Protein 1A05 (pdb70)

Organism: Acidithiobacillus ferrooxidans (NCBI:txid920)

InterPro domains:
  IPR004429 Isopropylmalate dehydrogenase [MF_01033] (2-354)
  IPR004429 Isopropylmalate dehydrogenase [PTHR42979] (2-355)
  IPR004429 Isopropylmalate dehydrogenase [TIGR00169] (3-348)
  IPR019818 Isocitrate/isopropylmalate dehydrogenase, conserved site [PS00470] (242-261)
  IPR024084 Isopropylmalate dehydrogenase-like domain [PF00180] (3-350)
  IPR024084 Isopropylmalate dehydrogenase-like domain [SM01329] (3-350)

Structure (mmCIF, N/CA/C/O backbone):
data_1A05
#
_entry.id   1A05
#
_cell.length_a   56.540
_cell.length_b   114.240
_cell.length_c   130.890
_cell.angle_alpha   90.00
_cell.angle_beta   90.00
_cell.angle_gamma   90.00
#
_symmetry.space_group_name_H-M   'P 21 21 2'
#
loop_
_entity.id
_entity.type
_entity.pdbx_description
1 polymer '3-ISOPROPYLMALATE DEHYDROGENASE'
2 non-polymer 'MAGNESIUM ION'
3 non-polymer '3-ISOPROPYLMALIC ACID'
4 water water
#
loop_
_atom_site.group_PDB
_atom_site.id
_atom_site.type_symbol
_atom_site.label_atom_id
_atom_site.label_alt_id
_atom_site.label_comp_id
_atom_site.label_asym_id
_atom_site.label_entity_id
_atom_site.label_seq_id
_atom_site.pdbx_PDB_ins_code
_atom_site.Cartn_x
_atom_site.Cartn_y
_atom_site.Cartn_z
_atom_site.occupancy
_atom_site.B_iso_or_equiv
_atom_site.auth_seq_id
_atom_site.auth_comp_id
_atom_site.auth_asym_id
_atom_site.auth_atom_id
_atom_site.pdbx_PDB_model_num
ATOM 1 N N . MET A 1 1 ? 3.006 21.670 74.626 1.00 49.86 1 MET A N 1
ATOM 2 C CA . MET A 1 1 ? 4.352 21.981 74.058 1.00 47.87 1 MET A CA 1
ATOM 3 C C . MET A 1 1 ? 4.471 21.533 72.597 1.00 44.90 1 MET A C 1
ATOM 4 O O . MET A 1 1 ? 4.165 20.385 72.251 1.00 43.96 1 MET A O 1
ATOM 9 N N . LYS A 1 2 ? 4.897 22.463 71.746 1.00 40.20 2 LYS A N 1
ATOM 10 C CA . LYS A 1 2 ? 5.067 22.200 70.321 1.00 34.07 2 LYS A CA 1
ATOM 11 C C . LYS A 1 2 ? 6.543 22.057 69.942 1.00 28.89 2 LYS A C 1
ATOM 12 O O . LYS A 1 2 ? 7.386 22.838 70.383 1.00 27.36 2 LYS A O 1
ATOM 18 N N . LYS A 1 3 ? 6.847 21.035 69.147 1.00 26.11 3 LYS A N 1
ATOM 19 C CA . LYS A 1 3 ? 8.210 20.777 68.687 1.00 23.95 3 LYS A CA 1
ATOM 20 C C . LYS A 1 3 ? 8.373 21.331 67.279 1.00 20.17 3 LYS A C 1
ATOM 21 O O . LYS A 1 3 ? 7.565 21.052 66.399 1.00 17.36 3 LYS A O 1
ATOM 27 N N . ILE A 1 4 ? 9.424 22.110 67.076 1.00 20.34 4 ILE A N 1
ATOM 28 C CA . ILE A 1 4 ? 9.718 22.695 65.773 1.00 19.89 4 ILE A CA 1
ATOM 29 C C . ILE A 1 4 ? 11.086 22.181 65.332 1.00 19.54 4 ILE A C 1
ATOM 30 O O . ILE A 1 4 ? 12.073 22.313 66.062 1.00 18.48 4 ILE A O 1
ATOM 35 N N . ALA A 1 5 ? 11.119 21.509 64.183 1.00 16.76 5 ALA A N 1
ATOM 36 C CA . ALA A 1 5 ? 12.365 20.988 63.635 1.00 17.20 5 ALA A CA 1
ATOM 37 C C . ALA A 1 5 ? 12.864 22.040 62.658 1.00 18.41 5 ALA A C 1
ATOM 38 O O . ALA A 1 5 ? 12.090 22.552 61.849 1.00 17.21 5 ALA A O 1
ATOM 40 N N . ILE A 1 6 ? 14.141 22.388 62.769 1.00 18.14 6 ILE A N 1
ATOM 41 C CA . ILE A 1 6 ? 14.742 23.399 61.908 1.00 18.70 6 ILE A CA 1
ATOM 42 C C . ILE A 1 6 ? 15.833 22.839 60.990 1.00 20.71 6 ILE A C 1
ATOM 43 O O . ILE A 1 6 ? 16.751 22.147 61.436 1.00 18.91 6 ILE A O 1
ATOM 48 N N . PHE A 1 7 ? 15.705 23.140 59.698 1.00 20.29 7 PHE A N 1
ATOM 49 C CA . PHE A 1 7 ? 16.657 22.688 58.685 1.00 17.99 7 PHE A CA 1
ATOM 50 C C . PHE A 1 7 ? 17.053 23.895 57.830 1.00 19.46 7 PHE A C 1
ATOM 51 O O . PHE A 1 7 ? 16.520 24.105 56.735 1.00 18.03 7 PHE A O 1
ATOM 59 N N . ALA A 1 8 ? 17.978 24.696 58.349 1.00 20.64 8 ALA A N 1
ATOM 60 C CA . ALA A 1 8 ? 18.441 25.905 57.666 1.00 24.36 8 ALA A CA 1
ATOM 61 C C . ALA A 1 8 ? 18.862 25.643 56.217 1.00 25.11 8 ALA A C 1
ATOM 62 O O . ALA A 1 8 ? 18.454 26.362 55.302 1.00 26.41 8 ALA A O 1
ATOM 64 N N . GLY A 1 9 ? 19.684 24.618 56.020 1.00 22.91 9 GLY A N 1
ATOM 65 C CA . GLY A 1 9 ? 20.114 24.266 54.683 1.00 18.31 9 GLY A CA 1
ATOM 66 C C . GLY A 1 9 ? 21.383 24.890 54.140 1.00 20.12 9 GLY A C 1
ATOM 67 O O . GLY A 1 9 ? 22.357 25.113 54.862 1.00 17.59 9 GLY A O 1
ATOM 68 N N . ASP A 1 10 ? 21.333 25.200 52.845 1.00 19.26 10 ASP A N 1
ATOM 69 C CA . ASP A 1 10 ? 22.456 25.749 52.097 1.00 17.98 10 ASP A CA 1
ATOM 70 C C . ASP A 1 10 ? 22.360 27.225 51.747 1.00 13.02 10 ASP A C 1
ATOM 71 O O . ASP A 1 10 ? 21.288 27.824 51.797 1.00 10.36 10 ASP A O 1
ATOM 76 N N . GLY A 1 11 ? 23.506 27.785 51.368 1.00 13.30 11 GLY A N 1
ATOM 77 C CA . GLY A 1 11 ? 23.593 29.177 50.962 1.00 17.56 11 GLY A CA 1
ATOM 78 C C . GLY A 1 11 ? 23.158 30.200 51.990 1.00 21.44 11 GLY A C 1
ATOM 79 O O . GLY A 1 11 ? 23.751 30.317 53.063 1.00 22.93 11 GLY A O 1
ATOM 80 N N . ILE A 1 12 ? 22.159 30.991 51.613 1.00 21.42 12 ILE A N 1
ATOM 81 C CA . ILE A 1 12 ? 21.601 32.020 52.476 1.00 21.35 12 ILE A CA 1
ATOM 82 C C . ILE A 1 12 ? 20.593 31.411 53.461 1.00 23.60 12 ILE A C 1
ATOM 83 O O . ILE A 1 12 ? 19.998 32.126 54.274 1.00 21.49 12 ILE A O 1
ATOM 88 N N . GLY A 1 13 ? 20.409 30.093 53.371 1.00 22.25 13 GLY A N 1
ATOM 89 C CA . GLY A 1 13 ? 19.489 29.388 54.247 1.00 18.75 13 GLY A CA 1
ATOM 90 C C . GLY A 1 13 ? 19.766 29.636 55.715 1.00 20.21 13 GLY A C 1
ATOM 91 O O . GLY A 1 13 ? 18.862 30.039 56.440 1.00 19.60 13 GLY A O 1
ATOM 92 N N . PRO A 1 14 ? 20.996 29.376 56.189 1.00 18.38 14 PRO A N 1
ATOM 93 C CA . PRO A 1 14 ? 21.388 29.579 57.585 1.00 21.02 14 PRO A CA 1
ATOM 94 C C . PRO A 1 14 ? 21.142 30.989 58.133 1.00 23.29 14 PRO A C 1
ATOM 95 O O . PRO A 1 14 ? 20.573 31.140 59.221 1.00 24.50 14 PRO A O 1
ATOM 99 N N . GLU A 1 15 ? 21.533 32.015 57.376 1.00 19.98 15 GLU A N 1
ATOM 100 C CA . GLU A 1 15 ? 21.364 33.399 57.826 1.00 21.15 15 GLU A CA 1
ATOM 101 C C . GLU A 1 15 ? 19.940 33.937 57.823 1.00 18.23 15 GLU A C 1
ATOM 102 O O . GLU A 1 15 ? 19.578 34.707 58.707 1.00 17.03 15 GLU A O 1
ATOM 108 N N . ILE A 1 16 ? 19.134 33.545 56.836 1.00 18.17 16 ILE A N 1
ATOM 109 C CA . ILE A 1 16 ? 17.746 34.000 56.780 1.00 16.95 16 ILE A CA 1
ATOM 110 C C . ILE A 1 16 ? 16.915 33.310 57.874 1.00 16.20 16 ILE A C 1
ATOM 111 O O . ILE A 1 16 ? 15.911 33.853 58.341 1.00 18.64 16 ILE A O 1
ATOM 116 N N . VAL A 1 17 ? 17.343 32.113 58.276 1.00 17.85 17 VAL A N 1
ATOM 117 C CA . VAL A 1 17 ? 16.660 31.359 59.331 1.00 18.31 17 VAL A CA 1
ATOM 118 C C . VAL A 1 17 ? 17.009 31.970 60.697 1.00 14.97 17 VAL A C 1
ATOM 119 O O . VAL A 1 17 ? 16.146 32.104 61.567 1.00 13.20 17 VAL A O 1
ATOM 123 N N . ALA A 1 18 ? 18.268 32.369 60.861 1.00 15.78 18 ALA A N 1
ATOM 124 C CA . ALA A 1 18 ? 18.720 32.996 62.096 1.00 15.41 18 ALA A CA 1
ATOM 125 C C . ALA A 1 18 ? 17.904 34.268 62.307 1.00 19.37 18 ALA A C 1
ATOM 126 O O . ALA A 1 18 ? 17.360 34.494 63.389 1.00 23.30 18 ALA A O 1
ATOM 128 N N . ALA A 1 19 ? 17.791 35.080 61.258 1.00 17.12 19 ALA A N 1
ATOM 129 C CA . ALA A 1 19 ? 17.028 36.323 61.324 1.00 18.28 19 ALA A CA 1
ATOM 130 C C . ALA A 1 19 ? 15.571 36.064 61.686 1.00 19.38 19 ALA A C 1
ATOM 131 O O . ALA A 1 19 ? 15.001 36.761 62.524 1.00 21.26 19 ALA A O 1
ATOM 133 N N . ALA A 1 20 ? 14.972 35.058 61.055 1.00 20.79 20 ALA A N 1
ATOM 134 C CA . ALA A 1 20 ? 13.580 34.711 61.316 1.00 20.25 20 ALA A CA 1
ATOM 135 C C . ALA A 1 20 ? 13.415 34.081 62.695 1.00 21.43 20 ALA A C 1
ATOM 136 O O . ALA A 1 20 ? 12.346 34.162 63.296 1.00 20.82 20 ALA A O 1
ATOM 138 N N . ARG A 1 21 ? 14.468 33.427 63.179 1.00 23.28 21 ARG A N 1
ATOM 139 C CA . ARG A 1 21 ? 14.433 32.796 64.492 1.00 25.65 21 ARG A CA 1
ATOM 140 C C . ARG A 1 21 ? 14.393 33.883 65.574 1.00 24.64 21 ARG A C 1
ATOM 141 O O . ARG A 1 21 ? 13.800 33.677 66.631 1.00 27.03 21 ARG A O 1
ATOM 149 N N . GLN A 1 22 ? 15.009 35.037 65.305 1.00 23.30 22 GLN A N 1
ATOM 150 C CA . GLN A 1 22 ? 14.988 36.156 66.250 1.00 22.22 22 GLN A CA 1
ATOM 151 C C . GLN A 1 22 ? 13.528 36.490 66.500 1.00 21.23 22 GLN A C 1
ATOM 152 O O . GLN A 1 22 ? 13.070 36.521 67.638 1.00 18.63 22 GLN A O 1
ATOM 158 N N . VAL A 1 23 ? 12.803 36.714 65.405 1.00 22.57 23 VAL A N 1
ATOM 159 C CA . VAL A 1 23 ? 11.381 37.043 65.441 1.00 19.79 23 VAL A CA 1
ATOM 160 C C . VAL A 1 23 ? 10.555 35.947 66.113 1.00 17.28 23 VAL A C 1
ATOM 161 O O . VAL A 1 23 ? 9.664 36.241 66.914 1.00 19.41 23 VAL A O 1
ATOM 165 N N . LEU A 1 24 ? 10.852 34.692 65.776 1.00 17.61 24 LEU A N 1
ATOM 166 C CA . LEU A 1 24 ? 10.147 33.532 66.327 1.00 19.67 24 LEU A CA 1
ATOM 167 C C . LEU A 1 24 ? 10.346 33.472 67.850 1.00 23.33 24 LEU A C 1
ATOM 168 O O . LEU A 1 24 ? 9.381 33.334 68.606 1.00 22.59 24 LEU A O 1
ATOM 173 N N . ASP A 1 25 ? 11.604 33.569 68.281 1.00 21.62 25 ASP A N 1
ATOM 174 C CA . ASP A 1 25 ? 11.942 33.532 69.697 1.00 21.73 25 ASP A CA 1
ATOM 175 C C . ASP A 1 25 ? 11.254 34.662 70.452 1.00 21.32 25 ASP A C 1
ATOM 176 O O . ASP A 1 25 ? 10.861 34.489 71.604 1.00 22.94 25 ASP A O 1
ATOM 181 N N . ALA A 1 26 ? 11.092 35.802 69.779 1.00 18.60 26 ALA A N 1
ATOM 182 C CA . ALA A 1 26 ? 10.441 36.981 70.341 1.00 16.96 26 ALA A CA 1
ATOM 183 C C . ALA A 1 26 ? 8.951 36.736 70.572 1.00 19.04 26 ALA A C 1
ATOM 184 O O . ALA A 1 26 ? 8.426 37.043 71.644 1.00 16.76 26 ALA A O 1
ATOM 186 N N . VAL A 1 27 ? 8.273 36.176 69.571 1.00 16.07 27 VAL A N 1
ATOM 187 C CA . VAL A 1 27 ? 6.844 35.885 69.681 1.00 14.43 27 VAL A CA 1
ATOM 188 C C . VAL A 1 27 ? 6.614 34.810 70.743 1.00 14.32 27 VAL A C 1
ATOM 189 O O . VAL A 1 27 ? 5.641 34.865 71.495 1.00 16.34 27 VAL A O 1
ATOM 193 N N . ASP A 1 28 ? 7.531 33.848 70.802 1.00 15.27 28 ASP A N 1
ATOM 194 C CA . ASP A 1 28 ? 7.470 32.751 71.761 1.00 16.07 28 ASP A CA 1
ATOM 195 C C . ASP A 1 28 ? 7.501 33.270 73.199 1.00 17.25 28 ASP A C 1
ATOM 196 O O . ASP A 1 28 ? 6.708 32.838 74.036 1.00 16.54 28 ASP A O 1
ATOM 201 N N . GLN A 1 29 ? 8.431 34.182 73.471 1.00 14.19 29 GLN A N 1
ATOM 202 C CA . GLN A 1 29 ? 8.578 34.780 74.791 1.00 14.46 29 GLN A CA 1
ATOM 203 C C . GLN A 1 29 ? 7.361 35.606 75.179 1.00 16.34 29 GLN A C 1
ATOM 204 O O . GLN A 1 29 ? 6.834 35.458 76.284 1.00 19.60 29 GLN A O 1
ATOM 210 N N . ALA A 1 30 ? 6.931 36.481 74.270 1.00 17.56 30 ALA A N 1
ATOM 211 C CA . ALA A 1 30 ? 5.772 37.347 74.494 1.00 18.16 30 ALA A CA 1
ATOM 212 C C . ALA A 1 30 ? 4.474 36.564 74.704 1.00 18.00 30 ALA A C 1
ATOM 213 O O . ALA A 1 30 ? 3.761 36.781 75.686 1.00 18.15 30 ALA A O 1
ATOM 215 N N . ALA A 1 31 ? 4.196 35.634 73.790 1.00 19.95 31 ALA A N 1
ATOM 216 C CA . ALA A 1 31 ? 2.992 34.803 73.829 1.00 16.60 31 ALA A CA 1
ATOM 217 C C . ALA A 1 31 ? 3.078 33.602 74.770 1.00 14.01 31 ALA A C 1
ATOM 218 O O . ALA A 1 31 ? 2.055 33.041 75.148 1.00 13.83 31 ALA A O 1
ATOM 220 N N . HIS A 1 32 ? 4.292 33.197 75.130 1.00 13.18 32 HIS A N 1
ATOM 221 C CA . HIS A 1 32 ? 4.492 32.047 76.014 1.00 17.09 32 HIS A CA 1
ATOM 222 C C . HIS A 1 32 ? 3.958 30.767 75.375 1.00 18.58 32 HIS A C 1
ATOM 223 O O . HIS A 1 32 ? 3.097 30.076 75.939 1.00 14.91 32 HIS A O 1
ATOM 230 N N . LEU A 1 33 ? 4.474 30.467 74.184 1.00 19.83 33 LEU A N 1
ATOM 231 C CA . LEU A 1 33 ? 4.074 29.281 73.435 1.00 21.94 33 LEU A CA 1
ATOM 232 C C . LEU A 1 33 ? 4.734 28.010 73.964 1.00 21.66 33 LEU A C 1
ATOM 233 O O . LEU A 1 33 ? 4.198 26.913 73.805 1.00 21.23 33 LEU A O 1
ATOM 238 N N . GLY A 1 34 ? 5.898 28.165 74.592 1.00 24.95 34 GLY A N 1
ATOM 239 C CA . GLY A 1 34 ? 6.604 27.019 75.143 1.00 27.50 34 GLY A CA 1
ATOM 240 C C . GLY A 1 34 ? 7.109 26.063 74.081 1.00 28.30 34 GLY A C 1
ATOM 241 O O . GLY A 1 34 ? 7.188 24.852 74.303 1.00 31.02 34 GLY A O 1
ATOM 242 N N . LEU A 1 35 ? 7.450 26.623 72.925 1.00 25.79 35 LEU A N 1
ATOM 243 C CA . LEU A 1 35 ? 7.953 25.866 71.790 1.00 21.62 35 LEU A CA 1
ATOM 244 C C . LEU A 1 35 ? 9.323 25.306 72.091 1.00 19.98 35 LEU A C 1
ATOM 245 O O . LEU A 1 35 ? 10.099 25.922 72.818 1.00 22.18 35 LEU A O 1
ATOM 250 N N . ARG A 1 36 ? 9.597 24.123 71.553 1.00 18.51 36 ARG A N 1
ATOM 251 C CA . ARG A 1 36 ? 10.900 23.490 71.693 1.00 19.20 36 ARG A CA 1
ATOM 252 C C . ARG A 1 36 ? 11.398 23.345 70.259 1.00 15.81 36 ARG A C 1
ATOM 253 O O . ARG A 1 36 ? 10.722 22.747 69.431 1.00 12.39 36 ARG A O 1
ATOM 261 N N . CYS A 1 37 ? 12.537 23.957 69.951 1.00 21.01 37 CYS A N 1
ATOM 262 C CA . CYS A 1 37 ? 13.099 23.890 68.603 1.00 26.78 37 CYS A CA 1
ATOM 263 C C . CYS A 1 37 ? 14.360 23.038 68.571 1.00 27.88 37 CYS A C 1
ATOM 264 O O . CYS A 1 37 ? 15.207 23.116 69.466 1.00 29.01 37 CYS A O 1
ATOM 267 N N . THR A 1 38 ? 14.476 22.236 67.520 1.00 28.04 38 THR A N 1
ATOM 268 C CA . THR A 1 38 ? 15.623 21.362 67.318 1.00 25.29 38 THR A CA 1
ATOM 269 C C . THR A 1 38 ? 16.133 21.577 65.902 1.00 21.92 38 THR A C 1
ATOM 270 O O . THR A 1 38 ? 15.345 21.794 64.985 1.00 20.85 38 THR A O 1
ATOM 274 N N . GLU A 1 39 ? 17.448 21.529 65.734 1.00 21.24 39 GLU A N 1
ATOM 275 C CA . GLU A 1 39 ? 18.058 21.717 64.428 1.00 23.46 39 GLU A CA 1
ATOM 276 C C . GLU A 1 39 ? 18.586 20.440 63.800 1.00 25.51 39 GLU A C 1
ATOM 277 O O . GLU A 1 39 ? 19.257 19.650 64.459 1.00 26.79 39 GLU A O 1
ATOM 283 N N . GLY A 1 40 ? 18.301 20.268 62.511 1.00 26.50 40 GLY A N 1
ATOM 284 C CA . GLY A 1 40 ? 18.771 19.108 61.777 1.00 22.83 40 GLY A CA 1
ATOM 285 C C . GLY A 1 40 ? 19.364 19.535 60.445 1.00 24.73 40 GLY A C 1
ATOM 286 O O . GLY A 1 40 ? 19.058 20.620 59.950 1.00 21.92 40 GLY A O 1
ATOM 287 N N . LEU A 1 41 ? 20.217 18.693 59.867 1.00 23.47 41 LEU A N 1
ATOM 288 C CA . LEU A 1 41 ? 20.847 18.995 58.580 1.00 22.36 41 LEU A CA 1
ATOM 289 C C . LEU A 1 41 ? 20.037 18.474 57.389 1.00 18.03 41 LEU A C 1
ATOM 290 O O . LEU A 1 41 ? 19.426 17.398 57.445 1.00 16.97 41 LEU A O 1
ATOM 295 N N . VAL A 1 42 ? 20.021 19.266 56.320 1.00 21.28 42 VAL A N 1
ATOM 296 C CA . VAL A 1 42 ? 19.296 18.926 55.096 1.00 17.32 42 VAL A CA 1
ATOM 297 C C . VAL A 1 42 ? 20.051 19.484 53.897 1.00 16.12 42 VAL A C 1
ATOM 298 O O . VAL A 1 42 ? 20.847 20.409 54.046 1.00 16.23 42 VAL A O 1
ATOM 302 N N . GLY A 1 43 ? 19.798 18.911 52.721 1.00 19.82 43 GLY A N 1
ATOM 303 C CA . GLY A 1 43 ? 20.429 19.368 51.491 1.00 15.54 43 GLY A CA 1
ATOM 304 C C . GLY A 1 43 ? 21.927 19.178 51.420 1.00 15.91 43 GLY A C 1
ATOM 305 O O . GLY A 1 43 ? 22.445 18.104 51.731 1.00 20.82 43 GLY A O 1
ATOM 306 N N . GLY A 1 44 ? 22.622 20.230 50.998 1.00 18.77 44 GLY A N 1
ATOM 307 C CA . GLY A 1 44 ? 24.069 20.183 50.883 1.00 16.54 44 GLY A CA 1
ATOM 308 C C . GLY A 1 44 ? 24.814 20.169 52.205 1.00 17.99 44 GLY A C 1
ATOM 309 O O . GLY A 1 44 ? 25.938 19.676 52.272 1.00 23.25 44 GLY A O 1
ATOM 310 N N . ALA A 1 45 ? 24.218 20.753 53.241 1.00 15.54 45 ALA A N 1
ATOM 311 C CA . ALA A 1 45 ? 24.823 20.766 54.567 1.00 13.79 45 ALA A CA 1
ATOM 312 C C . ALA A 1 45 ? 24.836 19.326 55.083 1.00 14.19 45 ALA A C 1
ATOM 313 O O . ALA A 1 45 ? 25.773 18.900 55.758 1.00 15.49 45 ALA A O 1
ATOM 315 N N . ALA A 1 46 ? 23.798 18.574 54.725 1.00 15.15 46 ALA A N 1
ATOM 316 C CA . ALA A 1 46 ? 23.674 17.171 55.107 1.00 15.05 46 ALA A CA 1
ATOM 317 C C . ALA A 1 46 ? 24.649 16.299 54.319 1.00 15.69 46 ALA A C 1
ATOM 318 O O . ALA A 1 46 ? 25.148 15.305 54.841 1.00 15.63 46 ALA A O 1
ATOM 320 N N . LEU A 1 47 ? 24.864 16.633 53.046 1.00 18.25 47 LEU A N 1
ATOM 321 C CA . LEU A 1 47 ? 25.805 15.890 52.203 1.00 18.43 47 LEU A CA 1
ATOM 322 C C . LEU A 1 47 ? 27.219 16.090 52.747 1.00 20.12 47 LEU A C 1
ATOM 323 O O . LEU A 1 47 ? 28.017 15.148 52.795 1.00 18.65 47 LEU A O 1
ATOM 328 N N . ASP A 1 48 ? 27.514 17.324 53.154 1.00 18.42 48 ASP A N 1
ATOM 329 C CA . ASP A 1 48 ? 28.822 17.688 53.699 1.00 21.39 48 ASP A CA 1
ATOM 330 C C . ASP A 1 48 ? 29.170 16.922 54.975 1.00 23.36 48 ASP A C 1
ATOM 331 O O . ASP A 1 48 ? 30.336 16.603 55.225 1.00 25.73 48 ASP A O 1
ATOM 336 N N . ALA A 1 49 ? 28.152 16.621 55.771 1.00 21.98 49 ALA A N 1
ATOM 337 C CA . ALA A 1 49 ? 28.357 15.922 57.025 1.00 25.46 49 ALA A CA 1
ATOM 338 C C . ALA A 1 49 ? 28.026 14.435 56.994 1.00 28.36 49 ALA A C 1
ATOM 339 O O . ALA A 1 49 ? 28.666 13.645 57.697 1.00 26.13 49 ALA A O 1
ATOM 341 N N . SER A 1 50 ? 27.051 14.050 56.170 1.00 29.84 50 SER A N 1
ATOM 342 C CA . SER A 1 50 ? 26.614 12.655 56.110 1.00 32.43 50 SER A CA 1
ATOM 343 C C . SER A 1 50 ? 26.553 12.007 54.734 1.00 32.43 50 SER A C 1
ATOM 344 O O . SER A 1 50 ? 26.116 10.860 54.615 1.00 32.92 50 SER A O 1
ATOM 347 N N . ASP A 1 51 ? 26.993 12.722 53.704 1.00 32.32 51 ASP A N 1
ATOM 348 C CA . ASP A 1 51 ? 26.963 12.203 52.337 1.00 31.27 51 ASP A CA 1
ATOM 349 C C . ASP A 1 51 ? 25.557 11.716 51.967 1.00 27.81 51 ASP A C 1
ATOM 350 O O . ASP A 1 51 ? 25.394 10.705 51.288 1.00 26.20 51 ASP A O 1
ATOM 355 N N . ASP A 1 52 ? 24.547 12.430 52.459 1.00 21.75 52 ASP A N 1
ATOM 356 C CA . ASP A 1 52 ? 23.152 12.113 52.187 1.00 22.20 52 ASP A CA 1
ATOM 357 C C . ASP A 1 52 ? 22.362 13.405 52.385 1.00 21.67 52 ASP A C 1
ATOM 358 O O . ASP A 1 52 ? 22.531 14.084 53.397 1.00 24.71 52 ASP A O 1
ATOM 363 N N . PRO A 1 53 ? 21.509 13.775 51.408 1.00 20.11 53 PRO A N 1
ATOM 364 C CA . PRO A 1 53 ? 20.695 14.996 51.466 1.00 18.87 53 PRO A CA 1
ATOM 365 C C . PRO A 1 53 ? 19.573 15.037 52.514 1.00 19.56 53 PRO A C 1
ATOM 366 O O . PRO A 1 53 ? 18.992 16.090 52.756 1.00 18.84 53 PRO A O 1
ATOM 370 N N . LEU A 1 54 ? 19.267 13.901 53.134 1.00 19.11 54 LEU A N 1
ATOM 371 C CA . LEU A 1 54 ? 18.234 13.846 54.171 1.00 18.78 54 LEU A CA 1
ATOM 372 C C . LEU A 1 54 ? 18.480 12.588 54.994 1.00 18.31 54 LEU A C 1
ATOM 373 O O . LEU A 1 54 ? 17.831 11.563 54.799 1.00 16.05 54 LEU A O 1
ATOM 378 N N . PRO A 1 55 ? 19.474 12.639 55.898 1.00 17.18 55 PRO A N 1
ATOM 379 C CA . PRO A 1 55 ? 19.798 11.487 56.741 1.00 18.02 55 PRO A CA 1
ATOM 380 C C . PRO A 1 55 ? 18.585 10.995 57.530 1.00 17.52 55 PRO A C 1
ATOM 381 O O . PRO A 1 55 ? 17.623 11.740 57.743 1.00 18.26 55 PRO A O 1
ATOM 385 N N . ALA A 1 56 ? 18.617 9.722 57.907 1.00 14.90 56 ALA A N 1
ATOM 386 C CA . ALA A 1 56 ? 17.532 9.104 58.659 1.00 17.19 56 ALA A CA 1
ATOM 387 C C . ALA A 1 56 ? 17.220 9.869 59.939 1.00 15.69 56 ALA A C 1
ATOM 388 O O . ALA A 1 56 ? 16.058 9.989 60.325 1.00 16.86 56 ALA A O 1
ATOM 390 N N . ALA A 1 57 ? 18.263 10.380 60.589 1.00 15.69 57 ALA A N 1
ATOM 391 C CA . ALA A 1 57 ? 18.116 11.142 61.828 1.00 16.88 57 ALA A CA 1
ATOM 392 C C . ALA A 1 57 ? 17.381 12.449 61.571 1.00 18.44 57 ALA A C 1
ATOM 393 O O . ALA A 1 57 ? 16.548 12.872 62.377 1.00 22.81 57 ALA A O 1
ATOM 395 N N . SER A 1 58 ? 17.701 13.088 60.447 1.00 20.17 58 SER A N 1
ATOM 396 C CA . SER A 1 58 ? 17.057 14.339 60.068 1.00 20.05 58 SER A CA 1
ATOM 397 C C . SER A 1 58 ? 15.589 14.071 59.779 1.00 19.61 58 SER A C 1
ATOM 398 O O . SER A 1 58 ? 14.727 14.845 60.175 1.00 23.58 58 SER A O 1
ATOM 401 N N . LEU A 1 59 ? 15.310 12.947 59.122 1.00 20.70 59 LEU A N 1
ATOM 402 C CA . LEU A 1 59 ? 13.942 12.576 58.786 1.00 21.49 59 LEU A CA 1
ATOM 403 C C . LEU A 1 59 ? 13.091 12.271 60.024 1.00 23.70 59 LEU A C 1
ATOM 404 O O . LEU A 1 59 ? 11.936 12.690 60.101 1.00 20.94 59 LEU A O 1
ATOM 409 N N . GLN A 1 60 ? 13.644 11.534 60.984 1.00 23.71 60 GLN A N 1
ATOM 410 C CA . GLN A 1 60 ? 12.888 11.208 62.187 1.00 24.40 60 GLN A CA 1
ATOM 411 C C . GLN A 1 60 ? 12.641 12.455 63.030 1.00 22.35 60 GLN A C 1
ATOM 412 O O . GLN A 1 60 ? 11.600 12.583 63.675 1.00 22.22 60 GLN A O 1
ATOM 418 N N . LEU A 1 61 ? 13.586 13.389 62.986 1.00 20.28 61 LEU A N 1
ATOM 419 C CA . LEU A 1 61 ? 13.454 14.645 63.711 1.00 18.90 61 LEU A CA 1
ATOM 420 C C . LEU A 1 61 ? 12.218 15.372 63.177 1.00 20.37 61 LEU A C 1
ATOM 421 O O . LEU A 1 61 ? 11.352 15.781 63.946 1.00 20.70 61 LEU A O 1
ATOM 426 N N . ALA A 1 62 ? 12.123 15.468 61.850 1.00 18.77 62 ALA A N 1
ATOM 427 C CA . ALA A 1 62 ? 11.004 16.119 61.176 1.00 18.51 62 ALA A CA 1
ATOM 428 C C . ALA A 1 62 ? 9.680 15.395 61.440 1.00 20.24 62 ALA A C 1
ATOM 429 O O . ALA A 1 62 ? 8.630 16.030 61.613 1.00 18.25 62 ALA A O 1
ATOM 431 N N . MET A 1 63 ? 9.731 14.066 61.442 1.00 21.76 63 MET A N 1
ATOM 432 C CA . MET A 1 63 ? 8.551 13.245 61.699 1.00 24.96 63 MET A CA 1
ATOM 433 C C . MET A 1 63 ? 8.043 13.467 63.127 1.00 24.61 63 MET A C 1
ATOM 434 O O . MET A 1 63 ? 6.840 13.504 63.367 1.00 23.31 63 MET A O 1
ATOM 439 N N . ALA A 1 64 ? 8.975 13.629 64.065 1.00 24.59 64 ALA A N 1
ATOM 440 C CA . ALA A 1 64 ? 8.648 13.829 65.474 1.00 21.75 64 ALA A CA 1
ATOM 441 C C . ALA A 1 64 ? 8.163 15.232 65.822 1.00 22.74 64 ALA A C 1
ATOM 442 O O . ALA A 1 64 ? 7.633 15.454 66.914 1.00 22.44 64 ALA A O 1
ATOM 444 N N . ALA A 1 65 ? 8.316 16.165 64.884 1.00 22.16 65 ALA A N 1
ATOM 445 C CA . ALA A 1 65 ? 7.926 17.553 65.095 1.00 18.57 65 ALA A CA 1
ATOM 446 C C . ALA A 1 65 ? 6.501 17.914 64.692 1.00 18.05 65 ALA A C 1
ATOM 447 O O . ALA A 1 65 ? 5.822 17.167 63.988 1.00 18.34 65 ALA A O 1
ATOM 449 N N . ASP A 1 66 ? 6.040 19.058 65.186 1.00 20.84 66 ASP A N 1
ATOM 450 C CA . ASP A 1 66 ? 4.705 19.551 64.862 1.00 23.36 66 ASP A CA 1
ATOM 451 C C . ASP A 1 66 ? 4.794 20.455 63.634 1.00 25.28 66 ASP A C 1
ATOM 452 O O . ASP A 1 66 ? 3.939 20.396 62.743 1.00 28.34 66 ASP A O 1
ATOM 457 N N . ALA A 1 67 ? 5.852 21.266 63.586 1.00 24.54 67 ALA A N 1
ATOM 458 C CA . ALA A 1 67 ? 6.088 22.187 62.474 1.00 23.10 67 ALA A CA 1
ATOM 459 C C . ALA A 1 67 ? 7.549 22.117 62.046 1.00 23.00 67 ALA A C 1
ATOM 460 O O . ALA A 1 67 ? 8.439 21.939 62.882 1.00 24.34 67 ALA A O 1
ATOM 462 N N . VAL A 1 68 ? 7.786 22.228 60.741 1.00 21.81 68 VAL A N 1
ATOM 463 C CA . VAL A 1 68 ? 9.140 22.190 60.194 1.00 19.60 68 VAL A CA 1
ATOM 464 C C . VAL A 1 68 ? 9.469 23.497 59.482 1.00 18.65 68 VAL A C 1
ATOM 465 O O . VAL A 1 68 ? 8.653 24.045 58.747 1.00 21.23 68 VAL A O 1
ATOM 469 N N . ILE A 1 69 ? 10.651 24.024 59.756 1.00 17.35 69 ILE A N 1
ATOM 470 C CA . ILE A 1 69 ? 11.099 25.253 59.124 1.00 16.69 69 ILE A CA 1
ATOM 471 C C . ILE A 1 69 ? 12.332 24.913 58.307 1.00 15.30 69 ILE A C 1
ATOM 472 O O . ILE A 1 69 ? 13.263 24.278 58.804 1.00 10.80 69 ILE A O 1
ATOM 477 N N . LEU A 1 70 ? 12.318 25.311 57.042 1.00 11.73 70 LEU A N 1
ATOM 478 C CA . LEU A 1 70 ? 13.444 25.053 56.170 1.00 12.08 70 LEU A CA 1
ATOM 479 C C . LEU A 1 70 ? 13.873 26.354 55.523 1.00 12.63 70 LEU A C 1
ATOM 480 O O . LEU A 1 70 ? 13.035 27.146 55.106 1.00 16.03 70 LEU A O 1
ATOM 485 N N . GLY A 1 71 ? 15.182 26.598 55.508 1.00 13.48 71 GLY A N 1
ATOM 486 C CA . GLY A 1 71 ? 15.703 27.808 54.902 1.00 15.40 71 GLY A CA 1
ATOM 487 C C . GLY A 1 71 ? 15.792 27.641 53.400 1.00 16.53 71 GLY A C 1
ATOM 488 O O . GLY A 1 71 ? 14.943 28.134 52.662 1.00 20.37 71 GLY A O 1
ATOM 489 N N . ALA A 1 72 ? 16.800 26.904 52.949 1.00 18.90 72 ALA A N 1
ATOM 490 C CA . ALA A 1 72 ? 16.989 26.670 51.521 1.00 18.17 72 ALA A CA 1
ATOM 491 C C . ALA A 1 72 ? 17.910 25.489 51.256 1.00 15.46 72 ALA A C 1
ATOM 492 O O . ALA A 1 72 ? 18.708 25.108 52.110 1.00 13.79 72 ALA A O 1
ATOM 494 N N . VAL A 1 73 ? 17.769 24.889 50.076 1.00 16.53 73 VAL A N 1
ATOM 495 C CA . VAL A 1 73 ? 18.603 23.764 49.668 1.00 14.93 73 VAL A CA 1
ATOM 496 C C . VAL A 1 73 ? 19.063 23.986 48.222 1.00 19.73 73 VAL A C 1
ATOM 497 O O . VAL A 1 73 ? 18.326 24.556 47.409 1.00 18.75 73 VAL A O 1
ATOM 501 N N . GLY A 1 74 ? 20.293 23.583 47.917 1.00 19.44 74 GLY A N 1
ATOM 502 C CA . GLY A 1 74 ? 20.806 23.750 46.569 1.00 23.71 74 GLY A CA 1
ATOM 503 C C . GLY A 1 74 ? 22.114 24.515 46.479 1.00 26.75 74 GLY A C 1
ATOM 504 O O . GLY A 1 74 ? 22.451 25.303 47.369 1.00 26.41 74 GLY A O 1
ATOM 505 N N . GLY A 1 75 ? 22.841 24.282 45.388 1.00 25.92 75 GLY A N 1
ATOM 506 C CA . GLY A 1 75 ? 24.118 24.934 45.167 1.00 27.51 75 GLY A CA 1
ATOM 507 C C . GLY A 1 75 ? 25.003 24.083 44.275 1.00 28.41 75 GLY A C 1
ATOM 508 O O . GLY A 1 75 ? 24.983 22.858 44.383 1.00 30.53 75 GLY A O 1
ATOM 509 N N . PRO A 1 76 ? 25.802 24.700 43.389 1.00 29.50 76 PRO A N 1
ATOM 510 C CA . PRO A 1 76 ? 26.698 23.979 42.476 1.00 30.87 76 PRO A CA 1
ATOM 511 C C . PRO A 1 76 ? 27.813 23.181 43.153 1.00 30.65 76 PRO A C 1
ATOM 512 O O . PRO A 1 76 ? 28.497 22.394 42.500 1.00 33.13 76 PRO A O 1
ATOM 516 N N . ARG A 1 77 ? 28.001 23.390 44.453 1.00 29.04 77 ARG A N 1
ATOM 517 C CA . ARG A 1 77 ? 29.027 22.672 45.210 1.00 29.65 77 ARG A CA 1
ATOM 518 C C . ARG A 1 77 ? 28.730 21.171 45.221 1.00 29.11 77 ARG A C 1
ATOM 519 O O . ARG A 1 77 ? 29.630 20.350 45.430 1.00 29.27 77 ARG A O 1
ATOM 527 N N . TRP A 1 78 ? 27.468 20.816 44.987 1.00 27.56 78 TRP A N 1
ATOM 528 C CA . TRP A 1 78 ? 27.055 19.416 45.022 1.00 28.94 78 TRP A CA 1
ATOM 529 C C . TRP A 1 78 ? 26.676 18.782 43.689 1.00 28.93 78 TRP A C 1
ATOM 530 O O . TRP A 1 78 ? 26.041 17.725 43.656 1.00 30.10 78 TRP A O 1
ATOM 541 N N . ASP A 1 79 ? 27.103 19.408 42.595 1.00 32.83 79 ASP A N 1
ATOM 542 C CA . ASP A 1 79 ? 26.830 18.889 41.253 1.00 35.63 79 ASP A CA 1
ATOM 543 C C . ASP A 1 79 ? 27.611 17.604 40.985 1.00 33.54 79 ASP A C 1
ATOM 544 O O . ASP A 1 79 ? 27.164 16.739 40.229 1.00 31.75 79 ASP A O 1
ATOM 549 N N . ALA A 1 80 ? 28.761 17.474 41.644 1.00 33.89 80 ALA A N 1
ATOM 550 C CA . ALA A 1 80 ? 29.622 16.300 41.512 1.00 35.51 80 ALA A CA 1
ATOM 551 C C . ALA A 1 80 ? 28.970 15.047 42.106 1.00 36.44 80 ALA A C 1
ATOM 552 O O . ALA A 1 80 ? 29.481 13.931 41.952 1.00 35.77 80 ALA A O 1
ATOM 554 N N . TYR A 1 81 ? 27.841 15.248 42.782 1.00 34.87 81 TYR A N 1
ATOM 555 C CA . TYR A 1 81 ? 27.083 14.173 43.407 1.00 29.51 81 TYR A CA 1
ATOM 556 C C . TYR A 1 81 ? 26.082 13.522 42.460 1.00 27.30 81 TYR A C 1
ATOM 557 O O . TYR A 1 81 ? 25.583 14.159 41.532 1.00 27.87 81 TYR A O 1
ATOM 566 N N . PRO A 1 82 ? 25.787 12.231 42.678 1.00 26.55 82 PRO A N 1
ATOM 567 C CA . PRO A 1 82 ? 24.832 11.483 41.854 1.00 25.32 82 PRO A CA 1
ATOM 568 C C . PRO A 1 82 ? 23.462 12.146 41.996 1.00 26.79 82 PRO A C 1
ATOM 569 O O . PRO A 1 82 ? 23.164 12.735 43.036 1.00 27.12 82 PRO A O 1
ATOM 573 N N . PRO A 1 83 ? 22.612 12.057 40.959 1.00 24.32 83 PRO A N 1
ATOM 574 C CA . PRO A 1 83 ? 21.270 12.655 40.964 1.00 23.10 83 PRO A CA 1
ATOM 575 C C . PRO A 1 83 ? 20.407 12.312 42.179 1.00 21.96 83 PRO A C 1
ATOM 576 O O . PRO A 1 83 ? 19.685 13.165 42.701 1.00 21.03 83 PRO A O 1
ATOM 580 N N . ALA A 1 84 ? 20.499 11.073 42.644 1.00 19.67 84 ALA A N 1
ATOM 581 C CA . ALA A 1 84 ? 19.707 10.638 43.792 1.00 22.30 84 ALA A CA 1
ATOM 582 C C . ALA A 1 84 ? 20.177 11.261 45.104 1.00 20.34 84 ALA A C 1
ATOM 583 O O . ALA A 1 84 ? 19.464 11.232 46.105 1.00 24.79 84 ALA A O 1
ATOM 585 N N . LYS A 1 85 ? 21.378 11.829 45.087 1.00 21.67 85 LYS A N 1
ATOM 586 C CA . LYS A 1 85 ? 21.956 12.447 46.270 1.00 24.12 85 LYS A CA 1
ATOM 587 C C . LYS A 1 85 ? 22.012 13.972 46.230 1.00 25.89 85 LYS A C 1
ATOM 588 O O . LYS A 1 85 ? 22.604 14.594 47.112 1.00 28.87 85 LYS A O 1
ATOM 594 N N . ARG A 1 86 ? 21.377 14.577 45.227 1.00 24.14 86 ARG A N 1
ATOM 595 C CA . ARG A 1 86 ? 21.375 16.032 45.093 1.00 21.49 86 ARG A CA 1
ATOM 596 C C . ARG A 1 86 ? 20.579 16.684 46.221 1.00 20.05 86 ARG A C 1
ATOM 597 O O . ARG A 1 86 ? 19.614 16.104 46.714 1.00 20.73 86 ARG A O 1
ATOM 605 N N . PRO A 1 87 ? 20.990 17.892 46.657 1.00 20.52 87 PRO A N 1
ATOM 606 C CA . PRO A 1 87 ? 20.338 18.649 47.734 1.00 20.26 87 PRO A CA 1
ATOM 607 C C . PRO A 1 87 ? 18.807 18.706 47.733 1.00 21.36 87 PRO A C 1
ATOM 608 O O . PRO A 1 87 ? 18.190 18.501 48.781 1.00 24.77 87 PRO A O 1
ATOM 612 N N . GLU A 1 88 ? 18.191 18.965 46.579 1.00 21.37 88 GLU A N 1
ATOM 613 C CA . GLU A 1 88 ? 16.730 19.039 46.514 1.00 20.86 88 GLU A CA 1
ATOM 614 C C . GLU A 1 88 ? 16.012 17.708 46.716 1.00 18.23 88 GLU A C 1
ATOM 615 O O . GLU A 1 88 ? 14.803 17.688 46.932 1.00 21.92 88 GLU A O 1
ATOM 621 N N . GLN A 1 89 ? 16.750 16.601 46.670 1.00 15.28 89 GLN A N 1
ATOM 622 C CA . GLN A 1 89 ? 16.156 15.288 46.904 1.00 16.95 89 GLN A CA 1
ATOM 623 C C . GLN A 1 89 ? 15.717 15.209 48.371 1.00 16.24 89 GLN A C 1
ATOM 624 O O . GLN A 1 89 ? 14.704 14.585 48.695 1.00 14.30 89 GLN A O 1
ATOM 630 N N . GLY A 1 90 ? 16.492 15.853 49.245 1.00 15.27 90 GLY A N 1
ATOM 631 C CA . GLY A 1 90 ? 16.173 15.888 50.662 1.00 15.48 90 GLY A CA 1
ATOM 632 C C . GLY A 1 90 ? 14.874 16.637 50.896 1.00 15.37 90 GLY A C 1
ATOM 633 O O . GLY A 1 90 ? 14.059 16.231 51.718 1.00 18.63 90 GLY A O 1
ATOM 634 N N . LEU A 1 91 ? 14.681 17.731 50.161 1.00 15.06 91 LEU A N 1
ATOM 635 C CA . LEU A 1 91 ? 13.469 18.538 50.248 1.00 15.13 91 LEU A CA 1
ATOM 636 C C . LEU A 1 91 ? 12.270 17.717 49.789 1.00 15.83 91 LEU A C 1
ATOM 637 O O . LEU A 1 91 ? 11.203 17.752 50.408 1.00 15.61 91 LEU A O 1
ATOM 642 N N . LEU A 1 92 ? 12.458 16.973 48.698 1.00 16.88 92 LEU A N 1
ATOM 643 C CA . LEU A 1 92 ? 11.402 16.131 48.136 1.00 15.38 92 LEU A CA 1
ATOM 644 C C . LEU A 1 92 ? 11.054 14.976 49.074 1.00 12.05 92 LEU A C 1
ATOM 645 O O . LEU A 1 92 ? 9.892 14.578 49.173 1.00 9.16 92 LEU A O 1
ATOM 650 N N . ARG A 1 93 ? 12.062 14.453 49.770 1.00 13.68 93 ARG A N 1
ATOM 651 C CA . ARG A 1 93 ? 11.854 13.362 50.714 1.00 13.88 93 ARG A CA 1
ATOM 652 C C . ARG A 1 93 ? 11.157 13.828 51.994 1.00 15.31 93 ARG A C 1
ATOM 653 O O . ARG A 1 93 ? 10.424 13.059 52.629 1.00 18.82 93 ARG A O 1
ATOM 661 N N . LEU A 1 94 ? 11.379 15.085 52.370 1.00 13.62 94 LEU A N 1
ATOM 662 C CA . LEU A 1 94 ? 10.726 15.648 53.551 1.00 15.07 94 LEU A CA 1
ATOM 663 C C . LEU A 1 94 ? 9.238 15.776 53.231 1.00 13.92 94 LEU A C 1
ATOM 664 O O . LEU A 1 94 ? 8.386 15.280 53.966 1.00 11.47 94 LEU A O 1
ATOM 669 N N . ARG A 1 95 ? 8.945 16.430 52.107 1.00 12.24 95 ARG A N 1
ATOM 670 C CA . ARG A 1 95 ? 7.578 16.623 51.641 1.00 12.19 95 ARG A CA 1
ATOM 671 C C . ARG A 1 95 ? 6.859 15.283 51.557 1.00 14.32 95 ARG A C 1
ATOM 672 O O . ARG A 1 95 ? 5.791 15.104 52.137 1.00 16.32 95 ARG A O 1
ATOM 680 N N . LYS A 1 96 ? 7.46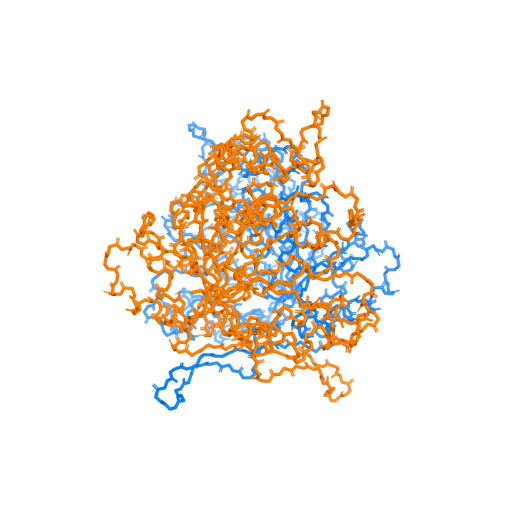5 14.339 50.842 1.00 15.41 96 LYS A N 1
ATOM 681 C CA . LYS A 1 96 ? 6.879 13.015 50.652 1.00 12.80 96 LYS A CA 1
ATOM 682 C C . LYS A 1 96 ? 6.785 12.215 51.946 1.00 12.17 96 LYS A C 1
ATOM 683 O O . LYS A 1 96 ? 5.759 11.594 52.205 1.00 10.10 96 LYS A O 1
ATOM 689 N N . GLY A 1 97 ? 7.854 12.233 52.742 1.00 10.72 97 GLY A N 1
ATOM 690 C CA . GLY A 1 97 ? 7.878 11.508 54.005 1.00 14.49 97 GLY A CA 1
ATOM 691 C C . GLY A 1 97 ? 6.861 11.994 55.029 1.00 17.69 97 GLY A C 1
ATOM 692 O O . GLY A 1 97 ? 6.256 11.193 55.754 1.00 15.80 97 GLY A O 1
ATOM 693 N N . LEU A 1 98 ? 6.672 13.309 55.090 1.00 14.48 98 LEU A N 1
ATOM 694 C CA . LEU A 1 98 ? 5.716 13.898 56.016 1.00 16.95 98 LEU A CA 1
ATOM 695 C C . LEU A 1 98 ? 4.333 14.011 55.382 1.00 15.70 98 LEU A C 1
ATOM 696 O O . LEU A 1 98 ? 3.372 14.423 56.039 1.00 14.07 98 LEU A O 1
ATOM 701 N N . ASP A 1 99 ? 4.248 13.626 54.105 1.00 16.91 99 ASP A N 1
ATOM 702 C CA . ASP A 1 99 ? 3.017 13.675 53.305 1.00 13.89 99 ASP A CA 1
ATOM 703 C C . ASP A 1 99 ? 2.354 15.055 53.318 1.00 13.40 99 ASP A C 1
ATOM 704 O O . ASP A 1 99 ? 1.139 15.202 53.499 1.00 10.12 99 ASP A O 1
ATOM 709 N N . LEU A 1 100 ? 3.189 16.061 53.095 1.00 13.88 100 LEU A N 1
ATOM 710 C CA . LEU A 1 100 ? 2.774 17.452 53.068 1.00 12.67 100 LEU A CA 1
ATOM 711 C C . LEU A 1 100 ? 2.283 17.753 51.652 1.00 15.02 100 LEU A C 1
ATOM 712 O O . LEU A 1 100 ? 2.985 18.351 50.836 1.00 14.50 100 LEU A O 1
ATOM 717 N N . TYR A 1 101 ? 1.054 17.323 51.388 1.00 13.07 101 TYR A N 1
ATOM 718 C CA . TYR A 1 101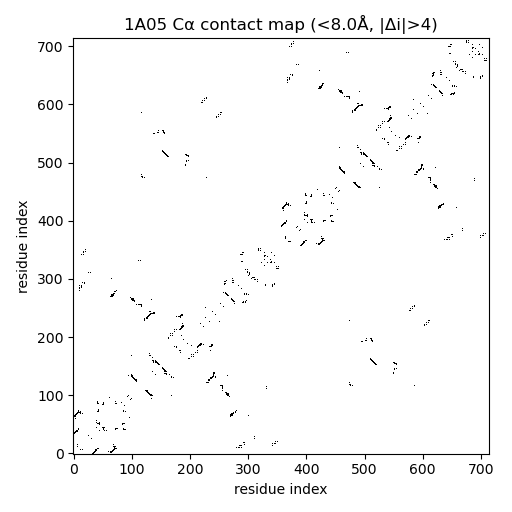 ? 0.413 17.456 50.086 1.00 14.26 101 TYR A CA 1
ATOM 719 C C . TYR A 1 101 ? -0.180 18.805 49.696 1.00 18.01 101 TYR A C 1
ATOM 720 O O . TYR A 1 101 ? -0.498 19.016 48.524 1.00 20.05 101 TYR A O 1
ATOM 729 N N . ALA A 1 102 ? -0.391 19.689 50.668 1.00 15.97 102 ALA A N 1
ATOM 730 C CA . ALA A 1 102 ? -0.982 20.993 50.380 1.00 14.48 102 ALA A CA 1
ATOM 731 C C . ALA A 1 102 ? 0.012 22.146 50.450 1.00 14.91 102 ALA A C 1
ATOM 732 O O . ALA A 1 102 ? 0.269 22.695 51.518 1.00 12.77 102 ALA A O 1
ATOM 734 N N . ASN A 1 103 ? 0.563 22.516 49.301 1.00 10.16 103 ASN A N 1
ATOM 735 C CA . ASN A 1 103 ? 1.521 23.607 49.241 1.00 12.66 103 ASN A CA 1
ATOM 736 C C . ASN A 1 103 ? 0.762 24.913 48.992 1.00 17.38 103 ASN A C 1
ATOM 737 O O . ASN A 1 103 ? 0.031 25.031 48.007 1.00 22.13 103 ASN A O 1
ATOM 742 N N . LEU A 1 104 ? 0.906 25.869 49.911 1.00 16.93 104 LEU A N 1
ATOM 743 C CA . LEU A 1 104 ? 0.231 27.157 49.808 1.00 14.28 104 LEU A CA 1
ATOM 744 C C . LEU A 1 104 ? 1.223 28.268 49.516 1.00 15.30 104 LEU A C 1
ATOM 745 O O . LEU A 1 104 ? 2.095 28.561 50.332 1.00 12.57 104 LEU A O 1
ATOM 750 N N . ARG A 1 105 ? 1.095 28.884 48.346 1.00 13.27 105 ARG A N 1
ATOM 751 C CA . ARG A 1 105 ? 1.986 29.969 47.983 1.00 11.57 105 ARG A CA 1
ATOM 752 C C . ARG A 1 105 ? 1.191 31.220 47.619 1.00 19.04 105 ARG A C 1
ATOM 753 O O . ARG A 1 105 ? 0.714 31.360 46.487 1.00 15.40 105 ARG A O 1
ATOM 761 N N . PRO A 1 106 ? 0.986 32.122 48.604 1.00 21.77 106 PRO A N 1
ATOM 762 C CA . PRO A 1 106 ? 0.249 33.377 48.422 1.00 19.63 106 PRO A CA 1
ATOM 763 C C . PRO A 1 106 ? 1.087 34.398 47.655 1.00 20.85 106 PRO A C 1
ATOM 764 O O . PRO A 1 106 ? 2.272 34.592 47.939 1.00 17.33 106 PRO A O 1
ATOM 768 N N . ALA A 1 107 ? 0.466 35.026 46.662 1.00 19.50 107 ALA A N 1
ATOM 769 C CA . ALA A 1 107 ? 1.140 36.021 45.839 1.00 19.57 107 ALA A CA 1
ATOM 770 C C . ALA A 1 107 ? 0.408 37.358 45.851 1.00 17.60 107 ALA A C 1
ATOM 771 O O . ALA A 1 107 ? -0.694 37.490 45.319 1.00 15.12 107 ALA A O 1
ATOM 773 N N . GLN A 1 108 ? 1.010 38.324 46.533 1.00 22.01 108 GLN A N 1
ATOM 774 C CA . GLN A 1 108 ? 0.483 39.681 46.626 1.00 24.40 108 GLN A CA 1
ATOM 775 C C . GLN A 1 108 ? 1.687 40.621 46.675 1.00 22.36 108 GLN A C 1
ATOM 776 O O . GLN A 1 108 ? 2.804 40.191 46.967 1.00 22.18 108 GLN A O 1
ATOM 782 N N . ILE A 1 109 ? 1.473 41.880 46.312 1.00 21.93 109 ILE A N 1
ATOM 783 C CA . ILE A 1 109 ? 2.540 42.873 46.314 1.00 27.53 109 ILE A CA 1
ATOM 784 C C . ILE A 1 109 ? 2.399 43.858 47.471 1.00 28.84 109 ILE A C 1
ATOM 785 O O . ILE A 1 109 ? 1.292 44.308 47.786 1.00 28.21 109 ILE A O 1
ATOM 790 N N . PHE A 1 110 ? 3.518 44.169 48.118 1.00 29.61 110 PHE A N 1
ATOM 791 C CA . PHE A 1 110 ? 3.509 45.144 49.197 1.00 32.74 110 PHE A CA 1
ATOM 792 C C . PHE A 1 110 ? 3.456 46.482 48.482 1.00 34.07 110 PHE A C 1
ATOM 793 O O . PHE A 1 110 ? 4.234 46.727 47.556 1.00 33.14 110 PHE A O 1
ATOM 801 N N . PRO A 1 111 ? 2.505 47.348 48.875 1.00 36.82 111 PRO A N 1
ATOM 802 C CA . PRO A 1 111 ? 2.278 48.686 48.308 1.00 36.29 111 PRO A CA 1
ATOM 803 C C . PRO A 1 111 ? 3.506 49.589 48.181 1.00 34.38 111 PRO A C 1
ATOM 804 O O . PRO A 1 111 ? 3.513 50.518 47.373 1.00 33.48 111 PRO A O 1
ATOM 808 N N . GLN A 1 112 ? 4.530 49.324 48.985 1.00 32.14 112 GLN A N 1
ATOM 809 C CA . GLN A 1 112 ? 5.758 50.108 48.937 1.00 32.74 112 GLN A CA 1
ATOM 810 C C . GLN A 1 112 ? 6.791 49.450 48.032 1.00 31.48 112 GLN A C 1
ATOM 811 O O . GLN A 1 112 ? 7.848 50.025 47.757 1.00 30.34 112 GLN A O 1
ATOM 817 N N . LEU A 1 113 ? 6.459 48.252 47.554 1.00 30.08 113 LEU A N 1
ATOM 818 C CA . LEU A 1 113 ? 7.333 47.476 46.681 1.00 29.37 113 LEU A CA 1
ATOM 819 C C . LEU A 1 113 ? 6.735 47.259 45.290 1.00 30.07 113 LEU A C 1
ATOM 820 O O . LEU A 1 113 ? 7.273 46.489 44.494 1.00 30.32 113 LEU A O 1
ATOM 825 N N . LEU A 1 114 ? 5.653 47.971 44.989 1.00 31.81 114 LEU A N 1
ATOM 826 C CA . LEU A 1 114 ? 4.961 47.841 43.710 1.00 33.81 114 LEU A CA 1
ATOM 827 C C . LEU A 1 114 ? 5.818 48.081 42.467 1.00 33.36 114 LEU A C 1
ATOM 828 O O . LEU A 1 114 ? 5.624 47.418 41.447 1.00 33.33 114 LEU A O 1
ATOM 833 N N . ASP A 1 115 ? 6.785 48.990 42.560 1.00 34.60 115 ASP A N 1
ATOM 834 C CA . ASP A 1 115 ? 7.650 49.309 41.421 1.00 37.50 115 ASP A CA 1
ATOM 835 C C . ASP A 1 115 ? 8.556 48.162 40.959 1.00 35.30 115 ASP A C 1
ATOM 836 O O . ASP A 1 115 ? 9.108 48.208 39.854 1.00 31.72 115 ASP A O 1
ATOM 841 N N . ALA A 1 116 ? 8.711 47.144 41.804 1.00 30.01 116 ALA A N 1
ATOM 842 C CA . ALA A 1 116 ? 9.543 45.991 41.471 1.00 28.20 116 ALA A CA 1
ATOM 843 C C . ALA A 1 116 ? 8.845 45.039 40.493 1.00 26.40 116 ALA A C 1
ATOM 844 O O . ALA A 1 116 ? 9.481 44.152 39.926 1.00 24.50 116 ALA A O 1
ATOM 846 N N . SER A 1 117 ? 7.538 45.221 40.311 1.00 23.93 117 SER A N 1
ATOM 847 C CA . SER A 1 117 ? 6.760 44.382 39.406 1.00 24.16 117 SER A CA 1
ATOM 848 C C . SER A 1 117 ? 7.074 44.648 37.931 1.00 24.95 117 SER A C 1
ATOM 849 O O . SER A 1 117 ? 7.160 45.804 37.500 1.00 26.30 117 SER A O 1
ATOM 852 N N . PRO A 1 118 ? 7.273 43.570 37.149 1.00 24.40 118 PRO A N 1
ATOM 853 C CA . PRO A 1 118 ? 7.585 43.575 35.712 1.00 21.82 118 PRO A CA 1
ATOM 854 C C . PRO A 1 118 ? 6.398 44.000 34.843 1.00 21.28 118 PRO A C 1
ATOM 855 O O . PRO A 1 118 ? 6.571 44.408 33.691 1.00 16.77 118 PRO A O 1
ATOM 859 N N . LEU A 1 119 ? 5.196 43.888 35.400 1.00 18.62 119 LEU A N 1
ATOM 860 C CA . LEU A 1 119 ? 3.987 44.251 34.685 1.00 20.71 119 LEU A CA 1
ATOM 861 C C . LEU A 1 119 ? 3.677 45.726 34.871 1.00 24.97 119 LEU A C 1
ATOM 862 O O . LEU A 1 119 ? 4.221 46.382 35.759 1.00 26.82 119 LEU A O 1
ATOM 867 N N . ARG A 1 120 ? 2.809 46.250 34.015 1.00 27.77 120 ARG A N 1
ATOM 868 C CA . ARG A 1 120 ? 2.409 47.649 34.100 1.00 28.52 120 ARG A CA 1
ATOM 869 C C . ARG A 1 120 ? 1.660 47.822 35.418 1.00 28.05 120 ARG A C 1
ATOM 870 O O . ARG A 1 120 ? 0.846 46.982 35.789 1.00 26.90 120 ARG A O 1
ATOM 878 N N . PRO A 1 121 ? 1.941 48.913 36.148 1.00 31.21 121 PRO A N 1
ATOM 879 C CA . PRO A 1 121 ? 1.332 49.242 37.442 1.00 33.41 121 PRO A CA 1
ATOM 880 C C . PRO A 1 121 ? -0.153 48.914 37.612 1.00 34.82 121 PRO A C 1
ATOM 881 O O . PRO A 1 121 ? -0.514 48.174 38.526 1.00 37.43 121 PRO A O 1
ATOM 885 N N . GLU A 1 122 ? -0.995 49.433 36.719 1.00 34.37 122 GLU A N 1
ATOM 886 C CA . GLU A 1 122 ? -2.440 49.207 36.774 1.00 34.11 122 GLU A CA 1
ATOM 887 C C . GLU A 1 122 ? -2.881 47.748 36.768 1.00 33.25 122 GLU A C 1
ATOM 888 O O . GLU A 1 122 ? -3.967 47.434 37.263 1.00 36.16 122 GLU A O 1
ATOM 894 N N . LEU A 1 123 ? -2.056 46.865 36.206 1.00 31.37 123 LEU A N 1
ATOM 895 C CA . LEU A 1 123 ? -2.375 45.433 36.155 1.00 34.64 123 LEU A CA 1
ATOM 896 C C . LEU A 1 123 ? -2.214 44.752 37.511 1.00 36.77 123 LEU A C 1
ATOM 897 O O . LEU A 1 123 ? -3.153 44.144 38.028 1.00 38.92 123 LEU A O 1
ATOM 902 N N . VAL A 1 124 ? -1.013 44.868 38.071 1.00 40.58 124 VAL A N 1
ATOM 903 C CA . VAL A 1 124 ? -0.661 44.261 39.354 1.00 46.18 124 VAL A CA 1
ATOM 904 C C . VAL A 1 124 ? -0.961 45.091 40.603 1.00 48.03 124 VAL A C 1
ATOM 905 O O . VAL A 1 124 ? -0.507 44.744 41.693 1.00 51.01 124 VAL A O 1
ATOM 909 N N . ARG A 1 125 ? -1.703 46.183 40.452 1.00 50.32 125 ARG A N 1
ATOM 910 C CA . ARG A 1 125 ? -2.042 47.031 41.592 1.00 52.13 125 ARG A CA 1
ATOM 911 C C . ARG A 1 125 ? -2.674 46.235 42.723 1.00 51.46 125 ARG A C 1
ATOM 912 O O . ARG A 1 125 ? -2.361 46.457 43.894 1.00 55.01 125 ARG A O 1
ATOM 920 N N . ASP A 1 126 ? -3.536 45.286 42.367 1.00 47.53 126 ASP A N 1
ATOM 921 C CA . ASP A 1 126 ? -4.248 44.502 43.367 1.00 45.30 126 ASP A CA 1
ATOM 922 C C . ASP A 1 126 ? -4.104 42.979 43.268 1.00 42.61 126 ASP A C 1
ATOM 923 O O . ASP A 1 126 ? -4.988 42.250 43.720 1.00 42.32 126 ASP A O 1
ATOM 928 N N . VAL A 1 127 ? -2.994 42.498 42.707 1.00 38.32 127 VAL A N 1
ATOM 929 C CA . VAL A 1 127 ? -2.774 41.057 42.575 1.00 32.35 127 VAL A CA 1
ATOM 930 C C . VAL A 1 127 ? -2.690 40.378 43.937 1.00 28.83 127 VAL A C 1
ATOM 931 O O . VAL A 1 127 ? -1.764 40.616 44.706 1.00 26.74 127 VAL A O 1
ATOM 935 N N . ASP A 1 128 ? -3.681 39.544 44.227 1.00 23.09 128 ASP A N 1
ATOM 936 C CA . ASP A 1 128 ? -3.749 38.810 45.482 1.00 21.14 128 ASP A CA 1
ATOM 937 C C . ASP A 1 128 ? -4.202 37.415 45.106 1.00 17.57 128 ASP A C 1
ATOM 938 O O . ASP A 1 128 ? -5.389 37.140 45.011 1.00 13.47 128 ASP A O 1
ATOM 943 N N . ILE A 1 129 ? -3.242 36.525 44.916 1.00 19.72 129 ILE A N 1
ATOM 944 C CA . ILE A 1 129 ? -3.545 35.163 44.504 1.00 17.20 129 ILE A CA 1
ATOM 945 C C . ILE A 1 129 ? -2.961 34.136 45.461 1.00 16.18 129 ILE A C 1
ATOM 946 O O . ILE A 1 129 ? -1.934 34.369 46.101 1.00 18.27 129 ILE A O 1
ATOM 951 N N . LEU A 1 130 ? -3.643 33.008 45.585 1.00 14.67 130 LEU A N 1
ATOM 952 C CA . LEU A 1 130 ? -3.154 31.944 46.431 1.00 13.40 130 LEU A CA 1
ATOM 953 C C . LEU A 1 130 ? -3.050 30.695 45.587 1.00 13.68 130 LEU A C 1
ATOM 954 O O . LEU A 1 130 ? -4.059 30.161 45.136 1.00 14.70 130 LEU A O 1
ATOM 959 N N . VAL A 1 131 ? -1.823 30.283 45.300 1.00 14.55 131 VAL A N 1
ATOM 960 C CA . VAL A 1 131 ? -1.619 29.074 44.527 1.00 15.43 131 VAL A CA 1
ATOM 961 C C . VAL A 1 131 ? -1.626 27.891 45.492 1.00 17.68 131 VAL A C 1
ATOM 962 O O . VAL A 1 131 ? -0.883 27.871 46.475 1.00 17.24 131 VAL A O 1
ATOM 966 N N . VAL A 1 132 ? -2.569 26.979 45.269 1.00 17.15 132 VAL A N 1
ATOM 967 C CA . VAL A 1 132 ? -2.692 25.768 46.061 1.00 12.99 132 VAL A CA 1
ATOM 968 C C . VAL A 1 132 ? -2.232 24.671 45.105 1.00 12.78 132 VAL A C 1
ATOM 969 O O . VAL A 1 132 ? -2.952 24.275 44.185 1.00 11.83 132 VAL A O 1
ATOM 973 N N . ARG A 1 133 ? -0.992 24.247 45.305 1.00 12.23 133 ARG A N 1
ATOM 974 C CA . ARG A 1 133 ? -0.335 23.239 44.491 1.00 9.54 133 ARG A CA 1
ATOM 975 C C . ARG A 1 133 ? -0.269 21.895 45.219 1.00 12.38 133 ARG A C 1
ATOM 976 O O . ARG A 1 133 ? 0.068 21.853 46.404 1.00 14.24 133 ARG A O 1
ATOM 984 N N . GLU A 1 134 ? -0.639 20.813 44.524 1.00 9.94 134 GLU A N 1
ATOM 985 C CA . GLU A 1 134 ? -0.575 19.465 45.089 1.00 9.72 134 GLU A CA 1
ATOM 986 C C . GLU A 1 134 ? 0.924 19.173 45.156 1.00 11.75 134 GLU A C 1
ATOM 987 O O . GLU A 1 134 ? 1.640 19.366 44.179 1.00 12.60 134 GLU A O 1
ATOM 993 N N . LEU A 1 135 ? 1.395 18.675 46.295 1.00 15.36 135 LEU A N 1
ATOM 994 C CA . LEU A 1 135 ? 2.834 18.478 46.493 1.00 14.51 135 LEU A CA 1
ATOM 995 C C . LEU A 1 135 ? 3.424 17.073 46.620 1.00 10.61 135 LEU A C 1
ATOM 996 O O . LEU A 1 135 ? 4.632 16.893 46.436 1.00 11.97 135 LEU A O 1
ATOM 1001 N N . THR A 1 136 ? 2.597 16.075 46.905 1.00 13.29 136 THR A N 1
ATOM 1002 C CA . THR A 1 136 ? 3.129 14.732 47.119 1.00 13.75 136 THR A CA 1
ATOM 1003 C C . THR A 1 136 ? 2.879 13.654 46.060 1.00 13.39 136 THR A C 1
ATOM 1004 O O . THR A 1 136 ? 3.392 12.538 46.179 1.00 13.04 136 THR A O 1
ATOM 1008 N N . GLY A 1 137 ? 2.122 13.991 45.021 1.00 13.69 137 GLY A N 1
ATOM 1009 C CA . GLY A 1 137 ? 1.843 13.032 43.962 1.00 8.61 137 GLY A CA 1
ATOM 1010 C C . GLY A 1 137 ? 2.337 13.537 42.617 1.00 8.84 137 GLY A C 1
ATOM 1011 O O . GLY A 1 137 ? 3.360 14.231 42.552 1.00 8.34 137 GLY A O 1
ATOM 1012 N N . ASP A 1 138 ? 1.616 13.180 41.552 1.00 8.27 138 ASP A N 1
ATOM 1013 C CA . ASP A 1 138 ? 1.926 13.594 40.177 1.00 9.77 138 ASP A CA 1
ATOM 1014 C C . ASP A 1 138 ? 3.169 12.906 39.599 1.00 10.58 138 ASP A C 1
ATOM 1015 O O . ASP A 1 138 ? 3.680 11.929 40.154 1.00 13.23 138 ASP A O 1
ATOM 1020 N N . ILE A 1 139 ? 3.630 13.430 38.468 1.00 9.51 139 ILE A N 1
ATOM 1021 C CA . ILE A 1 139 ? 4.795 12.942 37.739 1.00 8.66 139 ILE A CA 1
ATOM 1022 C C . ILE A 1 139 ? 6.086 13.033 38.584 1.00 8.18 139 ILE A C 1
ATOM 1023 O O . ILE A 1 139 ? 7.049 12.292 38.369 1.00 4.74 139 ILE A O 1
ATOM 1028 N N . TYR A 1 140 ? 6.042 13.891 39.600 1.00 10.81 140 TYR A N 1
ATOM 1029 C CA . TYR A 1 140 ? 7.137 14.117 40.544 1.00 8.15 140 TYR A CA 1
ATOM 1030 C C . TYR A 1 140 ? 7.501 12.844 41.317 1.00 10.98 140 TYR A C 1
ATOM 1031 O O . TYR A 1 140 ? 8.681 12.590 41.606 1.00 7.94 140 TYR A O 1
ATOM 1040 N N . PHE A 1 141 ? 6.474 12.070 41.679 1.00 8.57 141 PHE A N 1
ATOM 1041 C CA . PHE A 1 141 ? 6.648 10.831 42.435 1.00 10.21 141 PHE A CA 1
ATOM 1042 C C . PHE A 1 141 ? 6.091 9.589 41.730 1.00 11.74 141 PHE A C 1
ATOM 1043 O O . PHE A 1 141 ? 6.134 8.488 42.279 1.00 12.44 141 PHE A O 1
ATOM 1051 N N . GLY A 1 142 ? 5.614 9.756 40.499 1.00 10.88 142 GLY A N 1
ATOM 1052 C CA . GLY A 1 142 ? 5.060 8.636 39.754 1.00 10.84 142 GLY A CA 1
ATOM 1053 C C . GLY A 1 142 ? 6.044 7.529 39.401 1.00 10.32 142 GLY A C 1
ATOM 1054 O O . GLY A 1 142 ? 7.220 7.784 39.146 1.00 10.78 142 GLY A O 1
ATOM 1055 N N . GLN A 1 143 ? 5.544 6.292 39.396 1.00 13.99 143 GLN A N 1
ATOM 1056 C CA . GLN A 1 143 ? 6.327 5.098 39.077 1.00 10.81 143 GLN A CA 1
ATOM 1057 C C . GLN A 1 143 ? 5.588 4.337 37.978 1.00 11.56 143 GLN A C 1
ATOM 1058 O O . GLN A 1 143 ? 4.359 4.334 37.950 1.00 11.30 143 GLN A O 1
ATOM 1064 N N . PRO A 1 144 ? 6.323 3.677 37.060 1.00 11.13 144 PRO A N 1
ATOM 1065 C CA . PRO A 1 144 ? 7.786 3.612 36.998 1.00 4.19 144 PRO A CA 1
ATOM 1066 C C . PRO A 1 144 ? 8.392 4.889 36.405 1.00 6.96 144 PRO A C 1
ATOM 1067 O O . PRO A 1 144 ? 7.681 5.742 35.860 1.00 10.67 144 PRO A O 1
ATOM 1071 N N . ARG A 1 145 ? 9.710 5.004 36.496 1.00 5.79 145 ARG A N 1
ATOM 1072 C CA . ARG A 1 145 ? 10.417 6.181 36.007 1.00 8.03 145 ARG A CA 1
ATOM 1073 C C . ARG A 1 145 ? 11.880 5.797 35.832 1.00 10.18 145 ARG A C 1
ATOM 1074 O O . ARG A 1 145 ? 12.311 4.766 36.344 1.00 7.40 145 ARG A O 1
ATOM 1082 N N . GLY A 1 146 ? 12.643 6.628 35.129 1.00 8.85 146 GLY A N 1
ATOM 1083 C CA . GLY A 1 146 ? 14.053 6.341 34.970 1.00 12.70 146 GLY A CA 1
ATOM 1084 C C . GLY A 1 146 ? 14.649 6.470 33.588 1.00 15.66 146 GLY A C 1
ATOM 1085 O O . GLY A 1 146 ? 14.008 6.928 32.651 1.00 16.19 146 GLY A O 1
ATOM 1086 N N . LEU A 1 147 ? 15.917 6.096 33.487 1.00 18.21 147 LEU A N 1
ATOM 1087 C CA . LEU A 1 147 ? 16.642 6.132 32.227 1.00 23.10 147 LEU A CA 1
ATOM 1088 C C . LEU A 1 147 ? 16.977 4.699 31.837 1.00 25.44 147 LEU A C 1
ATOM 1089 O O . LEU A 1 147 ? 17.350 3.888 32.692 1.00 27.74 147 LEU A O 1
ATOM 1094 N N . GLU A 1 148 ? 16.812 4.373 30.558 1.00 23.57 148 GLU A N 1
ATOM 1095 C CA . GLU A 1 148 ? 17.121 3.026 30.089 1.00 25.80 148 GLU A CA 1
ATOM 1096 C C . GLU A 1 148 ? 17.667 3.000 28.670 1.00 26.84 148 GLU A C 1
ATOM 1097 O O . GLU A 1 148 ? 17.533 3.967 27.926 1.00 26.25 148 GLU A O 1
ATOM 1103 N N . VAL A 1 149 ? 18.307 1.893 28.313 1.00 24.97 149 VAL A N 1
ATOM 1104 C CA . VAL A 1 149 ? 18.853 1.733 26.979 1.00 25.38 149 VAL A CA 1
ATOM 1105 C C . VAL A 1 149 ? 18.112 0.628 26.245 1.00 29.11 149 VAL A C 1
ATOM 1106 O O . VAL A 1 149 ? 18.215 -0.549 26.591 1.00 27.76 149 VAL A O 1
ATOM 1110 N N . ILE A 1 150 ? 17.335 1.036 25.249 1.00 32.11 150 ILE A N 1
ATOM 1111 C CA . ILE A 1 150 ? 16.556 0.116 24.433 1.00 34.46 150 ILE A CA 1
ATOM 1112 C C . ILE A 1 150 ? 17.189 0.088 23.046 1.00 36.52 150 ILE A C 1
ATOM 1113 O O . ILE A 1 150 ? 17.244 1.116 22.367 1.00 36.19 150 ILE A O 1
ATOM 1118 N N . ASP A 1 151 ? 17.694 -1.079 22.651 1.00 39.77 151 ASP A N 1
ATOM 1119 C CA . ASP A 1 151 ? 18.336 -1.267 21.346 1.00 42.18 151 ASP A CA 1
ATOM 1120 C C . ASP A 1 151 ? 19.431 -0.241 21.065 1.00 40.31 151 ASP A C 1
ATOM 1121 O O . ASP A 1 151 ? 19.472 0.368 19.987 1.00 37.97 151 ASP A O 1
ATOM 1126 N N . GLY A 1 152 ? 20.306 -0.051 22.052 1.00 36.13 152 GLY A N 1
ATOM 1127 C CA . GLY A 1 152 ? 21.401 0.893 21.920 1.00 32.83 152 GLY A CA 1
ATOM 1128 C C . GLY A 1 152 ? 21.001 2.356 21.989 1.00 30.90 152 GLY A C 1
ATOM 1129 O O . GLY A 1 152 ? 21.833 3.233 21.757 1.00 29.90 152 GLY A O 1
ATOM 1130 N N . LYS A 1 153 ? 19.738 2.627 22.310 1.00 28.81 153 LYS A N 1
ATOM 1131 C CA . LYS A 1 153 ? 19.257 4.003 22.399 1.00 29.07 153 LYS A CA 1
ATOM 1132 C C . LYS A 1 153 ? 18.729 4.360 23.785 1.00 25.56 153 LYS A C 1
ATOM 1133 O O . LYS A 1 153 ? 17.856 3.680 24.324 1.00 25.48 153 LYS A O 1
ATOM 1139 N N . ARG A 1 154 ? 19.258 5.444 24.344 1.00 20.75 154 ARG A N 1
ATOM 1140 C CA . ARG A 1 154 ? 18.847 5.936 25.656 1.00 19.77 154 ARG A CA 1
ATOM 1141 C C . ARG A 1 154 ? 17.404 6.439 25.640 1.00 19.69 154 ARG A C 1
ATOM 1142 O O . ARG A 1 154 ? 17.024 7.229 24.775 1.00 22.36 154 ARG A O 1
ATOM 1150 N N . ARG A 1 155 ? 16.620 5.988 26.619 1.00 18.23 155 ARG A N 1
ATOM 1151 C CA . ARG A 1 155 ? 15.212 6.356 26.756 1.00 17.94 155 ARG A CA 1
ATOM 1152 C C . ARG A 1 155 ? 14.891 6.820 28.188 1.00 22.09 155 ARG A C 1
ATOM 1153 O O . ARG A 1 155 ? 15.131 6.099 29.162 1.00 25.07 155 ARG A O 1
ATOM 1161 N N . GLY A 1 156 ? 14.382 8.043 28.304 1.00 20.73 156 GLY A N 1
ATOM 1162 C CA . GLY A 1 156 ? 14.021 8.583 29.601 1.00 17.28 156 GLY A CA 1
ATOM 1163 C C . GLY A 1 156 ? 12.513 8.576 29.712 1.00 16.33 156 GLY A C 1
ATOM 1164 O O . GLY A 1 156 ? 11.817 8.842 28.732 1.00 16.18 156 GLY A O 1
ATOM 1165 N N . PHE A 1 157 ? 12.002 8.282 30.903 1.00 14.12 157 PHE A N 1
ATOM 1166 C CA . PHE A 1 157 ? 10.567 8.231 31.112 1.00 12.63 157 PHE A CA 1
ATOM 1167 C C . PHE A 1 157 ? 10.157 8.551 32.551 1.00 16.37 157 PHE A C 1
ATOM 1168 O O . PHE A 1 157 ? 10.928 8.348 33.499 1.00 16.92 157 PHE A O 1
ATOM 1176 N N . ASN A 1 158 ? 8.953 9.102 32.681 1.00 14.66 158 ASN A N 1
ATOM 1177 C CA . ASN A 1 158 ? 8.361 9.451 33.965 1.00 14.72 158 ASN A CA 1
ATOM 1178 C C . ASN A 1 158 ? 6.864 9.200 33.882 1.00 11.31 158 ASN A C 1
ATOM 1179 O O . ASN A 1 158 ? 6.251 9.371 32.822 1.00 12.58 158 ASN A O 1
ATOM 1184 N N . THR A 1 159 ? 6.277 8.800 35.003 1.00 9.77 159 THR A N 1
ATOM 1185 C CA . THR A 1 159 ? 4.851 8.519 35.052 1.00 6.65 159 THR A CA 1
ATOM 1186 C C . THR A 1 159 ? 4.043 9.565 35.801 1.00 9.21 159 THR A C 1
ATOM 1187 O O . THR A 1 159 ? 4.273 9.831 36.989 1.00 10.88 159 THR A O 1
ATOM 1191 N N . MET A 1 160 ? 3.108 10.173 35.085 1.00 7.06 160 MET A N 1
ATOM 1192 C CA . MET A 1 160 ? 2.210 11.143 35.678 1.00 5.25 160 MET A CA 1
ATOM 1193 C C . MET A 1 160 ? 1.005 10.341 36.118 1.00 10.48 160 MET A C 1
ATOM 1194 O O . MET A 1 160 ? 0.390 9.631 35.316 1.00 7.31 160 MET A O 1
ATOM 1199 N N . VAL A 1 161 ? 0.662 10.447 37.393 1.00 10.68 161 VAL A N 1
ATOM 1200 C CA . VAL A 1 161 ? -0.465 9.708 37.917 1.00 9.42 161 VAL A CA 1
ATOM 1201 C C . VAL A 1 161 ? -1.084 10.411 39.111 1.00 12.60 161 VAL A C 1
ATOM 1202 O O . VAL A 1 161 ? -0.421 11.187 39.801 1.00 11.91 161 VAL A O 1
ATOM 1206 N N . TYR A 1 162 ? -2.386 10.192 39.274 1.00 14.79 162 TYR A N 1
ATOM 1207 C CA . TYR A 1 162 ? -3.176 10.733 40.371 1.00 14.42 162 TYR A CA 1
ATOM 1208 C C . TYR A 1 162 ? -4.392 9.849 40.530 1.00 12.88 162 TYR A C 1
ATOM 1209 O O . TYR A 1 162 ? -4.962 9.406 39.539 1.00 14.31 162 TYR A O 1
ATOM 1218 N N . ASP A 1 163 ? -4.746 9.523 41.768 1.00 16.20 163 ASP A N 1
ATOM 1219 C CA . ASP A 1 163 ? -5.965 8.760 41.987 1.00 16.71 163 ASP A CA 1
ATOM 1220 C C . ASP A 1 163 ? -6.987 9.741 42.568 1.00 14.11 163 ASP A C 1
ATOM 1221 O O . ASP A 1 163 ? -6.621 10.855 42.950 1.00 13.93 163 ASP A O 1
ATOM 1226 N N . GLU A 1 164 ? -8.259 9.355 42.602 1.00 13.11 164 GLU A N 1
ATOM 1227 C CA . GLU A 1 164 ? -9.304 10.245 43.091 1.00 9.58 164 GLU A CA 1
ATOM 1228 C C . GLU A 1 164 ? -9.167 10.768 44.522 1.00 10.75 164 GLU A C 1
ATOM 1229 O O . GLU A 1 164 ? -9.690 11.840 44.836 1.00 12.20 164 GLU A O 1
ATOM 1235 N N . ASP A 1 165 ? -8.457 10.036 45.374 1.00 10.00 165 ASP A N 1
ATOM 1236 C CA . ASP A 1 165 ? -8.269 10.450 46.766 1.00 13.77 165 ASP A CA 1
ATOM 1237 C C . ASP A 1 165 ? -7.252 11.575 46.903 1.00 10.79 165 ASP A C 1
ATOM 1238 O O . ASP A 1 165 ? -7.426 12.474 47.718 1.00 16.69 165 ASP A O 1
ATOM 1243 N N . GLU A 1 166 ? -6.193 11.525 46.100 1.00 14.20 166 GLU A N 1
ATOM 1244 C CA . GLU A 1 166 ? -5.156 12.556 46.122 1.00 10.26 166 GLU A CA 1
ATOM 1245 C C . GLU A 1 166 ? -5.730 13.877 45.630 1.00 11.63 166 GLU A C 1
ATOM 1246 O O . GLU A 1 166 ? -5.418 14.944 46.170 1.00 11.76 166 GLU A O 1
ATOM 1252 N N . ILE A 1 167 ? -6.554 13.793 44.588 1.00 9.82 167 ILE A N 1
ATOM 1253 C CA . ILE A 1 167 ? -7.186 14.966 43.977 1.00 11.45 167 ILE A CA 1
ATOM 1254 C C . ILE A 1 167 ? -8.224 15.577 44.926 1.00 12.00 167 ILE A C 1
ATOM 1255 O O . ILE A 1 167 ? -8.304 16.801 45.084 1.00 9.08 167 ILE A O 1
ATOM 1260 N N . ARG A 1 168 ? -8.982 14.713 45.592 1.00 15.05 168 ARG A N 1
ATOM 1261 C CA . ARG A 1 168 ? -10.025 15.164 46.498 1.00 14.65 168 ARG A CA 1
ATOM 1262 C C . ARG A 1 168 ? -9.493 15.939 47.693 1.00 15.54 168 ARG A C 1
ATOM 1263 O O . ARG A 1 168 ? -10.027 16.995 48.026 1.00 18.80 168 ARG A O 1
ATOM 1271 N N . ARG A 1 169 ? -8.419 15.459 48.311 1.00 17.06 169 ARG A N 1
ATOM 1272 C CA . ARG A 1 169 ? -7.885 16.158 49.480 1.00 19.89 169 ARG A CA 1
ATOM 1273 C C . ARG A 1 169 ? -7.316 17.549 49.204 1.00 18.63 169 ARG A C 1
ATOM 1274 O O . ARG A 1 169 ? -7.579 18.486 49.962 1.00 20.68 169 ARG A O 1
ATOM 1282 N N . ILE A 1 170 ? -6.565 17.697 48.114 1.00 18.06 170 ILE A N 1
ATOM 1283 C CA . ILE A 1 170 ? -5.995 18.998 47.762 1.00 15.49 170 ILE A CA 1
ATOM 1284 C C . ILE A 1 170 ? -7.110 19.964 47.338 1.00 14.31 170 ILE A C 1
ATOM 1285 O O . ILE A 1 170 ? -7.030 21.169 47.577 1.00 15.93 170 ILE A O 1
ATOM 1290 N N . ALA A 1 171 ? -8.170 19.410 46.756 1.00 16.76 171 ALA A N 1
ATOM 1291 C CA . ALA A 1 171 ? -9.320 20.186 46.301 1.00 14.48 171 ALA A CA 1
ATOM 1292 C C . ALA A 1 171 ? -10.036 20.791 47.505 1.00 14.26 171 ALA A C 1
ATOM 1293 O O . ALA A 1 171 ? -10.437 21.959 47.482 1.00 12.65 171 ALA A O 1
ATOM 1295 N N . HIS A 1 172 ? -10.193 19.991 48.557 1.00 14.97 172 HIS A N 1
ATOM 1296 C CA . HIS A 1 172 ? -10.850 20.453 49.778 1.00 10.32 172 HIS A CA 1
ATOM 1297 C C . HIS A 1 172 ? -10.097 21.626 50.382 1.00 7.04 172 HIS A C 1
ATOM 1298 O O . HIS A 1 172 ? -10.699 22.607 50.806 1.00 10.30 172 HIS A O 1
ATOM 1305 N N . VAL A 1 173 ? -8.773 21.534 50.376 1.00 9.87 173 VAL A N 1
ATOM 1306 C CA . VAL A 1 173 ? -7.920 22.601 50.879 1.00 10.12 173 VAL A CA 1
ATOM 1307 C C . VAL A 1 173 ? -8.147 23.876 50.075 1.00 12.62 173 VAL A C 1
ATOM 1308 O O . VAL A 1 173 ? -8.330 24.950 50.648 1.00 15.52 173 VAL A O 1
ATOM 1312 N N . ALA A 1 174 ? -8.141 23.752 48.747 1.00 13.61 174 ALA A N 1
ATOM 1313 C CA . ALA A 1 174 ? -8.337 24.898 47.856 1.00 12.74 174 ALA A CA 1
ATOM 1314 C C . ALA A 1 174 ? -9.735 25.507 47.958 1.00 13.96 174 ALA A C 1
ATOM 1315 O O . ALA A 1 174 ? -9.889 26.725 47.848 1.00 14.61 174 ALA A O 1
ATOM 1317 N N . PHE A 1 175 ? -10.751 24.663 48.130 1.00 14.78 175 PHE A N 1
ATOM 1318 C CA . PHE A 1 175 ? -12.128 25.145 48.250 1.00 18.91 175 PHE A CA 1
ATOM 1319 C C . PHE A 1 175 ? -12.363 25.837 49.587 1.00 21.05 175 PHE A C 1
ATOM 1320 O O . PHE A 1 175 ? -13.106 26.819 49.664 1.00 24.56 175 PHE A O 1
ATOM 1328 N N . ARG A 1 176 ? -11.755 25.297 50.641 1.00 22.84 176 ARG A N 1
ATOM 1329 C CA . ARG A 1 176 ? -11.859 25.876 51.977 1.00 22.66 176 ARG A CA 1
ATOM 1330 C C . ARG A 1 176 ? -11.108 27.211 52.001 1.00 22.10 176 ARG A C 1
ATOM 1331 O O . ARG A 1 176 ? -11.528 28.161 52.664 1.00 22.51 176 ARG A O 1
ATOM 1339 N N . ALA A 1 177 ? -10.012 27.278 51.245 1.00 20.94 177 ALA A N 1
ATOM 1340 C CA . ALA A 1 177 ? -9.202 28.487 51.138 1.00 18.31 177 ALA A CA 1
ATOM 1341 C C . ALA A 1 177 ? -9.980 29.572 50.393 1.00 19.88 177 ALA A C 1
ATOM 1342 O O . ALA A 1 177 ? -9.918 30.747 50.753 1.00 20.79 177 ALA A O 1
ATOM 1344 N N . ALA A 1 178 ? -10.706 29.168 49.352 1.00 20.79 178 ALA A N 1
ATOM 1345 C CA . ALA A 1 178 ? -11.509 30.089 48.550 1.00 18.68 178 ALA A CA 1
ATOM 1346 C C . ALA A 1 178 ? -12.629 30.694 49.390 1.00 19.79 178 ALA A C 1
ATOM 1347 O O . ALA A 1 178 ? -12.907 31.887 49.293 1.00 18.64 178 ALA A O 1
ATOM 1349 N N . GLN A 1 179 ? -13.273 29.865 50.207 1.00 22.13 179 GLN A N 1
ATOM 1350 C CA . GLN A 1 179 ? -14.354 30.329 51.071 1.00 25.76 179 GLN A CA 1
ATOM 1351 C C . GLN A 1 179 ? -13.884 31.429 52.013 1.00 25.42 179 GLN A C 1
ATOM 1352 O O . GLN A 1 179 ? -14.627 32.371 52.299 1.00 28.28 179 GLN A O 1
ATOM 1358 N N . GLY A 1 180 ? -12.651 31.291 52.493 1.00 24.37 180 GLY A N 1
ATOM 1359 C CA . GLY A 1 180 ? -12.079 32.259 53.408 1.00 22.54 180 GLY A CA 1
ATOM 1360 C C . GLY A 1 180 ? -11.365 33.399 52.719 1.00 25.16 180 GLY A C 1
ATOM 1361 O O . GLY A 1 180 ? -10.612 34.133 53.360 1.00 26.63 180 GLY A O 1
ATOM 1362 N N . ARG A 1 181 ? -11.556 33.513 51.404 1.00 25.69 181 ARG A N 1
ATOM 1363 C CA . ARG A 1 181 ? -10.950 34.581 50.611 1.00 23.00 181 ARG A CA 1
ATOM 1364 C C . ARG A 1 181 ? -12.044 35.281 49.812 1.00 22.22 181 ARG A C 1
ATOM 1365 O O . ARG A 1 181 ? -12.965 35.838 50.397 1.00 25.02 181 ARG A O 1
ATOM 1373 N N . ARG A 1 182 ? -11.981 35.221 48.487 1.00 22.97 182 ARG A N 1
ATOM 1374 C CA . ARG A 1 182 ? -12.992 35.876 47.664 1.00 20.87 182 ARG A CA 1
ATOM 1375 C C . ARG A 1 182 ? -13.988 34.934 47.010 1.00 21.31 182 ARG A C 1
ATOM 1376 O O . ARG A 1 182 ? -14.763 35.350 46.146 1.00 24.93 182 ARG A O 1
ATOM 1384 N N . LYS A 1 183 ? -13.961 33.671 47.431 1.00 21.43 183 LYS A N 1
ATOM 1385 C CA . LYS A 1 183 ? -14.857 32.619 46.929 1.00 23.16 183 LYS A CA 1
ATOM 1386 C C . LYS A 1 183 ? -14.726 32.275 45.434 1.00 17.86 183 LYS A C 1
ATOM 1387 O O . LYS A 1 183 ? -15.705 31.902 44.784 1.00 18.08 183 LYS A O 1
ATOM 1393 N N . GLN A 1 184 ? -13.514 32.381 44.900 1.00 20.15 184 GLN A N 1
ATOM 1394 C CA . GLN A 1 184 ? -13.260 32.080 43.491 1.00 20.72 184 GLN A CA 1
ATOM 1395 C C . GLN A 1 184 ? -12.146 31.057 43.347 1.00 20.75 184 GLN A C 1
ATOM 1396 O O . GLN A 1 184 ? -11.033 31.275 43.818 1.00 23.76 184 GLN A O 1
ATOM 1402 N N . LEU A 1 185 ? -12.434 29.942 42.690 1.00 15.19 185 LEU A N 1
ATOM 1403 C CA . LEU A 1 185 ? -11.411 28.932 42.514 1.00 16.65 185 LEU A CA 1
ATOM 1404 C C . LEU A 1 185 ? -11.216 28.609 41.047 1.00 17.65 185 LEU A C 1
ATOM 1405 O O . LEU A 1 185 ? -12.183 28.421 40.319 1.00 19.85 185 LEU A O 1
ATOM 1410 N N . CYS A 1 186 ? -9.959 28.576 40.619 1.00 20.30 186 CYS A N 1
ATOM 1411 C CA . CYS A 1 186 ? -9.630 28.225 39.246 1.00 19.46 186 CYS A CA 1
ATOM 1412 C C . CYS A 1 186 ? -8.763 26.970 39.276 1.00 16.82 186 CYS A C 1
ATOM 1413 O O . CYS A 1 186 ? -7.646 26.988 39.790 1.00 15.39 186 CYS A O 1
ATOM 1416 N N . SER A 1 187 ? -9.325 25.862 38.806 1.00 15.33 187 SER A N 1
ATOM 1417 C CA . SER A 1 187 ? -8.599 24.602 38.748 1.00 15.00 187 SER A CA 1
ATOM 1418 C C . SER A 1 187 ? -7.915 24.564 37.389 1.00 15.02 187 SER A C 1
ATOM 1419 O O . SER A 1 187 ? -8.573 24.687 36.360 1.00 13.68 187 SER A O 1
ATOM 1422 N N . VAL A 1 188 ? -6.597 24.405 37.395 1.00 13.61 188 VAL A N 1
ATOM 1423 C CA . VAL A 1 188 ? -5.814 24.366 36.165 1.00 12.81 188 VAL A CA 1
ATOM 1424 C C . VAL A 1 188 ? -5.416 22.942 35.765 1.00 14.12 188 VAL A C 1
ATOM 1425 O O . VAL A 1 188 ? -4.953 22.163 36.602 1.00 16.89 188 VAL A O 1
ATOM 1429 N N . ASP A 1 189 ? -5.604 22.621 34.481 1.00 11.29 189 ASP A N 1
ATOM 1430 C CA . ASP A 1 189 ? -5.279 21.307 33.923 1.00 10.82 189 ASP A CA 1
ATOM 1431 C C . ASP A 1 189 ? -4.918 21.405 32.430 1.00 10.68 189 ASP A C 1
ATOM 1432 O O . ASP A 1 189 ? -4.678 22.492 31.901 1.00 10.36 189 ASP A O 1
ATOM 1437 N N . LYS A 1 190 ? -4.861 20.246 31.780 1.00 9.74 190 LYS A N 1
ATOM 1438 C CA . LYS A 1 190 ? -4.606 20.117 30.344 1.00 11.78 190 LYS A CA 1
ATOM 1439 C C . LYS A 1 190 ? -5.490 18.925 29.980 1.00 10.17 190 LYS A C 1
ATOM 1440 O O . LYS A 1 190 ? -5.074 17.990 29.288 1.00 13.05 190 LYS A O 1
ATOM 1446 N N . ALA A 1 191 ? -6.727 18.989 30.472 1.00 13.15 191 ALA A N 1
ATOM 1447 C CA . ALA A 1 191 ? -7.738 17.949 30.305 1.00 9.53 191 ALA A CA 1
ATOM 1448 C C . ALA A 1 191 ? -8.011 17.440 28.887 1.00 10.69 191 ALA A C 1
ATOM 1449 O O . ALA A 1 191 ? -8.478 16.314 28.722 1.00 6.53 191 ALA A O 1
ATOM 1451 N N . ASN A 1 192 ? -7.728 18.261 27.875 1.00 13.48 192 ASN A N 1
ATOM 1452 C CA . ASN A 1 192 ? -7.955 17.859 26.487 1.00 14.42 192 ASN A CA 1
ATOM 1453 C C . ASN A 1 192 ? -6.786 17.115 25.829 1.00 19.08 192 ASN A C 1
ATOM 1454 O O . ASN A 1 192 ? -6.837 16.808 24.630 1.00 17.54 192 ASN A O 1
ATOM 1459 N N . VAL A 1 193 ? -5.729 16.852 26.604 1.00 14.93 193 VAL A N 1
ATOM 1460 C CA . VAL A 1 193 ? -4.563 16.116 26.111 1.00 13.34 193 VAL A CA 1
ATOM 1461 C C . VAL A 1 193 ? -4.155 15.038 27.117 1.00 13.56 193 VAL A C 1
ATOM 1462 O O . VAL A 1 193 ? -4.003 13.868 26.759 1.00 13.96 193 VAL A O 1
ATOM 1466 N N . LEU A 1 194 ? -4.009 15.441 28.379 1.00 14.38 194 LEU A N 1
ATOM 1467 C CA . LEU A 1 194 ? -3.589 14.546 29.460 1.00 11.14 194 LEU A CA 1
ATOM 1468 C C . LEU A 1 194 ? -4.741 13.973 30.285 1.00 10.52 194 LEU A C 1
ATOM 1469 O O . LEU A 1 194 ? -5.330 14.674 31.105 1.00 8.69 194 LEU A O 1
ATOM 1474 N N . GLU A 1 195 ? -5.021 12.687 30.100 1.00 11.34 195 GLU A N 1
ATOM 1475 C CA . GLU A 1 195 ? -6.094 12.004 30.823 1.00 9.25 195 GLU A CA 1
ATOM 1476 C C . GLU A 1 195 ? -6.001 12.166 32.338 1.00 11.52 195 GLU A C 1
ATOM 1477 O O . GLU A 1 195 ? -7.019 12.313 33.005 1.00 12.91 195 GLU A O 1
ATOM 1483 N N . THR A 1 196 ? -4.792 12.100 32.881 1.00 11.53 196 THR A N 1
ATOM 1484 C CA . THR A 1 196 ? -4.591 12.265 34.317 1.00 13.05 196 THR A CA 1
ATOM 1485 C C . THR A 1 196 ? -5.262 13.560 34.768 1.00 14.58 196 THR A C 1
ATOM 1486 O O . THR A 1 196 ? -6.030 13.574 35.734 1.00 16.19 196 THR A O 1
ATOM 1490 N N . THR A 1 197 ? -5.011 14.632 34.021 1.00 12.65 197 THR A N 1
ATOM 1491 C CA . THR A 1 197 ? -5.562 15.940 34.344 1.00 15.15 197 THR A CA 1
ATOM 1492 C C . THR A 1 197 ? -7.043 16.102 34.015 1.00 15.49 197 THR A C 1
ATOM 1493 O O . THR A 1 197 ? -7.665 17.099 34.395 1.00 15.41 197 THR A O 1
ATOM 1497 N N . ARG A 1 198 ? -7.610 15.130 33.305 1.00 14.46 198 ARG A N 1
ATOM 1498 C CA . ARG A 1 198 ? -9.029 15.177 32.992 1.00 13.28 198 ARG A CA 1
ATOM 1499 C C . ARG A 1 198 ? -9.759 14.595 34.197 1.00 12.92 198 ARG A C 1
ATOM 1500 O O . ARG A 1 198 ? -10.873 15.013 34.514 1.00 13.47 198 ARG A O 1
ATOM 1508 N N . LEU A 1 199 ? -9.146 13.591 34.829 1.00 11.58 199 LEU A N 1
ATOM 1509 C CA . LEU A 1 199 ? -9.707 12.984 36.034 1.00 11.11 199 LEU A CA 1
ATOM 1510 C C . LEU A 1 199 ? -9.648 14.081 37.105 1.00 12.80 199 LEU A C 1
ATOM 1511 O O . LEU A 1 199 ? -10.568 14.219 37.919 1.00 11.38 199 LEU A O 1
ATOM 1516 N N . TRP A 1 200 ? -8.572 14.873 37.068 1.00 11.78 200 TRP A N 1
ATOM 1517 C CA . TRP A 1 200 ? -8.377 15.994 37.994 1.00 13.35 200 TRP A CA 1
ATOM 1518 C C . TRP A 1 200 ? -9.579 16.933 37.867 1.00 16.03 200 TRP A C 1
ATOM 1519 O O . TRP A 1 200 ? -10.204 17.295 38.865 1.00 15.98 200 TRP A O 1
ATOM 1530 N N . ARG A 1 201 ? -9.924 17.296 36.635 1.00 11.45 201 ARG A N 1
ATOM 1531 C CA . ARG A 1 201 ? -11.064 18.174 36.405 1.00 12.00 201 ARG A CA 1
ATOM 1532 C C . ARG A 1 201 ? -12.374 17.556 36.905 1.00 14.29 201 ARG A C 1
ATOM 1533 O O . ARG A 1 201 ? -13.198 18.244 37.507 1.00 11.68 201 ARG A O 1
ATOM 1541 N N . GLU A 1 202 ? -12.550 16.256 36.671 1.00 12.67 202 GLU A N 1
ATOM 1542 C CA . GLU A 1 202 ? -13.766 15.557 37.078 1.00 14.81 202 GLU A CA 1
ATOM 1543 C C . GLU A 1 202 ? -13.968 15.468 38.575 1.00 16.32 202 GLU A C 1
ATOM 1544 O O . GLU A 1 202 ? -15.076 15.682 39.060 1.00 18.44 202 GLU A O 1
ATOM 1550 N N . VAL A 1 203 ? -12.901 15.155 39.305 1.00 17.33 203 VAL A N 1
ATOM 1551 C CA . VAL A 1 203 ? -12.991 15.041 40.755 1.00 15.34 203 VAL A CA 1
ATOM 1552 C C . VAL A 1 203 ? -13.189 16.400 41.440 1.00 15.02 203 VAL A C 1
ATOM 1553 O O . VAL A 1 203 ? -13.941 16.501 42.406 1.00 18.73 203 VAL A O 1
ATOM 1557 N N . VAL A 1 204 ? -12.543 17.447 40.926 1.00 15.47 204 VAL A N 1
ATOM 1558 C CA . VAL A 1 204 ? -12.688 18.799 41.488 1.00 13.42 204 VAL A CA 1
ATOM 1559 C C . VAL A 1 204 ? -14.123 19.300 41.288 1.00 14.97 204 VAL A C 1
ATOM 1560 O O . VAL A 1 204 ? -14.670 19.996 42.140 1.00 9.65 204 VAL A O 1
ATOM 1564 N N . THR A 1 205 ? -14.724 18.920 40.160 1.00 14.56 205 THR A N 1
ATOM 1565 C CA . THR A 1 205 ? -16.099 19.285 39.827 1.00 14.53 205 THR A CA 1
ATOM 1566 C C . THR A 1 205 ? -17.070 18.584 40.781 1.00 15.67 205 THR A C 1
ATOM 1567 O O . THR A 1 205 ? -18.118 19.125 41.110 1.00 23.53 205 THR A O 1
ATOM 1571 N N . GLU A 1 206 ? -16.716 17.382 41.221 1.00 14.65 206 GLU A N 1
ATOM 1572 C CA . GLU A 1 206 ? -17.551 16.634 42.155 1.00 17.82 206 GLU A CA 1
ATOM 1573 C C . GLU A 1 206 ? -17.503 17.268 43.545 1.00 17.68 206 GLU A C 1
ATOM 1574 O O . GLU A 1 206 ? -18.527 17.421 44.208 1.00 18.81 206 GLU A O 1
ATOM 1580 N N . VAL A 1 207 ? -16.297 17.629 43.971 1.00 16.60 207 VAL A N 1
ATOM 1581 C CA . VAL A 1 207 ? -16.066 18.260 45.268 1.00 17.40 207 VAL A CA 1
ATOM 1582 C C . VAL A 1 207 ? -16.686 19.665 45.311 1.00 19.64 207 VAL A C 1
ATOM 1583 O O . VAL A 1 207 ? -17.007 20.177 46.385 1.00 21.91 207 VAL A O 1
ATOM 1587 N N . ALA A 1 208 ? -16.871 20.270 44.138 1.00 18.99 208 ALA A N 1
ATOM 1588 C CA . ALA A 1 208 ? -17.444 21.610 44.037 1.00 19.57 208 ALA A CA 1
ATOM 1589 C C . ALA A 1 208 ? -18.877 21.657 44.553 1.00 21.57 208 ALA A C 1
ATOM 1590 O O . ALA A 1 208 ? -19.391 22.723 44.897 1.00 21.39 208 ALA A O 1
ATOM 1592 N N . ARG A 1 209 ? -19.513 20.492 44.614 1.00 25.75 209 ARG A N 1
ATOM 1593 C CA . ARG A 1 209 ? -20.882 20.386 45.103 1.00 28.69 209 ARG A CA 1
ATOM 1594 C C . ARG A 1 209 ? -20.935 20.656 46.615 1.00 26.52 209 ARG A C 1
ATOM 1595 O O . ARG A 1 209 ? -21.964 21.069 47.145 1.00 30.11 209 ARG A O 1
ATOM 1603 N N . ASP A 1 210 ? -19.815 20.419 47.292 1.00 26.13 210 ASP A N 1
ATOM 1604 C CA . ASP A 1 210 ? -19.694 20.615 48.733 1.00 24.23 210 ASP A CA 1
ATOM 1605 C C . ASP A 1 210 ? -19.479 22.077 49.109 1.00 24.76 210 ASP A C 1
ATOM 1606 O O . ASP A 1 210 ? -19.539 22.435 50.289 1.00 23.89 210 ASP A O 1
ATOM 1611 N N . TYR A 1 211 ? -19.184 22.904 48.110 1.00 21.69 211 TYR A N 1
ATOM 1612 C CA . TYR A 1 211 ? -18.929 24.325 48.324 1.00 20.88 211 TYR A CA 1
ATOM 1613 C C . TYR A 1 211 ? -19.764 25.160 47.367 1.00 23.47 211 TYR A C 1
ATOM 1614 O O . TYR A 1 211 ? -19.232 25.812 46.465 1.00 25.18 211 TYR A O 1
ATOM 1623 N N . PRO A 1 212 ? -21.090 25.195 47.584 1.00 26.53 212 PRO A N 1
ATOM 1624 C CA . PRO A 1 212 ? -22.000 25.959 46.725 1.00 27.11 212 PRO A CA 1
ATOM 1625 C C . PRO A 1 212 ? -21.725 27.459 46.733 1.00 28.78 212 PRO A C 1
ATOM 1626 O O . PRO A 1 212 ? -22.138 28.179 45.824 1.00 29.82 212 PRO A O 1
ATOM 1630 N N . ASP A 1 213 ? -21.009 27.918 47.755 1.00 27.98 213 ASP A N 1
ATOM 1631 C CA . ASP A 1 213 ? -20.678 29.327 47.894 1.00 26.87 213 ASP A CA 1
ATOM 1632 C C . ASP A 1 213 ? -19.440 29.787 47.122 1.00 26.52 213 ASP A C 1
ATOM 1633 O O . ASP A 1 213 ? -19.156 30.984 47.065 1.00 24.85 213 ASP A O 1
ATOM 1638 N N . VAL A 1 214 ? -18.704 28.852 46.529 1.00 24.27 214 VAL A N 1
ATOM 1639 C CA . VAL A 1 214 ? -17.525 29.228 45.756 1.00 26.28 214 VAL A CA 1
ATOM 1640 C C . VAL A 1 214 ? -17.761 29.044 44.251 1.00 23.73 214 VAL A C 1
ATOM 1641 O O . VAL A 1 214 ? -18.429 28.104 43.817 1.00 24.61 214 VAL A O 1
ATOM 1645 N N . ARG A 1 215 ? -17.238 29.978 43.468 1.00 23.16 215 ARG A N 1
ATOM 1646 C CA . ARG A 1 215 ? -17.379 29.943 42.016 1.00 24.02 215 ARG A CA 1
ATOM 1647 C C . ARG A 1 215 ? -16.193 29.196 41.407 1.00 18.19 215 ARG A C 1
ATOM 1648 O O . ARG A 1 215 ? -15.064 29.685 41.441 1.00 17.88 215 ARG A O 1
ATOM 1656 N N . LEU A 1 216 ? -16.459 28.003 40.876 1.00 14.09 216 LEU A N 1
ATOM 1657 C CA . LEU A 1 216 ? -15.428 27.176 40.258 1.00 15.99 216 LEU A CA 1
ATOM 1658 C C . LEU A 1 216 ? -15.281 27.401 38.755 1.00 16.51 216 LEU A C 1
ATOM 1659 O O . LEU A 1 216 ? -16.272 27.499 38.024 1.00 18.36 216 LEU A O 1
ATOM 1664 N N . SER A 1 217 ? -14.031 27.437 38.305 1.00 13.80 217 SER A N 1
ATOM 1665 C CA . SER A 1 217 ? -13.696 27.617 36.902 1.00 15.03 217 SER A CA 1
ATOM 1666 C C . SER A 1 217 ? -12.533 26.703 36.590 1.00 15.31 217 SER A C 1
ATOM 1667 O O . SER A 1 217 ? -11.703 26.437 37.460 1.00 16.46 217 SER A O 1
ATOM 1670 N N . HIS A 1 218 ? -12.503 26.199 35.359 1.00 16.41 218 HIS A N 1
ATOM 1671 C CA . HIS A 1 218 ? -11.436 25.322 34.880 1.00 16.99 218 HIS A CA 1
ATOM 1672 C C . HIS A 1 218 ? -10.706 26.066 33.773 1.00 16.77 218 HIS A C 1
ATOM 1673 O O . HIS A 1 218 ? -11.318 26.793 32.999 1.00 18.04 218 HIS A O 1
ATOM 1680 N N . MET A 1 219 ? -9.391 25.897 33.718 1.00 18.57 219 MET A N 1
ATOM 1681 C CA . MET A 1 219 ? -8.576 26.573 32.724 1.00 17.56 219 MET A CA 1
ATOM 1682 C C . MET A 1 219 ? -7.409 25.676 32.344 1.00 16.13 219 MET A C 1
ATOM 1683 O O . MET A 1 219 ? -6.916 24.906 33.166 1.00 12.03 219 MET A O 1
ATOM 1688 N N . TYR A 1 220 ? -7.009 25.742 31.079 1.00 17.04 220 TYR A N 1
ATOM 1689 C CA . TYR A 1 220 ? -5.889 24.953 30.596 1.00 13.96 220 TYR A CA 1
ATOM 1690 C C . TYR A 1 220 ? -4.620 25.657 31.053 1.00 13.77 220 TYR A C 1
ATOM 1691 O O . TYR A 1 220 ? -4.576 26.890 31.092 1.00 17.19 220 TYR A O 1
ATOM 1700 N N . VAL A 1 221 ? -3.603 24.873 31.411 1.00 13.58 221 VAL A N 1
ATOM 1701 C CA . VAL A 1 221 ? -2.333 25.404 31.912 1.00 12.72 221 VAL A CA 1
ATOM 1702 C C . VAL A 1 221 ? -1.620 26.435 31.028 1.00 16.89 221 VAL A C 1
ATOM 1703 O O . VAL A 1 221 ? -0.989 27.366 31.535 1.00 18.68 221 VAL A O 1
ATOM 1707 N N . ASP A 1 222 ? -1.688 26.251 29.713 1.00 16.94 222 ASP A N 1
ATOM 1708 C CA . ASP A 1 222 ? -1.065 27.187 28.785 1.00 14.19 222 ASP A CA 1
ATOM 1709 C C . ASP A 1 222 ? -1.813 28.516 28.820 1.00 13.72 222 ASP A C 1
ATOM 1710 O O . ASP A 1 222 ? -1.193 29.581 28.912 1.00 10.71 222 ASP A O 1
ATOM 1715 N N . ASN A 1 223 ? -3.147 28.447 28.788 1.00 12.70 223 ASN A N 1
ATOM 1716 C CA . ASN A 1 223 ? -3.976 29.647 28.836 1.00 11.30 223 ASN A CA 1
ATOM 1717 C C . ASN A 1 223 ? -3.769 30.365 30.171 1.00 12.58 223 ASN A C 1
ATOM 1718 O O . ASN A 1 223 ? -3.686 31.592 30.203 1.00 12.43 223 ASN A O 1
ATOM 1723 N N . ALA A 1 224 ? -3.661 29.594 31.259 1.00 9.39 224 ALA A N 1
ATOM 1724 C CA . ALA A 1 224 ? -3.436 30.150 32.594 1.00 6.55 224 ALA A CA 1
ATOM 1725 C C . ALA A 1 224 ? -2.112 30.895 32.655 1.00 6.56 224 ALA A C 1
ATOM 1726 O O . ALA A 1 224 ? -1.960 31.838 33.424 1.00 8.43 224 ALA A O 1
ATOM 1728 N N . ALA A 1 225 ? -1.145 30.469 31.852 1.00 10.05 225 ALA A N 1
ATOM 1729 C CA . ALA A 1 225 ? 0.155 31.138 31.809 1.00 12.14 225 ALA A CA 1
ATOM 1730 C C . ALA A 1 225 ? 0.012 32.523 31.165 1.00 13.47 225 ALA A C 1
ATOM 1731 O O . ALA A 1 225 ? 0.809 33.418 31.424 1.00 16.19 225 ALA A O 1
ATOM 1733 N N . MET A 1 226 ? -1.002 32.694 30.321 1.00 16.01 226 MET A N 1
ATOM 1734 C CA . MET A 1 226 ? -1.238 33.980 29.671 1.00 18.05 226 MET A CA 1
ATOM 1735 C C . MET A 1 226 ? -2.063 34.906 30.556 1.00 18.92 226 MET A C 1
ATOM 1736 O O . MET A 1 226 ? -1.816 36.112 30.619 1.00 21.92 226 MET A O 1
ATOM 1741 N N . GLN A 1 227 ? -3.062 34.336 31.214 1.00 14.33 227 GLN A N 1
ATOM 1742 C CA . GLN A 1 227 ? -3.953 35.096 32.071 1.00 16.71 227 GLN A CA 1
ATOM 1743 C C . GLN A 1 227 ? -3.271 35.697 33.282 1.00 16.79 227 GLN A C 1
ATOM 1744 O O . GLN A 1 227 ? -3.631 36.789 33.717 1.00 17.16 227 GLN A O 1
ATOM 1750 N N . LEU A 1 228 ? -2.281 34.989 33.818 1.00 19.68 228 LEU A N 1
ATOM 1751 C CA . LEU A 1 228 ? -1.536 35.480 34.976 1.00 19.30 228 LEU A CA 1
ATOM 1752 C C . LEU A 1 228 ? -0.861 36.802 34.626 1.00 19.11 228 LEU A C 1
ATOM 1753 O O . LEU A 1 228 ? -0.748 37.681 35.474 1.00 18.20 228 LEU A O 1
ATOM 1758 N N . ILE A 1 229 ? -0.452 36.945 33.364 1.00 19.06 229 ILE A N 1
ATOM 1759 C CA . ILE A 1 229 ? 0.207 38.163 32.888 1.00 19.86 229 ILE A CA 1
ATOM 1760 C C . ILE A 1 229 ? -0.808 39.176 32.364 1.00 18.43 229 ILE A C 1
ATOM 1761 O O . ILE A 1 229 ? -0.704 40.363 32.652 1.00 16.31 229 ILE A O 1
ATOM 1766 N N . ARG A 1 230 ? -1.783 38.699 31.592 1.00 19.90 230 ARG A N 1
ATOM 1767 C CA . ARG A 1 230 ? -2.803 39.562 31.001 1.00 19.93 230 ARG A CA 1
ATOM 1768 C C . ARG A 1 230 ? -3.768 40.212 31.993 1.00 22.62 230 ARG A C 1
ATOM 1769 O O . ARG A 1 230 ? -4.135 41.382 31.838 1.00 23.38 230 ARG A O 1
ATOM 1777 N N . ALA A 1 231 ? -4.218 39.450 32.982 1.00 20.71 231 ALA A N 1
ATOM 1778 C CA . ALA A 1 231 ? -5.150 39.989 33.962 1.00 20.64 231 ALA A CA 1
ATOM 1779 C C . ALA A 1 231 ? -5.059 39.221 35.268 1.00 19.74 231 ALA A C 1
ATOM 1780 O O . ALA A 1 231 ? -5.969 38.484 35.628 1.00 17.01 231 ALA A O 1
ATOM 1782 N N . PRO A 1 232 ? -3.941 39.384 35.995 1.00 22.30 232 PRO A N 1
ATOM 1783 C CA . PRO A 1 232 ? -3.707 38.708 37.278 1.00 21.17 232 PRO A CA 1
ATOM 1784 C C . PRO A 1 232 ? -4.789 38.915 38.342 1.00 21.15 232 PRO A C 1
ATOM 1785 O O . PRO A 1 232 ? -5.055 38.018 39.146 1.00 20.33 232 PRO A O 1
ATOM 1789 N N . ALA A 1 233 ? -5.436 40.077 38.322 1.00 21.69 233 ALA A N 1
ATOM 1790 C CA . ALA A 1 233 ? -6.480 40.383 39.297 1.00 20.77 233 ALA A CA 1
ATOM 1791 C C . ALA A 1 233 ? -7.728 39.508 39.168 1.00 18.50 233 ALA A C 1
ATOM 1792 O O . ALA A 1 233 ? -8.622 39.579 40.007 1.00 21.07 233 ALA A O 1
ATOM 1794 N N . GLN A 1 234 ? -7.788 38.696 38.114 1.00 18.35 234 GLN A N 1
ATOM 1795 C CA . GLN A 1 234 ? -8.920 37.794 37.877 1.00 17.35 234 GLN A CA 1
ATOM 1796 C C . GLN A 1 234 ? -8.843 36.543 38.761 1.00 16.37 234 GLN A C 1
ATOM 1797 O O . GLN A 1 234 ? -9.825 35.812 38.902 1.00 14.30 234 GLN A O 1
ATOM 1803 N N . PHE A 1 235 ? -7.658 36.273 39.303 1.00 16.80 235 PHE A N 1
ATOM 1804 C CA . PHE A 1 235 ? -7.446 35.104 40.152 1.00 18.03 235 PHE A CA 1
ATOM 1805 C C . PHE A 1 235 ? -7.603 35.367 41.652 1.00 18.17 235 PHE A C 1
ATOM 1806 O O . PHE A 1 235 ? -7.285 36.451 42.148 1.00 19.18 235 PHE A O 1
ATOM 1814 N N . ASP A 1 236 ? -8.148 34.370 42.344 1.00 15.47 236 ASP A N 1
ATOM 1815 C CA . ASP A 1 236 ? -8.309 34.390 43.790 1.00 17.29 236 ASP A CA 1
ATOM 1816 C C . ASP A 1 236 ? -7.473 33.185 44.231 1.00 15.38 236 ASP A C 1
ATOM 1817 O O . ASP A 1 236 ? -6.296 33.324 44.565 1.00 12.94 236 ASP A O 1
ATOM 1822 N N . VAL A 1 237 ? -8.080 32.001 44.183 1.00 15.61 237 VAL A N 1
ATOM 1823 C CA . VAL A 1 237 ? -7.399 30.759 44.526 1.00 14.96 237 VAL A CA 1
ATOM 1824 C C . VAL A 1 237 ? -7.167 29.995 43.220 1.00 14.75 237 VAL A C 1
ATOM 1825 O O . VAL A 1 237 ? -8.083 29.839 42.416 1.00 16.70 237 VAL A O 1
ATOM 1829 N N . LEU A 1 238 ? -5.927 29.573 42.998 1.00 15.91 238 LEU A N 1
ATOM 1830 C CA . LEU A 1 238 ? -5.564 28.823 41.798 1.00 13.79 238 LEU A CA 1
ATOM 1831 C C . LEU A 1 238 ? -5.131 27.419 42.202 1.00 12.27 238 LEU A C 1
ATOM 1832 O O . LEU A 1 238 ? -4.072 27.243 42.801 1.00 11.81 238 LEU A O 1
ATOM 1837 N N . LEU A 1 239 ? -5.940 26.424 41.843 1.00 10.67 239 LEU A N 1
ATOM 1838 C CA . LEU A 1 239 ? -5.648 25.029 42.159 1.00 11.65 239 LEU A CA 1
ATOM 1839 C C . LEU A 1 239 ? -5.042 24.243 40.995 1.00 11.91 239 LEU A C 1
ATOM 1840 O O . LEU A 1 239 ? -5.532 24.309 39.873 1.00 14.12 239 LEU A O 1
ATOM 1845 N N . THR A 1 240 ? -3.977 23.497 41.273 1.00 11.53 240 THR A N 1
ATOM 1846 C CA . THR A 1 240 ? -3.356 22.669 40.256 1.00 11.07 240 THR A CA 1
ATOM 1847 C C . THR A 1 240 ? -2.406 21.611 40.823 1.00 12.18 240 THR A C 1
ATOM 1848 O O . THR A 1 240 ? -2.154 21.552 42.033 1.00 12.01 240 THR A O 1
ATOM 1852 N N . GLY A 1 241 ? -1.936 20.739 39.937 1.00 14.26 241 GLY A N 1
ATOM 1853 C CA . GLY A 1 241 ? -1.034 19.668 40.320 1.00 6.41 241 GLY A CA 1
ATOM 1854 C C . GLY A 1 241 ? 0.357 20.117 40.704 1.00 7.04 241 GLY A C 1
ATOM 1855 O O . GLY A 1 241 ? 0.662 21.312 40.712 1.00 8.23 241 GLY A O 1
ATOM 1856 N N . ASN A 1 242 ? 1.198 19.134 41.015 1.00 5.91 242 ASN A N 1
ATOM 1857 C CA . ASN A 1 242 ? 2.582 19.340 41.431 1.00 8.54 242 ASN A CA 1
ATOM 1858 C C . ASN A 1 242 ? 3.392 20.051 40.351 1.00 10.17 242 ASN A C 1
ATOM 1859 O O . ASN A 1 242 ? 3.979 21.107 40.585 1.00 11.25 242 ASN A O 1
ATOM 1864 N N . MET A 1 243 ? 3.402 19.457 39.165 1.00 14.89 243 MET A N 1
ATOM 1865 C CA . MET A 1 243 ? 4.115 19.986 38.005 1.00 16.74 243 MET A CA 1
ATOM 1866 C C . MET A 1 243 ? 3.667 21.387 37.552 1.00 12.36 243 MET A C 1
ATOM 1867 O O . MET A 1 243 ? 4.490 22.299 37.439 1.00 14.06 243 MET A O 1
ATOM 1872 N N . PHE A 1 244 ? 2.377 21.539 37.254 1.00 14.71 244 PHE A N 1
ATOM 1873 C CA . PHE A 1 244 ? 1.831 22.821 36.798 1.00 11.99 244 PHE A CA 1
ATOM 1874 C C . PHE A 1 244 ? 1.952 23.885 37.892 1.00 16.65 244 PHE A C 1
ATOM 1875 O O . PHE A 1 244 ? 2.175 25.069 37.606 1.00 14.77 244 PHE A O 1
ATOM 1883 N N . GLY A 1 245 ? 1.783 23.450 39.141 1.00 15.89 245 GLY A N 1
ATOM 1884 C CA . GLY A 1 245 ? 1.880 24.354 40.276 1.00 13.92 245 GLY A CA 1
ATOM 1885 C C . GLY A 1 245 ? 3.271 24.929 40.393 1.00 13.79 245 GLY A C 1
ATOM 1886 O O . GLY A 1 245 ? 3.440 26.103 40.711 1.00 12.08 245 GLY A O 1
ATOM 1887 N N . ASP A 1 246 ? 4.270 24.100 40.105 1.00 13.70 246 ASP A N 1
ATOM 1888 C CA . ASP A 1 246 ? 5.663 24.525 40.160 1.00 12.36 246 ASP A CA 1
ATOM 1889 C C . ASP A 1 246 ? 5.913 25.699 39.209 1.00 13.59 246 ASP A C 1
ATOM 1890 O O . ASP A 1 246 ? 6.495 26.716 39.585 1.00 8.36 246 ASP A O 1
ATOM 1895 N N . ILE A 1 247 ? 5.449 25.539 37.975 1.00 11.57 247 ILE A N 1
ATOM 1896 C CA . ILE A 1 247 ? 5.603 26.546 36.934 1.00 13.23 247 ILE A CA 1
ATOM 1897 C C . ILE A 1 247 ? 4.783 27.811 37.186 1.00 15.69 247 ILE A C 1
ATOM 1898 O O . ILE A 1 247 ? 5.341 28.907 37.275 1.00 16.12 247 ILE A O 1
ATOM 1903 N N . LEU A 1 248 ? 3.466 27.652 37.311 1.00 15.48 248 LEU A N 1
ATOM 1904 C CA . LEU A 1 248 ? 2.566 28.787 37.518 1.00 15.60 248 LEU A CA 1
ATOM 1905 C C . LEU A 1 248 ? 2.789 29.557 38.817 1.00 17.58 248 LEU A C 1
ATOM 1906 O O . LEU A 1 248 ? 2.404 30.724 38.919 1.00 17.05 248 LEU A O 1
ATOM 1911 N N . SER A 1 249 ? 3.386 28.900 39.810 1.00 18.88 249 SER A N 1
ATOM 1912 C CA . SER A 1 249 ? 3.655 29.545 41.096 1.00 21.14 249 SER A CA 1
ATOM 1913 C C . SER A 1 249 ? 4.828 30.495 40.943 1.00 18.96 249 SER A C 1
ATOM 1914 O O . SER A 1 249 ? 4.834 31.583 41.512 1.00 22.47 249 SER A O 1
ATOM 1917 N N . ASP A 1 250 ? 5.834 30.056 40.195 1.00 17.62 250 ASP A N 1
ATOM 1918 C CA . ASP A 1 250 ? 7.000 30.878 39.931 1.00 15.44 250 ASP A CA 1
ATOM 1919 C C . ASP A 1 250 ? 6.613 32.050 39.048 1.00 16.02 250 ASP A C 1
ATOM 1920 O O . ASP A 1 250 ? 7.191 33.130 39.155 1.00 19.97 250 ASP A O 1
ATOM 1925 N N . GLU A 1 251 ? 5.619 31.847 38.189 1.00 13.22 251 GLU A N 1
ATOM 1926 C CA . GLU A 1 251 ? 5.156 32.920 37.327 1.00 12.62 251 GLU A CA 1
ATOM 1927 C C . GLU A 1 251 ? 4.416 33.938 38.191 1.00 12.19 251 GLU A C 1
ATOM 1928 O O . GLU A 1 251 ? 4.624 35.146 38.060 1.00 10.49 251 GLU A O 1
ATOM 1934 N N . ALA A 1 252 ? 3.564 33.440 39.086 1.00 13.85 252 ALA A N 1
ATOM 1935 C CA . ALA A 1 252 ? 2.807 34.298 39.994 1.00 14.96 252 ALA A CA 1
ATOM 1936 C C . ALA A 1 252 ? 3.761 35.092 40.890 1.00 16.70 252 ALA A C 1
ATOM 1937 O O . ALA A 1 252 ? 3.539 36.276 41.137 1.00 16.65 252 ALA A O 1
ATOM 1939 N N . SER A 1 253 ? 4.835 34.438 41.337 1.00 13.17 253 SER A N 1
ATOM 1940 C CA . SER A 1 253 ? 5.841 35.058 42.200 1.00 15.14 253 SER A CA 1
ATOM 1941 C C . SER A 1 253 ? 6.596 36.192 41.529 1.00 17.13 253 SER A C 1
ATOM 1942 O O . SER A 1 253 ? 6.879 37.208 42.154 1.00 16.47 253 SER A O 1
ATOM 1945 N N . GLN A 1 254 ? 6.937 36.009 40.257 1.00 22.11 254 GLN A N 1
ATOM 1946 C CA . GLN A 1 254 ? 7.686 37.022 39.522 1.00 20.59 254 GLN A CA 1
ATOM 1947 C C . GLN A 1 254 ? 6.898 38.291 39.256 1.00 20.85 254 GLN A C 1
ATOM 1948 O O . GLN A 1 254 ? 7.452 39.388 39.313 1.00 22.27 254 GLN A O 1
ATOM 1954 N N . LEU A 1 255 ? 5.608 38.150 38.977 1.00 21.30 255 LEU A N 1
ATOM 1955 C CA . LEU A 1 255 ? 4.785 39.315 38.697 1.00 21.78 255 LEU A CA 1
ATOM 1956 C C . LEU A 1 255 ? 4.542 40.198 39.923 1.00 20.77 255 LEU A C 1
ATOM 1957 O O . LEU A 1 255 ? 4.039 41.311 39.788 1.00 20.91 255 LEU A O 1
ATOM 1962 N N . THR A 1 256 ? 4.875 39.697 41.116 1.00 22.29 256 THR A N 1
ATOM 1963 C CA . THR A 1 256 ? 4.738 40.493 42.338 1.00 17.63 256 THR A CA 1
ATOM 1964 C C . THR A 1 256 ? 5.986 41.363 42.407 1.00 16.61 256 THR A C 1
ATOM 1965 O O . THR A 1 256 ? 5.981 42.434 43.014 1.00 19.58 256 THR A O 1
ATOM 1969 N N . GLY A 1 257 ? 7.049 40.880 41.767 1.00 16.79 257 GLY A N 1
ATOM 1970 C CA . GLY A 1 257 ? 8.301 41.607 41.697 1.00 19.29 257 GLY A CA 1
ATOM 1971 C C . GLY A 1 257 ? 9.366 41.291 42.721 1.00 22.08 257 GLY A C 1
ATOM 1972 O O . GLY A 1 257 ? 10.549 41.274 42.384 1.00 19.33 257 GLY A O 1
ATOM 1973 N N . SER A 1 258 ? 8.952 41.064 43.966 1.00 25.48 258 SER A N 1
ATOM 1974 C CA . SER A 1 258 ? 9.882 40.776 45.060 1.00 26.26 258 SER A CA 1
ATOM 1975 C C . SER A 1 258 ? 9.787 39.328 45.515 1.00 25.96 258 SER A C 1
ATOM 1976 O O . SER A 1 258 ? 8.895 38.970 46.283 1.00 24.49 258 SER A O 1
ATOM 1979 N N . ILE A 1 259 ? 10.726 38.505 45.056 1.00 24.35 259 ILE A N 1
ATOM 1980 C CA . ILE A 1 259 ? 10.728 37.088 45.408 1.00 26.52 259 ILE A CA 1
ATOM 1981 C C . ILE A 1 259 ? 11.154 36.846 46.865 1.00 24.86 259 ILE A C 1
ATOM 1982 O O . ILE A 1 259 ? 10.720 35.876 47.491 1.00 21.37 259 ILE A O 1
ATOM 1987 N N . GLY A 1 260 ? 11.978 37.755 47.393 1.00 23.38 260 GLY A N 1
ATOM 1988 C CA . GLY A 1 260 ? 12.462 37.661 48.763 1.00 22.10 260 GLY A CA 1
ATOM 1989 C C . GLY A 1 260 ? 11.433 38.004 49.829 1.00 17.16 260 GLY A C 1
ATOM 1990 O O . GLY A 1 260 ? 11.725 37.930 51.018 1.00 16.86 260 GLY A O 1
ATOM 1991 N N . MET A 1 261 ? 10.225 38.358 49.402 1.00 16.79 261 MET A N 1
ATOM 1992 C CA . MET A 1 261 ? 9.137 38.707 50.309 1.00 17.73 261 MET A CA 1
ATOM 1993 C C . MET A 1 261 ? 8.059 37.629 50.365 1.00 19.22 261 MET A C 1
ATOM 1994 O O . MET A 1 261 ? 7.166 37.691 51.209 1.00 22.56 261 MET A O 1
ATOM 1999 N N . LEU A 1 262 ? 8.160 36.635 49.481 1.00 22.07 262 LEU A N 1
ATOM 2000 C CA . LEU A 1 262 ? 7.167 35.559 49.363 1.00 21.18 262 LEU A CA 1
ATOM 2001 C C . LEU A 1 262 ? 7.352 34.290 50.218 1.00 18.12 262 LEU A C 1
ATOM 2002 O O . LEU A 1 262 ? 8.317 33.543 50.055 1.00 17.62 262 LEU A O 1
ATOM 2007 N N . PRO A 1 263 ? 6.388 34.017 51.114 1.00 16.02 263 PRO A N 1
ATOM 2008 C CA . PRO A 1 263 ? 6.393 32.857 52.013 1.00 19.10 263 PRO A CA 1
ATOM 2009 C C . PRO A 1 263 ? 5.608 31.671 51.443 1.00 18.72 263 PRO A C 1
ATOM 2010 O O . PRO A 1 263 ? 4.918 31.809 50.429 1.00 18.14 263 PRO A O 1
ATOM 2014 N N . SER A 1 264 ? 5.690 30.519 52.113 1.00 18.67 264 SER A N 1
ATOM 2015 C CA . SER A 1 264 ? 4.946 29.325 51.686 1.00 14.70 264 SER A CA 1
ATOM 2016 C C . SER A 1 264 ? 4.726 28.334 52.821 1.00 13.83 264 SER A C 1
ATOM 2017 O O . SER A 1 264 ? 5.538 28.251 53.740 1.00 15.65 264 SER A O 1
ATOM 2020 N N . ALA A 1 265 ? 3.631 27.579 52.730 1.00 11.46 265 ALA A N 1
ATOM 2021 C CA . ALA A 1 265 ? 3.287 26.550 53.709 1.00 11.49 265 ALA A CA 1
ATOM 2022 C C . ALA A 1 265 ? 3.008 25.247 52.966 1.00 9.74 265 ALA A C 1
ATOM 2023 O O . ALA A 1 265 ? 2.425 25.267 51.891 1.00 14.47 265 ALA A O 1
ATOM 2025 N N . SER A 1 266 ? 3.472 24.132 53.522 1.00 8.68 266 SER A N 1
ATOM 2026 C CA . SER A 1 266 ? 3.265 22.803 52.951 1.00 9.50 266 SER A CA 1
ATOM 2027 C C . SER A 1 266 ? 2.558 22.022 54.043 1.00 11.50 266 SER A C 1
ATOM 2028 O O . SER A 1 266 ? 3.180 21.580 55.006 1.00 14.20 266 SER A O 1
ATOM 2031 N N . LEU A 1 267 ? 1.249 21.865 53.891 1.00 13.46 267 LEU A N 1
ATOM 2032 C CA . LEU A 1 267 ? 0.441 21.208 54.903 1.00 14.54 267 LEU A CA 1
ATOM 2033 C C . LEU A 1 267 ? 0.020 19.775 54.638 1.00 15.67 267 LEU A C 1
ATOM 2034 O O . LEU A 1 267 ? -0.314 19.404 53.515 1.00 13.93 267 LEU A O 1
ATOM 2039 N N . GLY A 1 268 ? -0.007 18.996 55.718 1.00 17.30 268 GLY A N 1
ATOM 2040 C CA . GLY A 1 268 ? -0.423 17.603 55.680 1.00 17.88 268 GLY A CA 1
ATOM 2041 C C . GLY A 1 268 ? -1.262 17.309 56.919 1.00 20.32 268 GLY A C 1
ATOM 2042 O O . GLY A 1 268 ? -1.711 18.230 57.603 1.00 15.17 268 GLY A O 1
ATOM 2043 N N . GLU A 1 269 ? -1.509 16.035 57.201 1.00 26.34 269 GLU A N 1
ATOM 2044 C CA . GLU A 1 269 ? -2.287 15.659 58.379 1.00 27.06 269 GLU A CA 1
ATOM 2045 C C . GLU A 1 269 ? -1.449 15.733 59.644 1.00 25.75 269 GLU A C 1
ATOM 2046 O O . GLU A 1 269 ? -0.598 14.877 59.882 1.00 29.33 269 GLU A O 1
ATOM 2052 N N . GLY A 1 270 ? -1.682 16.775 60.437 1.00 24.91 270 GLY A N 1
ATOM 2053 C CA . GLY A 1 270 ? -0.957 16.952 61.684 1.00 21.42 270 GLY A CA 1
ATOM 2054 C C . GLY A 1 270 ? 0.500 17.356 61.573 1.00 21.21 270 GLY A C 1
ATOM 2055 O O . GLY A 1 270 ? 1.241 17.259 62.546 1.00 21.56 270 GLY A O 1
ATOM 2056 N N . ARG A 1 271 ? 0.916 17.803 60.393 1.00 21.66 271 ARG A N 1
ATOM 2057 C CA . ARG A 1 271 ? 2.295 18.231 60.163 1.00 19.00 271 ARG A CA 1
ATOM 2058 C C . ARG A 1 271 ? 2.283 19.398 59.198 1.00 19.34 271 ARG A C 1
ATOM 2059 O O . ARG A 1 271 ? 1.265 19.673 58.550 1.00 19.30 271 ARG A O 1
ATOM 2067 N N . ALA A 1 272 ? 3.438 20.038 59.057 1.00 16.04 272 ALA A N 1
ATOM 2068 C CA . ALA A 1 272 ? 3.576 21.182 58.168 1.00 16.11 272 ALA A CA 1
ATOM 2069 C C . ALA A 1 272 ? 5.021 21.644 58.064 1.00 16.31 272 ALA A C 1
ATOM 2070 O O . ALA A 1 272 ? 5.788 21.525 59.015 1.00 16.48 272 ALA A O 1
ATOM 2072 N N . MET A 1 273 ? 5.402 22.120 56.883 1.00 17.17 273 MET A N 1
ATOM 2073 C CA . MET A 1 273 ? 6.749 22.634 56.670 1.00 13.58 273 MET A CA 1
ATOM 2074 C C . MET A 1 273 ? 6.635 24.010 56.060 1.00 13.41 273 MET A C 1
ATOM 2075 O O . MET A 1 273 ? 5.823 24.245 55.172 1.00 15.01 273 MET A O 1
ATOM 2080 N N . TYR A 1 274 ? 7.449 24.925 56.555 1.00 16.12 274 TYR A N 1
ATOM 2081 C CA . TYR A 1 274 ? 7.411 26.292 56.085 1.00 16.35 274 TYR A CA 1
ATOM 2082 C C . TYR A 1 274 ? 8.762 26.673 55.540 1.00 13.99 274 TYR A C 1
ATOM 2083 O O . TYR A 1 274 ? 9.785 26.443 56.181 1.00 18.44 274 TYR A O 1
ATOM 2092 N N . GLU A 1 275 ? 8.757 27.233 54.335 1.00 13.37 275 GLU A N 1
ATOM 2093 C CA . GLU A 1 275 ? 9.988 27.624 53.669 1.00 11.28 275 GLU A CA 1
ATOM 2094 C C . GLU A 1 275 ? 9.740 28.791 52.742 1.00 10.40 275 GLU A C 1
ATOM 2095 O O . GLU A 1 275 ? 8.602 29.066 52.363 1.00 12.70 275 GLU A O 1
ATOM 2101 N N . PRO A 1 276 ? 10.794 29.564 52.450 1.00 15.53 276 PRO A N 1
ATOM 2102 C CA . PRO A 1 276 ? 10.633 30.696 51.536 1.00 18.38 276 PRO A CA 1
ATOM 2103 C C . PRO A 1 276 ? 10.672 30.050 50.136 1.00 20.02 276 PRO A C 1
ATOM 2104 O O . PRO A 1 276 ? 11.164 28.927 49.985 1.00 20.09 276 PRO A O 1
ATOM 2108 N N . ILE A 1 277 ? 10.140 30.720 49.122 1.00 23.96 277 ILE A N 1
ATOM 2109 C CA . ILE A 1 277 ? 10.141 30.139 47.778 1.00 21.54 277 ILE A CA 1
ATOM 2110 C C . ILE A 1 277 ? 11.243 30.691 46.852 1.00 24.53 277 ILE A C 1
ATOM 2111 O O . ILE A 1 277 ? 11.299 30.348 45.669 1.00 27.08 277 ILE A O 1
ATOM 2116 N N . HIS A 1 278 ? 12.153 31.483 47.416 1.00 22.03 278 HIS A N 1
ATOM 2117 C CA . HIS A 1 278 ? 13.227 32.129 46.665 1.00 16.22 278 HIS A CA 1
ATOM 2118 C C . HIS A 1 278 ? 14.544 31.396 46.397 1.00 17.80 278 HIS A C 1
ATOM 2119 O O . HIS A 1 278 ? 15.406 31.939 45.714 1.00 22.82 278 HIS A O 1
ATOM 2126 N N . GLY A 1 279 ? 14.740 30.208 46.956 1.00 17.79 279 GLY A N 1
ATOM 2127 C CA . GLY A 1 279 ? 15.983 29.496 46.701 1.00 17.33 279 GLY A CA 1
ATOM 2128 C C . GLY A 1 279 ? 17.150 29.881 47.592 1.00 19.63 279 GLY A C 1
ATOM 2129 O O . GLY A 1 279 ? 17.067 30.856 48.335 1.00 22.02 279 GLY A O 1
ATOM 2130 N N . SER A 1 280 ? 18.264 29.164 47.456 1.00 19.92 280 SER A N 1
ATOM 2131 C CA . SER A 1 280 ? 19.447 29.391 48.289 1.00 23.76 280 SER A CA 1
ATOM 2132 C C . SER A 1 280 ? 20.439 30.483 47.913 1.00 22.56 280 SER A C 1
ATOM 2133 O O . SER A 1 280 ? 21.410 30.682 48.646 1.00 23.29 280 SER A O 1
ATOM 2136 N N . ALA A 1 281 ? 20.221 31.154 46.778 1.00 24.27 281 ALA A N 1
ATOM 2137 C CA . ALA A 1 281 ? 21.090 32.241 46.293 1.00 22.81 281 ALA A CA 1
ATOM 2138 C C . ALA A 1 281 ? 22.529 32.160 46.821 1.00 24.47 281 ALA A C 1
ATOM 2139 O O . ALA A 1 281 ? 22.962 32.992 47.621 1.00 26.05 281 ALA A O 1
ATOM 2141 N N . PRO A 1 282 ? 23.291 31.155 46.367 1.00 26.55 282 PRO A N 1
ATOM 2142 C CA . PRO A 1 282 ? 24.678 30.933 46.784 1.00 29.07 282 PRO A CA 1
ATOM 2143 C C . PRO A 1 282 ? 25.657 32.099 46.652 1.00 30.66 282 PRO A C 1
ATOM 2144 O O . PRO A 1 282 ? 26.505 32.290 47.526 1.00 31.48 282 PRO A O 1
ATOM 2148 N N . ASP A 1 283 ? 25.529 32.883 45.585 1.00 30.66 283 ASP A N 1
ATOM 2149 C CA . ASP A 1 283 ? 26.435 34.005 45.344 1.00 32.12 283 ASP A CA 1
ATOM 2150 C C . ASP A 1 283 ? 26.480 35.109 46.406 1.00 30.28 283 ASP A C 1
ATOM 2151 O O . ASP A 1 283 ? 27.381 35.947 46.382 1.00 33.54 283 ASP A O 1
ATOM 2156 N N . ILE A 1 284 ? 25.533 35.098 47.343 1.00 28.43 284 ILE A N 1
ATOM 2157 C CA . ILE A 1 284 ? 25.492 36.102 48.412 1.00 24.71 284 ILE A CA 1
ATOM 2158 C C . ILE A 1 284 ? 25.470 35.455 49.799 1.00 25.04 284 ILE A C 1
ATOM 2159 O O . ILE A 1 284 ? 25.256 36.129 50.814 1.00 26.28 284 ILE A O 1
ATOM 2164 N N . ALA A 1 285 ? 25.722 34.150 49.827 1.00 24.93 285 ALA A N 1
ATOM 2165 C CA . ALA A 1 285 ? 25.733 33.367 51.052 1.00 25.87 285 ALA A CA 1
ATOM 2166 C C . ALA A 1 285 ? 26.795 33.839 52.047 1.00 28.84 285 ALA A C 1
ATOM 2167 O O . ALA A 1 285 ? 27.974 33.977 51.697 1.00 27.82 285 ALA A O 1
ATOM 2169 N N . GLY A 1 286 ? 26.357 34.107 53.278 1.00 27.45 286 GLY A N 1
ATOM 2170 C CA . GLY A 1 286 ? 27.263 34.554 54.328 1.00 28.24 286 GLY A CA 1
ATOM 2171 C C . GLY A 1 286 ? 27.651 36.021 54.285 1.00 26.59 286 GLY A C 1
ATOM 2172 O O . GLY A 1 286 ? 28.468 36.475 55.089 1.00 29.80 286 GLY A O 1
ATOM 2173 N N . GLN A 1 287 ? 27.069 36.762 53.348 1.00 23.91 287 GLN A N 1
ATOM 2174 C CA . GLN A 1 287 ? 27.356 38.184 53.202 1.00 24.46 287 GLN A CA 1
ATOM 2175 C C . GLN A 1 287 ? 26.349 39.069 53.950 1.00 22.72 287 GLN A C 1
ATOM 2176 O O . GLN A 1 287 ? 26.386 40.293 53.837 1.00 25.87 287 GLN A O 1
ATOM 2182 N N . ASP A 1 288 ? 25.453 38.443 54.711 1.00 22.45 288 ASP A N 1
ATOM 2183 C CA . ASP A 1 288 ? 24.437 39.157 55.483 1.00 21.75 288 ASP A CA 1
ATOM 2184 C C . ASP A 1 288 ? 23.613 40.084 54.575 1.00 24.02 288 ASP A C 1
ATOM 2185 O O . ASP A 1 288 ? 23.145 41.134 55.011 1.00 26.47 288 ASP A O 1
ATOM 2190 N N . LYS A 1 289 ? 23.430 39.680 53.315 1.00 23.71 289 LYS A N 1
ATOM 2191 C CA . LYS A 1 289 ? 22.670 40.478 52.342 1.00 21.64 289 LYS A CA 1
ATOM 2192 C C . LYS A 1 289 ? 21.245 40.000 52.095 1.00 23.18 289 LYS A C 1
ATOM 2193 O O . LYS A 1 289 ? 20.351 40.799 51.794 1.00 24.14 289 LYS A O 1
ATOM 2199 N N . ALA A 1 290 ? 21.047 38.692 52.202 1.00 22.82 290 ALA A N 1
ATOM 2200 C CA . ALA A 1 290 ? 19.752 38.064 51.969 1.00 19.92 290 ALA A CA 1
ATOM 2201 C C . ALA A 1 290 ? 18.537 38.640 52.711 1.00 24.29 290 ALA A C 1
ATOM 2202 O O . ALA A 1 290 ? 18.621 39.006 53.890 1.00 21.91 290 ALA A O 1
ATOM 2204 N N . ASN A 1 291 ? 17.407 38.706 52.003 1.00 20.41 291 ASN A N 1
ATOM 2205 C CA . ASN A 1 291 ? 16.148 39.189 52.565 1.00 21.69 291 ASN A CA 1
ATOM 2206 C C . ASN A 1 291 ? 15.505 38.041 53.371 1.00 23.96 291 ASN A C 1
ATOM 2207 O O . ASN A 1 291 ? 15.110 37.016 52.802 1.00 23.94 291 ASN A O 1
ATOM 2212 N N . PRO A 1 292 ? 15.400 38.195 54.705 1.00 20.97 292 PRO A N 1
ATOM 2213 C CA . PRO A 1 292 ? 14.802 37.143 55.536 1.00 19.76 292 PRO A CA 1
ATOM 2214 C C . PRO A 1 292 ? 13.293 37.290 55.682 1.00 17.34 292 PRO A C 1
ATOM 2215 O O . PRO A 1 292 ? 12.640 36.432 56.274 1.00 17.22 292 PRO A O 1
ATOM 2219 N N . LEU A 1 293 ? 12.749 38.384 55.148 1.00 17.63 293 LEU A N 1
ATOM 2220 C CA . LEU A 1 293 ? 11.320 38.667 55.241 1.00 13.84 293 LEU A CA 1
ATOM 2221 C C . LEU A 1 293 ? 10.395 37.581 54.716 1.00 13.42 293 LEU A C 1
ATOM 2222 O O . LEU A 1 293 ? 9.272 37.461 55.197 1.00 18.56 293 LEU A O 1
ATOM 2227 N N . ALA A 1 294 ? 10.848 36.805 53.730 1.00 15.72 294 ALA A N 1
ATOM 2228 C CA . ALA A 1 294 ? 10.047 35.704 53.186 1.00 13.09 294 ALA A CA 1
ATOM 2229 C C . ALA A 1 294 ? 10.022 34.564 54.205 1.00 13.36 294 ALA A C 1
ATOM 2230 O O . ALA A 1 294 ? 8.995 33.929 54.415 1.00 13.01 294 ALA A O 1
ATOM 2232 N N . THR A 1 295 ? 11.166 34.306 54.835 1.00 17.73 295 THR A N 1
ATOM 2233 C CA . THR A 1 295 ? 11.263 33.260 55.856 1.00 19.77 295 THR A CA 1
ATOM 2234 C C . THR A 1 295 ? 10.460 33.706 57.093 1.00 20.40 295 THR A C 1
ATOM 2235 O O . THR A 1 295 ? 9.743 32.909 57.701 1.00 20.74 295 THR A O 1
ATOM 2239 N N . ILE A 1 296 ? 10.570 34.991 57.436 1.00 19.34 296 ILE A N 1
ATOM 2240 C CA . ILE A 1 296 ? 9.848 35.563 58.575 1.00 18.65 296 ILE A CA 1
ATOM 2241 C C . ILE A 1 296 ? 8.336 35.448 58.327 1.00 18.27 296 ILE A C 1
ATOM 2242 O O . ILE A 1 296 ? 7.582 35.051 59.218 1.00 15.48 296 ILE A O 1
ATOM 2247 N N . LEU A 1 297 ? 7.901 35.764 57.107 1.00 14.45 297 LEU A N 1
ATOM 2248 C CA . LEU A 1 297 ? 6.480 35.665 56.776 1.00 14.62 297 LEU A CA 1
ATOM 2249 C C . LEU A 1 297 ? 6.014 34.209 56.744 1.00 11.11 297 LEU A C 1
ATOM 2250 O O . LEU A 1 297 ? 4.821 33.936 56.875 1.00 13.38 297 LEU A O 1
ATOM 2255 N N . SER A 1 298 ? 6.954 33.276 56.587 1.00 11.91 298 SER A N 1
ATOM 2256 C CA . SER A 1 298 ? 6.623 31.849 56.589 1.00 11.23 298 SER A CA 1
ATOM 2257 C C . SER A 1 298 ? 6.388 31.428 58.041 1.00 11.46 298 SER A C 1
ATOM 2258 O O . SER A 1 298 ? 5.572 30.550 58.316 1.00 10.23 298 SER A O 1
ATOM 2261 N N . VAL A 1 299 ? 7.107 32.065 58.966 1.00 12.36 299 VAL A N 1
ATOM 2262 C CA . VAL A 1 299 ? 6.932 31.798 60.396 1.00 14.61 299 VAL A CA 1
ATOM 2263 C C . VAL A 1 299 ? 5.529 32.293 60.784 1.00 13.47 299 VAL A C 1
ATOM 2264 O O . VAL A 1 299 ? 4.838 31.647 61.568 1.00 17.35 299 VAL A O 1
ATOM 2268 N N . ALA A 1 300 ? 5.091 33.407 60.187 1.00 14.71 300 ALA A N 1
ATOM 2269 C CA . ALA A 1 300 ? 3.756 33.946 60.451 1.00 11.69 300 ALA A CA 1
ATOM 2270 C C . ALA A 1 300 ? 2.709 32.935 59.981 1.00 17.31 300 ALA A C 1
ATOM 2271 O O . ALA A 1 300 ? 1.645 32.811 60.587 1.00 20.50 300 ALA A O 1
ATOM 2273 N N . MET A 1 301 ? 3.011 32.220 58.893 1.00 18.22 301 MET A N 1
ATOM 2274 C CA . MET A 1 301 ? 2.109 31.190 58.369 1.00 16.96 301 MET A CA 1
ATOM 2275 C C . MET A 1 301 ? 2.077 30.004 59.344 1.00 14.83 301 MET A C 1
ATOM 2276 O O . MET A 1 301 ? 1.038 29.375 59.532 1.00 14.05 301 MET A O 1
ATOM 2281 N N . MET A 1 302 ? 3.222 29.705 59.956 1.00 14.21 302 MET A N 1
ATOM 2282 C CA . MET A 1 302 ? 3.323 28.611 60.924 1.00 14.07 302 MET A CA 1
ATOM 2283 C C . MET A 1 302 ? 2.512 28.937 62.171 1.00 14.23 302 MET A C 1
ATOM 2284 O O . MET A 1 302 ? 1.793 28.088 62.693 1.00 16.60 302 MET A O 1
ATOM 2289 N N . LEU A 1 303 ? 2.614 30.180 62.629 1.00 16.75 303 LEU A N 1
ATOM 2290 C CA . LEU A 1 303 ? 1.867 30.621 63.799 1.00 15.51 303 LEU A CA 1
ATOM 2291 C C . LEU A 1 303 ? 0.375 30.462 63.535 1.00 17.03 303 LEU A C 1
ATOM 2292 O O . LEU A 1 303 ? -0.389 30.128 64.438 1.00 16.58 303 LEU A O 1
ATOM 2297 N N . ARG A 1 304 ? -0.017 30.639 62.274 1.00 17.51 304 ARG A N 1
ATOM 2298 C CA . ARG A 1 304 ? -1.414 30.533 61.855 1.00 18.10 304 ARG A CA 1
ATOM 2299 C C . ARG A 1 304 ? -1.915 29.119 61.590 1.00 19.18 304 ARG A C 1
ATOM 2300 O O . ARG A 1 304 ? -2.957 28.719 62.110 1.00 20.92 304 ARG A O 1
ATOM 2308 N N . HIS A 1 305 ? -1.180 28.373 60.771 1.00 20.66 305 HIS A N 1
ATOM 2309 C CA . HIS A 1 305 ? -1.586 27.023 60.389 1.00 17.90 305 HIS A CA 1
ATOM 2310 C C . HIS A 1 305 ? -1.158 25.894 61.296 1.00 17.47 305 HIS A C 1
ATOM 2311 O O . HIS A 1 305 ? -1.747 24.818 61.236 1.00 19.59 305 HIS A O 1
ATOM 2318 N N . SER A 1 306 ? -0.151 26.124 62.134 1.00 19.21 306 SER A N 1
ATOM 2319 C CA . SER A 1 306 ? 0.351 25.067 63.008 1.00 19.15 306 SER A CA 1
ATOM 2320 C C . SER A 1 306 ? 0.321 25.302 64.508 1.00 18.79 306 SER A C 1
ATOM 2321 O O . SER A 1 306 ? 0.125 24.358 65.271 1.00 17.25 306 SER A O 1
ATOM 2324 N N . LEU A 1 307 ? 0.514 26.544 64.936 1.00 19.27 307 LEU A N 1
ATOM 2325 C CA . LEU A 1 307 ? 0.576 26.831 66.369 1.00 20.28 307 LEU A CA 1
ATOM 2326 C C . LEU A 1 307 ? -0.650 27.446 67.010 1.00 19.83 307 LEU A C 1
ATOM 2327 O O . LEU A 1 307 ? -0.603 27.855 68.170 1.00 20.24 307 LEU A O 1
ATOM 2332 N N . ASN A 1 308 ? -1.747 27.485 66.262 1.00 23.67 308 ASN A N 1
ATOM 2333 C CA . ASN A 1 308 ? -3.011 28.041 66.735 1.00 28.78 308 ASN A CA 1
ATOM 2334 C C . ASN A 1 308 ? -2.790 29.420 67.366 1.00 30.11 308 ASN A C 1
ATOM 2335 O O . ASN A 1 308 ? -3.265 29.701 68.469 1.00 30.42 308 ASN A O 1
ATOM 2340 N N . ALA A 1 309 ? -2.058 30.272 66.653 1.00 25.40 309 ALA A N 1
ATOM 2341 C CA . ALA A 1 309 ? -1.751 31.605 67.139 1.00 22.69 309 ALA A CA 1
ATOM 2342 C C . ALA A 1 309 ? -2.002 32.677 66.091 1.00 22.23 309 ALA A C 1
ATOM 2343 O O . ALA A 1 309 ? -1.117 33.481 65.791 1.00 23.12 309 ALA A O 1
ATOM 2345 N N . GLU A 1 310 ? -3.223 32.700 65.561 1.00 24.51 310 GLU A N 1
ATOM 2346 C CA . GLU A 1 310 ? -3.636 33.686 64.554 1.00 26.60 310 GLU A CA 1
ATOM 2347 C C . GLU A 1 310 ? -3.318 35.137 64.953 1.00 23.98 310 GLU A C 1
ATOM 2348 O O . GLU A 1 310 ? -2.777 35.901 64.141 1.00 21.42 310 GLU A O 1
ATOM 2354 N N . PRO A 1 311 ? -3.698 35.553 66.184 1.00 22.08 311 PRO A N 1
ATOM 2355 C CA . PRO A 1 311 ? -3.413 36.924 66.615 1.00 19.30 311 PRO A CA 1
ATOM 2356 C C . PRO A 1 311 ? -1.934 37.251 66.511 1.00 15.05 311 PRO A C 1
ATOM 2357 O O . PRO A 1 311 ? -1.563 38.382 66.195 1.00 19.56 311 PRO A O 1
ATOM 2361 N N . TRP A 1 312 ? -1.090 36.251 66.743 1.00 13.06 312 TRP A N 1
ATOM 2362 C CA . TRP A 1 312 ? 0.350 36.457 66.646 1.00 14.31 312 TRP A CA 1
ATOM 2363 C C . TRP A 1 312 ? 0.885 36.362 65.207 1.00 17.23 312 TRP A C 1
ATOM 2364 O O . TRP A 1 312 ? 1.887 37.000 64.862 1.00 11.83 312 TRP A O 1
ATOM 2375 N N . ALA A 1 313 ? 0.194 35.594 64.369 1.00 15.83 313 ALA A N 1
ATOM 2376 C CA . ALA A 1 313 ? 0.561 35.471 62.962 1.00 19.56 313 ALA A CA 1
ATOM 2377 C C . ALA A 1 313 ? 0.335 36.850 62.334 1.00 20.40 313 ALA A C 1
ATOM 2378 O O . ALA A 1 313 ? 1.137 37.314 61.523 1.00 23.81 313 ALA A O 1
ATOM 2380 N N . GLN A 1 314 ? -0.737 37.519 62.757 1.00 20.58 314 GLN A N 1
ATOM 2381 C CA . GLN A 1 314 ? -1.057 38.857 62.271 1.00 21.28 314 GLN A CA 1
ATOM 2382 C C . GLN A 1 314 ? -0.046 39.902 62.753 1.00 21.96 314 GLN A C 1
ATOM 2383 O O . GLN A 1 314 ? 0.323 40.809 62.003 1.00 19.16 314 GLN A O 1
ATOM 2389 N N . ARG A 1 315 ? 0.393 39.782 64.007 1.00 23.04 315 ARG A N 1
ATOM 2390 C CA . ARG A 1 315 ? 1.356 40.727 64.574 1.00 25.04 315 ARG A CA 1
ATOM 2391 C C . ARG A 1 315 ? 2.714 40.654 63.881 1.00 22.84 315 ARG A C 1
ATOM 2392 O O . ARG A 1 315 ? 3.424 41.658 63.788 1.00 22.73 315 ARG A O 1
ATOM 2400 N N . VAL A 1 316 ? 3.079 39.459 63.416 1.00 23.73 316 VAL A N 1
ATOM 2401 C CA . VAL A 1 316 ? 4.337 39.260 62.694 1.00 21.35 316 VAL A CA 1
ATOM 2402 C C . VAL A 1 316 ? 4.189 39.902 61.311 1.00 20.26 316 VAL A C 1
ATOM 2403 O O . VAL A 1 316 ? 5.069 40.631 60.860 1.00 20.65 316 VAL A O 1
ATOM 2407 N N . GLU A 1 317 ? 3.041 39.674 60.676 1.00 21.21 317 GLU A N 1
ATOM 2408 C CA . GLU A 1 317 ? 2.753 40.237 59.361 1.00 21.71 317 GLU A CA 1
ATOM 2409 C C . GLU A 1 317 ? 2.652 41.763 59.423 1.00 23.53 317 GLU A C 1
ATOM 2410 O O . GLU A 1 317 ? 2.987 42.457 58.460 1.00 27.97 317 GLU A O 1
ATOM 2416 N N . ALA A 1 318 ? 2.213 42.277 60.569 1.00 25.12 318 ALA A N 1
ATOM 2417 C CA . ALA A 1 318 ? 2.082 43.714 60.790 1.00 20.84 318 ALA A CA 1
ATOM 2418 C C . ALA A 1 318 ? 3.457 44.360 60.980 1.00 20.70 318 ALA A C 1
ATOM 2419 O O . ALA A 1 318 ? 3.699 45.480 60.519 1.00 19.62 318 ALA A O 1
ATOM 2421 N N . ALA A 1 319 ? 4.357 43.645 61.655 1.00 19.50 319 ALA A N 1
ATOM 2422 C CA . ALA A 1 319 ? 5.711 44.138 61.899 1.00 20.96 319 ALA A CA 1
ATOM 2423 C C . ALA A 1 319 ? 6.500 44.275 60.601 1.00 22.75 319 ALA A C 1
ATOM 2424 O O . ALA A 1 319 ? 7.332 45.179 60.467 1.00 20.89 319 ALA A O 1
ATOM 2426 N N . VAL A 1 320 ? 6.247 43.357 59.665 1.00 23.40 320 VAL A N 1
ATOM 2427 C CA . VAL A 1 320 ? 6.904 43.348 58.355 1.00 17.89 320 VAL A CA 1
ATOM 2428 C C . VAL A 1 320 ? 6.421 44.567 57.561 1.00 17.61 320 VAL A C 1
ATOM 2429 O O . VAL A 1 320 ? 7.209 45.254 56.906 1.00 18.23 320 VAL A O 1
ATOM 2433 N N . GLN A 1 321 ? 5.126 44.850 57.654 1.00 17.73 321 GLN A N 1
ATOM 2434 C CA . GLN A 1 321 ? 4.548 45.996 56.976 1.00 19.96 321 GLN A CA 1
ATOM 2435 C C . GLN A 1 321 ? 5.175 47.252 57.586 1.00 22.42 321 GLN A C 1
ATOM 2436 O O . GLN A 1 321 ? 5.625 48.151 56.869 1.00 23.36 321 GLN A O 1
ATOM 2442 N N . ARG A 1 322 ? 5.266 47.263 58.915 1.00 23.18 322 ARG A N 1
ATOM 2443 C CA . ARG A 1 322 ? 5.833 48.381 59.660 1.00 23.70 322 ARG A CA 1
ATOM 2444 C C . ARG A 1 322 ? 7.282 48.676 59.269 1.00 21.16 322 ARG A C 1
ATOM 2445 O O . ARG A 1 322 ? 7.654 49.829 59.078 1.00 22.63 322 ARG A O 1
ATOM 2453 N N . VAL A 1 323 ? 8.095 47.633 59.145 1.00 22.41 323 VAL A N 1
ATOM 2454 C CA . VAL A 1 323 ? 9.498 47.793 58.761 1.00 25.12 323 VAL A CA 1
ATOM 2455 C C . VAL A 1 323 ? 9.603 48.443 57.372 1.00 27.72 323 VAL A C 1
ATOM 2456 O O . VAL A 1 323 ? 10.471 49.289 57.124 1.00 25.47 323 VAL A O 1
ATOM 2460 N N . LEU A 1 324 ? 8.686 48.072 56.483 1.00 29.80 324 LEU A N 1
ATOM 2461 C CA . LEU A 1 324 ? 8.667 48.628 55.138 1.00 31.60 324 LEU A CA 1
ATOM 2462 C C . LEU A 1 324 ? 8.207 50.085 55.175 1.00 32.78 324 LEU A C 1
ATOM 2463 O O . LEU A 1 324 ? 8.811 50.941 54.526 1.00 35.89 324 LEU A O 1
ATOM 2468 N N . ASP A 1 325 ? 7.153 50.362 55.946 1.00 30.83 325 ASP A N 1
ATOM 2469 C CA . ASP A 1 325 ? 6.624 51.721 56.081 1.00 30.44 325 ASP A CA 1
ATOM 2470 C C . ASP A 1 325 ? 7.707 52.682 56.542 1.00 30.45 325 ASP A C 1
ATOM 2471 O O . ASP A 1 325 ? 7.769 53.825 56.080 1.00 29.65 325 ASP A O 1
ATOM 2476 N N . GLN A 1 326 ? 8.551 52.212 57.458 1.00 28.14 326 GLN A N 1
ATOM 2477 C CA . GLN A 1 326 ? 9.626 53.032 57.992 1.00 30.59 326 GLN A CA 1
ATOM 2478 C C . GLN A 1 326 ? 10.863 53.070 57.103 1.00 31.44 326 GLN A C 1
ATOM 2479 O O . GLN A 1 326 ? 11.949 53.457 57.547 1.00 34.72 326 GLN A O 1
ATOM 2485 N N . GLY A 1 327 ? 10.684 52.672 55.843 1.00 28.99 327 GLY A N 1
ATOM 2486 C CA . GLY A 1 327 ? 11.765 52.699 54.873 1.00 24.65 327 GLY A CA 1
ATOM 2487 C C . GLY A 1 327 ? 12.906 51.702 54.960 1.00 24.28 327 GLY A C 1
ATOM 2488 O O . GLY A 1 327 ? 13.940 51.916 54.330 1.00 24.09 327 GLY A O 1
ATOM 2489 N N . LEU A 1 328 ? 12.744 50.617 55.711 1.00 24.57 328 LEU A N 1
ATOM 2490 C CA . LEU A 1 328 ? 13.814 49.622 55.813 1.00 26.17 328 LEU A CA 1
ATOM 2491 C C . LEU A 1 328 ? 13.811 48.650 54.631 1.00 27.10 328 LEU A C 1
ATOM 2492 O O . LEU A 1 328 ? 12.802 48.005 54.343 1.00 27.89 328 LEU A O 1
ATOM 2497 N N . ARG A 1 329 ? 14.953 48.547 53.957 1.00 26.20 329 ARG A N 1
ATOM 2498 C CA . ARG A 1 329 ? 15.078 47.688 52.785 1.00 22.82 329 ARG A CA 1
ATOM 2499 C C . ARG A 1 329 ? 16.370 46.875 52.748 1.00 22.92 329 ARG A C 1
ATOM 2500 O O . ARG A 1 329 ? 17.418 47.336 53.190 1.00 18.36 329 ARG A O 1
ATOM 2508 N N . THR A 1 330 ? 16.274 45.648 52.243 1.00 22.44 330 THR A N 1
ATOM 2509 C CA . THR A 1 330 ? 17.447 44.804 52.062 1.00 23.54 330 THR A CA 1
ATOM 2510 C C . THR A 1 330 ? 17.815 45.060 50.603 1.00 23.65 330 THR A C 1
ATOM 2511 O O . THR A 1 330 ? 17.000 45.604 49.854 1.00 22.64 330 THR A O 1
ATOM 2515 N N . ALA A 1 331 ? 19.022 44.665 50.207 1.00 22.84 331 ALA A N 1
ATOM 2516 C CA . ALA A 1 331 ? 19.529 44.884 48.852 1.00 22.81 331 ALA A CA 1
ATOM 2517 C C . ALA A 1 331 ? 18.589 44.572 47.690 1.00 26.76 331 ALA A C 1
ATOM 2518 O O . ALA A 1 331 ? 18.506 45.341 46.729 1.00 30.63 331 ALA A O 1
ATOM 2520 N N . ASP A 1 332 ? 17.869 43.462 47.788 1.00 26.23 332 ASP A N 1
ATOM 2521 C CA . ASP A 1 332 ? 16.947 43.043 46.738 1.00 24.52 332 ASP A CA 1
ATOM 2522 C C . ASP A 1 332 ? 15.731 43.942 46.561 1.00 26.16 332 ASP A C 1
ATOM 2523 O O . ASP A 1 332 ? 15.175 44.025 45.470 1.00 29.03 332 ASP A O 1
ATOM 2528 N N . ILE A 1 333 ? 15.313 44.615 47.625 1.00 26.41 333 ILE A N 1
ATOM 2529 C CA . ILE A 1 333 ? 14.140 45.479 47.538 1.00 28.07 333 ILE A CA 1
ATOM 2530 C C . ILE A 1 333 ? 14.421 46.985 47.651 1.00 31.39 333 ILE A C 1
ATOM 2531 O O . ILE A 1 333 ? 13.495 47.784 47.811 1.00 31.21 333 ILE A O 1
ATOM 2536 N N . ALA A 1 334 ? 15.691 47.370 47.536 1.00 34.69 334 ALA A N 1
ATOM 2537 C CA . ALA A 1 334 ? 16.084 48.775 47.631 1.00 39.12 334 ALA A CA 1
ATOM 2538 C C . ALA A 1 334 ? 16.496 49.369 46.290 1.00 43.58 334 ALA A C 1
ATOM 2539 O O . ALA A 1 334 ? 17.196 48.723 45.504 1.00 46.27 334 ALA A O 1
ATOM 2541 N N . ALA A 1 335 ? 16.067 50.607 46.044 1.00 47.17 335 ALA A N 1
ATOM 2542 C CA . ALA A 1 335 ? 16.396 51.322 44.810 1.00 46.13 335 ALA A CA 1
ATOM 2543 C C . ALA A 1 335 ? 17.877 51.709 44.827 1.00 47.20 335 ALA A C 1
ATOM 2544 O O . ALA A 1 335 ? 18.495 51.758 45.891 1.00 48.76 335 ALA A O 1
ATOM 2546 N N . PRO A 1 336 ? 18.478 51.943 43.646 1.00 48.41 336 PRO A N 1
ATOM 2547 C CA . PRO A 1 336 ? 19.895 52.321 43.569 1.00 48.93 336 PRO A CA 1
ATOM 2548 C C . PRO A 1 336 ? 20.170 53.635 44.293 1.00 47.82 336 PRO A C 1
ATOM 2549 O O . PRO A 1 336 ? 19.497 54.641 44.051 1.00 48.21 336 PRO A O 1
ATOM 2553 N N . GLY A 1 337 ? 21.152 53.609 45.191 1.00 47.85 337 GLY A N 1
ATOM 2554 C CA . GLY A 1 337 ? 21.500 54.797 45.952 1.00 47.06 337 GLY A CA 1
ATOM 2555 C C . GLY A 1 337 ? 20.764 54.894 47.276 1.00 44.14 337 GLY A C 1
ATOM 2556 O O . GLY A 1 337 ? 21.192 55.615 48.177 1.00 47.71 337 GLY A O 1
ATOM 2557 N N . THR A 1 338 ? 19.651 54.172 47.384 1.00 42.04 338 THR A N 1
ATOM 2558 C CA . THR A 1 338 ? 18.826 54.144 48.590 1.00 42.30 338 THR A CA 1
ATOM 2559 C C . THR A 1 338 ? 19.476 53.289 49.688 1.00 41.76 338 THR A C 1
ATOM 2560 O O . THR A 1 338 ? 20.185 52.320 49.394 1.00 41.67 338 THR A O 1
ATOM 2564 N N . PRO A 1 339 ? 19.292 53.682 50.965 1.00 41.78 339 PRO A N 1
ATOM 2565 C CA . PRO A 1 339 ? 19.839 52.980 52.135 1.00 41.01 339 PRO A CA 1
ATOM 2566 C C . PRO A 1 339 ? 19.405 51.510 52.225 1.00 39.04 339 PRO A C 1
ATOM 2567 O O . PRO A 1 339 ? 18.227 51.179 52.048 1.00 37.99 339 PRO A O 1
ATOM 2571 N N . VAL A 1 340 ? 20.363 50.643 52.534 1.00 35.96 340 VAL A N 1
ATOM 2572 C CA . VAL A 1 340 ? 20.112 49.209 52.636 1.00 34.66 340 VAL A CA 1
ATOM 2573 C C . VAL A 1 340 ? 20.623 48.619 53.958 1.00 33.80 340 VAL A C 1
ATOM 2574 O O . VAL A 1 340 ? 21.663 49.041 54.471 1.00 35.13 340 VAL A O 1
ATOM 2578 N N . ILE A 1 341 ? 19.869 47.672 54.517 1.00 30.46 341 ILE A N 1
ATOM 2579 C CA . ILE A 1 341 ? 20.273 46.996 55.750 1.00 28.79 341 ILE A CA 1
ATOM 2580 C C . ILE A 1 341 ? 20.420 45.493 55.502 1.00 28.92 341 ILE A C 1
ATOM 2581 O O . ILE A 1 341 ? 19.780 44.939 54.609 1.00 28.17 341 ILE A O 1
ATOM 2586 N N . GLY A 1 342 ? 21.256 44.845 56.311 1.00 28.85 342 GLY A N 1
ATOM 2587 C CA . GLY A 1 342 ? 21.500 43.420 56.168 1.00 26.56 342 GLY A CA 1
ATOM 2588 C C . GLY A 1 342 ? 20.443 42.480 56.714 1.00 24.10 342 GLY A C 1
ATOM 2589 O O . GLY A 1 342 ? 19.402 42.913 57.210 1.00 27.57 342 GLY A O 1
ATOM 2590 N N . THR A 1 343 ? 20.729 41.183 56.618 1.00 22.38 343 THR A N 1
ATOM 2591 C CA . THR A 1 343 ? 19.838 40.122 57.086 1.00 23.97 343 THR A CA 1
ATOM 2592 C C . THR A 1 343 ? 19.612 40.214 58.593 1.00 24.50 343 THR A C 1
ATOM 2593 O O . THR A 1 343 ? 18.477 40.129 59.067 1.00 28.14 343 THR A O 1
ATOM 2597 N N . LYS A 1 344 ? 20.709 40.363 59.333 1.00 24.98 344 LYS A N 1
ATOM 2598 C CA . LYS A 1 344 ? 20.683 40.453 60.788 1.00 24.37 344 LYS A CA 1
ATOM 2599 C C . LYS A 1 344 ? 19.875 41.657 61.248 1.00 22.21 344 LYS A C 1
ATOM 2600 O O . LYS A 1 344 ? 18.921 41.508 62.003 1.00 25.68 344 LYS A O 1
ATOM 2606 N N . ALA A 1 345 ? 20.226 42.841 60.757 1.00 20.78 345 ALA A N 1
ATOM 2607 C CA . ALA A 1 345 ? 19.522 44.069 61.129 1.00 22.27 345 ALA A CA 1
ATOM 2608 C C . ALA A 1 345 ? 18.040 44.038 60.758 1.00 21.40 345 ALA A C 1
ATOM 2609 O O . ALA A 1 345 ? 17.203 44.593 61.474 1.00 19.30 345 ALA A O 1
ATOM 2611 N N . MET A 1 346 ? 17.712 43.405 59.634 1.00 20.55 346 MET A N 1
ATOM 2612 C CA . MET A 1 346 ? 16.318 43.325 59.204 1.00 15.44 346 MET A CA 1
ATOM 2613 C C . MET A 1 346 ? 15.524 42.433 60.161 1.00 18.61 346 MET A C 1
ATOM 2614 O O . MET A 1 346 ? 14.334 42.664 60.409 1.00 16.90 346 MET A O 1
ATOM 2619 N N . GLY A 1 347 ? 16.191 41.426 60.716 1.00 15.04 347 GLY A N 1
ATOM 2620 C CA . GLY A 1 347 ? 15.523 40.546 61.652 1.00 18.63 347 GLY A CA 1
ATOM 2621 C C . GLY A 1 347 ? 15.233 41.290 62.941 1.00 18.17 347 GLY A C 1
ATOM 2622 O O . GLY A 1 347 ? 14.105 41.299 63.436 1.00 17.62 347 GLY A O 1
ATOM 2623 N N . ALA A 1 348 ? 16.262 41.951 63.456 1.00 19.10 348 ALA A N 1
ATOM 2624 C CA . ALA A 1 348 ? 16.158 42.717 64.690 1.00 22.35 348 ALA A CA 1
ATOM 2625 C C . ALA A 1 348 ? 15.180 43.872 64.508 1.00 22.86 348 ALA A C 1
ATOM 2626 O O . ALA A 1 348 ? 14.544 44.310 65.463 1.00 24.74 348 ALA A O 1
ATOM 2628 N N . ALA A 1 349 ? 15.042 44.336 63.269 1.00 26.80 349 ALA A N 1
ATOM 2629 C CA . ALA A 1 349 ? 14.130 45.428 62.948 1.00 26.33 349 ALA A CA 1
ATOM 2630 C C . ALA A 1 349 ? 12.677 44.981 63.072 1.00 26.94 349 ALA A C 1
ATOM 2631 O O . ALA A 1 349 ? 11.839 45.726 63.585 1.00 27.08 349 ALA A O 1
ATOM 2633 N N . VAL A 1 350 ? 12.374 43.772 62.595 1.00 26.32 350 VAL A N 1
ATOM 2634 C CA . VAL A 1 350 ? 11.007 43.253 62.684 1.00 25.95 350 VAL A CA 1
ATOM 2635 C C . VAL A 1 350 ? 10.673 42.963 64.148 1.00 24.61 350 VAL A C 1
ATOM 2636 O O . VAL A 1 350 ? 9.531 43.148 64.577 1.00 23.94 350 VAL A O 1
ATOM 2640 N N . VAL A 1 351 ? 11.673 42.525 64.914 1.00 23.83 351 VAL A N 1
ATOM 2641 C CA . VAL A 1 351 ? 11.470 42.242 66.333 1.00 26.78 351 VAL A CA 1
ATOM 2642 C C . VAL A 1 351 ? 11.063 43.543 67.031 1.00 27.49 351 VAL A C 1
ATOM 2643 O O . VAL A 1 351 ? 10.145 43.564 67.849 1.00 23.94 351 VAL A O 1
ATOM 2647 N N . ASN A 1 352 ? 11.746 44.629 66.687 1.00 31.69 352 ASN A N 1
ATOM 2648 C CA . ASN A 1 352 ? 11.440 45.931 67.264 1.00 35.49 352 ASN A CA 1
ATOM 2649 C C . ASN A 1 352 ? 10.071 46.392 66.766 1.00 36.31 352 ASN A C 1
ATOM 2650 O O . ASN A 1 352 ? 9.224 46.796 67.562 1.00 33.94 352 ASN A O 1
ATOM 2655 N N . ALA A 1 353 ? 9.845 46.282 65.455 1.00 35.42 353 ALA A N 1
ATOM 2656 C CA . ALA A 1 353 ? 8.578 46.692 64.849 1.00 34.05 353 ALA A CA 1
ATOM 2657 C C . ALA A 1 353 ? 7.401 45.902 65.397 1.00 32.84 353 ALA A C 1
ATOM 2658 O O . ALA A 1 353 ? 6.251 46.169 65.047 1.00 32.30 353 ALA A O 1
ATOM 2660 N N . LEU A 1 354 ? 7.710 44.913 66.237 1.00 34.13 354 LEU A N 1
ATOM 2661 C CA . LEU A 1 354 ? 6.716 44.062 66.889 1.00 33.28 354 LEU A CA 1
ATOM 2662 C C . LEU A 1 354 ? 6.101 44.860 68.040 1.00 36.81 354 LEU A C 1
ATOM 2663 O O . LEU A 1 354 ? 5.035 44.510 68.550 1.00 37.74 354 LEU A O 1
ATOM 2668 N N . ASN A 1 355 ? 6.797 45.931 68.434 1.00 39.92 355 ASN A N 1
ATOM 2669 C CA . ASN A 1 355 ? 6.391 46.846 69.508 1.00 41.78 355 ASN A CA 1
ATOM 2670 C C . ASN A 1 355 ? 6.042 46.118 70.795 1.00 41.44 355 ASN A C 1
ATOM 2671 O O . ASN A 1 355 ? 5.061 46.448 71.469 1.00 39.59 355 ASN A O 1
ATOM 2676 N N . LEU A 1 356 ? 6.858 45.118 71.116 1.00 42.93 356 LEU A N 1
ATOM 2677 C CA . LEU A 1 356 ? 6.681 44.306 72.311 1.00 46.60 356 LEU A CA 1
ATOM 2678 C C . LEU A 1 356 ? 6.818 45.173 73.559 1.00 52.97 356 LEU A C 1
ATOM 2679 O O . LEU A 1 356 ? 7.753 45.972 73.674 1.00 54.55 356 LEU A O 1
ATOM 2684 N N . LYS A 1 357 ? 5.860 45.023 74.472 1.00 59.90 357 LYS A N 1
ATOM 2685 C CA . LYS A 1 357 ? 5.822 45.780 75.724 1.00 64.76 357 LYS A CA 1
ATOM 2686 C C . LYS A 1 357 ? 7.083 45.523 76.561 1.00 66.97 357 LYS A C 1
ATOM 2687 O O . LYS A 1 357 ? 7.399 44.338 76.821 1.00 67.93 357 LYS A O 1
ATOM 2693 N N . MET B 1 1 ? 6.071 21.709 -9.126 1.00 47.46 1 MET B N 1
ATOM 2694 C CA . MET B 1 1 ? 4.687 22.044 -8.684 1.00 48.63 1 MET B CA 1
ATOM 2695 C C . MET B 1 1 ? 4.486 21.595 -7.234 1.00 45.21 1 MET B C 1
ATOM 2696 O O . MET B 1 1 ? 4.792 20.452 -6.883 1.00 47.57 1 MET B O 1
ATOM 2701 N N . LYS B 1 2 ? 3.984 22.498 -6.394 1.00 39.54 2 LYS B N 1
ATOM 2702 C CA . LYS B 1 2 ? 3.759 22.182 -4.986 1.00 32.60 2 LYS B CA 1
ATOM 2703 C C . LYS B 1 2 ? 2.298 22.125 -4.546 1.00 27.07 2 LYS B C 1
ATOM 2704 O O . LYS B 1 2 ? 1.481 22.970 -4.912 1.00 24.08 2 LYS B O 1
ATOM 2710 N N . LYS B 1 3 ? 1.998 21.114 -3.737 1.00 23.50 3 LYS B N 1
ATOM 2711 C CA . LYS B 1 3 ? 0.655 20.859 -3.220 1.00 25.48 3 LYS B CA 1
ATOM 2712 C C . LYS B 1 3 ? 0.474 21.405 -1.807 1.00 22.02 3 LYS B C 1
ATOM 2713 O O . LYS B 1 3 ? 1.317 21.198 -0.938 1.00 21.70 3 LYS B O 1
ATOM 2719 N N . ILE B 1 4 ? -0.630 22.107 -1.585 1.00 19.29 4 ILE B N 1
ATOM 2720 C CA . ILE B 1 4 ? -0.929 22.676 -0.275 1.00 20.88 4 ILE B CA 1
ATOM 2721 C C . ILE B 1 4 ? -2.284 22.155 0.172 1.00 19.89 4 ILE B C 1
ATOM 2722 O O . ILE B 1 4 ? -3.268 22.282 -0.555 1.00 22.11 4 ILE B O 1
ATOM 2727 N N . ALA B 1 5 ? -2.314 21.493 1.326 1.00 15.73 5 ALA B N 1
ATOM 2728 C CA . ALA B 1 5 ? -3.562 20.968 1.868 1.00 15.03 5 ALA B CA 1
ATOM 2729 C C . ALA B 1 5 ? -4.094 22.017 2.836 1.00 17.19 5 ALA B C 1
ATOM 2730 O O . ALA B 1 5 ? -3.400 22.411 3.775 1.00 16.31 5 ALA B O 1
ATOM 2732 N N . ILE B 1 6 ? -5.312 22.486 2.587 1.00 12.79 6 ILE B N 1
ATOM 2733 C CA . ILE B 1 6 ? -5.914 23.507 3.425 1.00 15.67 6 ILE B CA 1
ATOM 2734 C C . ILE B 1 6 ? -7.025 22.978 4.336 1.00 16.59 6 ILE B C 1
ATOM 2735 O O . ILE B 1 6 ? -7.966 22.342 3.876 1.00 16.82 6 ILE B O 1
ATOM 2740 N N . PHE B 1 7 ? -6.884 23.232 5.637 1.00 18.40 7 PHE B N 1
ATOM 2741 C CA . PHE B 1 7 ? -7.862 22.816 6.643 1.00 17.38 7 PHE B CA 1
ATOM 2742 C C . PHE B 1 7 ? -8.293 24.042 7.455 1.00 17.97 7 PHE B C 1
ATOM 2743 O O . PHE B 1 7 ? -7.688 24.364 8.481 1.00 18.61 7 PHE B O 1
ATOM 2751 N N . ALA B 1 8 ? -9.349 24.713 7.000 1.00 15.80 8 ALA B N 1
ATOM 2752 C CA . ALA B 1 8 ? -9.849 25.924 7.653 1.00 15.30 8 ALA B CA 1
ATOM 2753 C C . ALA B 1 8 ? -10.279 25.716 9.110 1.00 19.19 8 ALA B C 1
ATOM 2754 O O . ALA B 1 8 ? -10.082 26.595 9.958 1.00 17.09 8 ALA B O 1
ATOM 2756 N N . GLY B 1 9 ? -10.900 24.572 9.382 1.00 16.55 9 GLY B N 1
ATOM 2757 C CA . GLY B 1 9 ? -11.322 24.263 10.734 1.00 15.27 9 GLY B CA 1
ATOM 2758 C C . GLY B 1 9 ? -12.593 24.912 11.249 1.00 14.82 9 GLY B C 1
ATOM 2759 O O . GLY B 1 9 ? -13.523 25.198 10.490 1.00 12.44 9 GLY B O 1
ATOM 2760 N N . ASP B 1 10 ? -12.588 25.196 12.550 1.00 16.80 10 ASP B N 1
ATOM 2761 C CA . ASP B 1 10 ? -13.732 25.767 13.256 1.00 15.72 10 ASP B CA 1
ATOM 2762 C C . ASP B 1 10 ? -13.633 27.247 13.598 1.00 14.33 10 ASP B C 1
ATOM 2763 O O . ASP B 1 10 ? -12.570 27.854 13.499 1.00 17.17 10 ASP B O 1
ATOM 2768 N N . GLY B 1 11 ? -14.765 27.809 14.012 1.00 13.82 11 GLY B N 1
ATOM 2769 C CA . GLY B 1 11 ? -14.834 29.200 14.420 1.00 15.97 11 GLY B CA 1
ATOM 2770 C C . GLY B 1 11 ? -14.412 30.241 13.408 1.00 18.69 11 GLY B C 1
ATOM 2771 O O . GLY B 1 11 ? -15.063 30.424 12.384 1.00 19.38 11 GLY B O 1
ATOM 2772 N N . ILE B 1 12 ? -13.363 30.982 13.751 1.00 14.87 12 ILE B N 1
ATOM 2773 C CA . ILE B 1 12 ? -12.820 32.021 12.886 1.00 18.62 12 ILE B CA 1
ATOM 2774 C C . ILE B 1 12 ? -11.878 31.442 11.821 1.00 19.20 12 ILE B C 1
ATOM 2775 O O . ILE B 1 12 ? -11.427 32.158 10.923 1.00 22.90 12 ILE B O 1
ATOM 2780 N N . GLY B 1 13 ? -11.596 30.146 11.918 1.00 16.95 13 GLY B N 1
ATOM 2781 C CA . GLY B 1 13 ? -10.716 29.493 10.964 1.00 18.49 13 GLY B CA 1
ATOM 2782 C C . GLY B 1 13 ? -11.077 29.695 9.499 1.00 21.74 13 GLY B C 1
ATOM 2783 O O . GLY B 1 13 ? -10.202 30.043 8.709 1.00 23.92 13 GLY B O 1
ATOM 2784 N N . PRO B 1 14 ? -12.341 29.451 9.094 1.00 22.54 14 PRO B N 1
ATOM 2785 C CA . PRO B 1 14 ? -12.752 29.628 7.697 1.00 22.75 14 PRO B CA 1
ATOM 2786 C C . PRO B 1 14 ? -12.520 31.044 7.171 1.00 23.85 14 PRO B C 1
ATOM 2787 O O . PRO B 1 14 ? -12.096 31.214 6.023 1.00 26.59 14 PRO B O 1
ATOM 2791 N N . GLU B 1 15 ? -12.767 32.054 8.008 1.00 23.76 15 GLU B N 1
ATOM 2792 C CA . GLU B 1 15 ? -12.572 33.441 7.589 1.00 23.60 15 GLU B CA 1
ATOM 2793 C C . GLU B 1 15 ? -11.129 33.939 7.618 1.00 24.10 15 GLU B C 1
ATOM 2794 O O . GLU B 1 15 ? -10.749 34.760 6.781 1.00 25.28 15 GLU B O 1
ATOM 2800 N N . ILE B 1 16 ? -10.312 33.423 8.535 1.00 22.17 16 ILE B N 1
ATOM 2801 C CA . ILE B 1 16 ? -8.913 33.850 8.597 1.00 21.09 16 ILE B CA 1
ATOM 2802 C C . ILE B 1 16 ? -8.057 33.186 7.512 1.00 16.91 16 ILE B C 1
ATOM 2803 O O . ILE B 1 16 ? -7.039 33.734 7.081 1.00 15.73 16 ILE B O 1
ATOM 2808 N N . VAL B 1 17 ? -8.481 32.008 7.068 1.00 18.08 17 VAL B N 1
ATOM 2809 C CA . VAL B 1 17 ? -7.768 31.290 6.014 1.00 17.29 17 VAL B CA 1
ATOM 2810 C C . VAL B 1 17 ? -8.159 31.877 4.649 1.00 17.74 17 VAL B C 1
ATOM 2811 O O . VAL B 1 17 ? -7.369 31.848 3.705 1.00 17.99 17 VAL B O 1
ATOM 2815 N N . ALA B 1 18 ? -9.374 32.420 4.555 1.00 17.57 18 ALA B N 1
ATOM 2816 C CA . ALA B 1 18 ? -9.846 33.037 3.317 1.00 15.29 18 ALA B CA 1
ATOM 2817 C C . ALA B 1 18 ? -9.053 34.320 3.089 1.00 19.97 18 ALA B C 1
ATOM 2818 O O . ALA B 1 18 ? -8.596 34.590 1.973 1.00 20.73 18 ALA B O 1
ATOM 2820 N N . ALA B 1 19 ? -8.869 35.095 4.160 1.00 17.14 19 ALA B N 1
ATOM 2821 C CA . ALA B 1 19 ? -8.102 36.335 4.102 1.00 15.77 19 ALA B CA 1
ATOM 2822 C C . ALA B 1 19 ? -6.680 35.973 3.710 1.00 19.42 19 ALA B C 1
ATOM 2823 O O . ALA B 1 19 ? -6.122 36.538 2.768 1.00 22.22 19 ALA B O 1
ATOM 2825 N N . ALA B 1 20 ? -6.107 35.005 4.426 1.00 18.36 20 ALA B N 1
ATOM 2826 C CA . ALA B 1 20 ? -4.759 34.528 4.142 1.00 19.99 20 ALA B CA 1
ATOM 2827 C C . ALA B 1 20 ? -4.664 33.992 2.700 1.00 20.33 20 ALA B C 1
ATOM 2828 O O . ALA B 1 20 ? -3.624 34.119 2.053 1.00 15.93 20 ALA B O 1
ATOM 2830 N N . ARG B 1 21 ? -5.745 33.381 2.211 1.00 19.78 21 ARG B N 1
ATOM 2831 C CA . ARG B 1 21 ? -5.779 32.858 0.846 1.00 23.57 21 ARG B CA 1
ATOM 2832 C C . ARG B 1 21 ? -5.690 34.002 -0.175 1.00 22.72 21 ARG B C 1
ATOM 2833 O O . ARG B 1 21 ? -5.098 33.835 -1.237 1.00 26.23 21 ARG B O 1
ATOM 2841 N N . GLN B 1 22 ? -6.284 35.154 0.142 1.00 24.91 22 GLN B N 1
ATOM 2842 C CA . GLN B 1 22 ? -6.224 36.322 -0.744 1.00 23.54 22 GLN B CA 1
ATOM 2843 C C . GLN B 1 22 ? -4.752 36.631 -0.986 1.00 23.07 22 GLN B C 1
ATOM 2844 O O . GLN B 1 22 ? -4.332 36.885 -2.111 1.00 20.81 22 GLN B O 1
ATOM 2850 N N . VAL B 1 23 ? -3.984 36.621 0.101 1.00 20.68 23 VAL B N 1
ATOM 2851 C CA . VAL B 1 23 ? -2.557 36.912 0.060 1.00 18.81 23 VAL B CA 1
ATOM 2852 C C . VAL B 1 23 ? -1.717 35.844 -0.641 1.00 18.25 23 VAL B C 1
ATOM 2853 O O . VAL B 1 23 ? -0.784 36.179 -1.376 1.00 17.91 23 VAL B O 1
ATOM 2857 N N . LEU B 1 24 ? -2.029 34.570 -0.393 1.00 17.86 24 LEU B N 1
ATOM 2858 C CA . LEU B 1 24 ? -1.301 33.453 -1.002 1.00 18.32 24 LEU B CA 1
ATOM 2859 C C . LEU B 1 24 ? -1.504 33.470 -2.524 1.00 21.40 24 LEU B C 1
ATOM 2860 O O . LEU B 1 24 ? -0.557 33.283 -3.287 1.00 23.08 24 LEU B O 1
ATOM 2865 N N . ASP B 1 25 ? -2.751 33.677 -2.942 1.00 20.41 25 ASP B N 1
ATOM 2866 C CA . ASP B 1 25 ? -3.123 33.730 -4.353 1.00 25.97 25 ASP B CA 1
ATOM 2867 C C . ASP B 1 25 ? -2.442 34.890 -5.071 1.00 24.72 25 ASP B C 1
ATOM 2868 O O . ASP B 1 25 ? -1.980 34.741 -6.200 1.00 25.72 25 ASP B O 1
ATOM 2873 N N . ALA B 1 26 ? -2.379 36.038 -4.401 1.00 23.49 26 ALA B N 1
ATOM 2874 C CA . ALA B 1 26 ? -1.748 37.237 -4.945 1.00 23.57 26 ALA B CA 1
ATOM 2875 C C . ALA B 1 26 ? -0.260 37.014 -5.164 1.00 23.66 26 ALA B C 1
ATOM 2876 O O . ALA B 1 26 ? 0.318 37.535 -6.115 1.00 27.47 26 ALA B O 1
ATOM 2878 N N . VAL B 1 27 ? 0.351 36.247 -4.262 1.00 23.37 27 VAL B N 1
ATOM 2879 C CA . VAL B 1 27 ? 1.775 35.926 -4.321 1.00 20.64 27 VAL B CA 1
ATOM 2880 C C . VAL B 1 27 ? 2.039 34.826 -5.344 1.00 19.84 27 VAL B C 1
ATOM 2881 O O . VAL B 1 27 ? 3.003 34.895 -6.102 1.00 19.70 27 VAL B O 1
ATOM 2885 N N . ASP B 1 28 ? 1.179 33.812 -5.355 1.00 21.02 28 ASP B N 1
ATOM 2886 C CA . ASP B 1 28 ? 1.302 32.698 -6.288 1.00 22.36 28 ASP B CA 1
ATOM 2887 C C . ASP B 1 28 ? 1.249 33.190 -7.735 1.00 23.29 28 ASP B C 1
ATOM 2888 O O . ASP B 1 28 ? 2.069 32.794 -8.563 1.00 23.26 28 ASP B O 1
ATOM 2893 N N . GLN B 1 29 ? 0.284 34.059 -8.028 1.00 21.36 29 GLN B N 1
ATOM 2894 C CA . GLN B 1 29 ? 0.131 34.613 -9.368 1.00 24.13 29 GLN B CA 1
ATOM 2895 C C . GLN B 1 29 ? 1.321 35.481 -9.777 1.00 26.14 29 GLN B C 1
ATOM 2896 O O . GLN B 1 29 ? 1.873 35.310 -10.870 1.00 28.07 29 GLN B O 1
ATOM 2902 N N . ALA B 1 30 ? 1.708 36.405 -8.896 1.00 26.96 30 ALA B N 1
ATOM 2903 C CA . ALA B 1 30 ? 2.832 37.316 -9.136 1.00 25.93 30 ALA B CA 1
ATOM 2904 C C . ALA B 1 30 ? 4.163 36.581 -9.275 1.00 25.66 30 ALA B C 1
ATOM 2905 O O . ALA B 1 30 ? 4.929 36.843 -10.196 1.00 27.64 30 ALA B O 1
ATOM 2907 N N . ALA B 1 31 ? 4.416 35.648 -8.361 1.00 24.88 31 ALA B N 1
ATOM 2908 C CA . ALA B 1 31 ? 5.647 34.867 -8.347 1.00 22.30 31 ALA B CA 1
ATOM 2909 C C . ALA B 1 31 ? 5.630 33.673 -9.299 1.00 20.72 31 ALA B C 1
ATOM 2910 O O . ALA B 1 31 ? 6.684 33.126 -9.629 1.00 22.90 31 ALA B O 1
ATOM 2912 N N . HIS B 1 32 ? 4.438 33.268 -9.732 1.00 19.08 32 HIS B N 1
ATOM 2913 C CA . HIS B 1 32 ? 4.276 32.119 -10.623 1.00 23.34 32 HIS B CA 1
ATOM 2914 C C . HIS B 1 32 ? 4.793 30.854 -9.939 1.00 25.23 32 HIS B C 1
ATOM 2915 O O . HIS B 1 32 ? 5.632 30.125 -10.482 1.00 26.76 32 HIS B O 1
ATOM 2922 N N . LEU B 1 33 ? 4.279 30.609 -8.732 1.00 26.81 33 LEU B N 1
ATOM 2923 C CA . LEU B 1 33 ? 4.667 29.456 -7.925 1.00 25.08 33 LEU B CA 1
ATOM 2924 C C . LEU B 1 33 ? 4.035 28.137 -8.359 1.00 22.94 33 LEU B C 1
ATOM 2925 O O . LEU B 1 33 ? 4.547 27.069 -8.025 1.00 25.22 33 LEU B O 1
ATOM 2930 N N . GLY B 1 34 ? 2.922 28.214 -9.086 1.00 21.19 34 GLY B N 1
ATOM 2931 C CA . GLY B 1 34 ? 2.246 27.010 -9.547 1.00 24.07 34 GLY B CA 1
ATOM 2932 C C . GLY B 1 34 ? 1.828 26.085 -8.414 1.00 24.05 34 GLY B C 1
ATOM 2933 O O . GLY B 1 34 ? 2.167 24.897 -8.414 1.00 26.90 34 GLY B O 1
ATOM 2934 N N . LEU B 1 35 ? 1.105 26.636 -7.439 1.00 24.28 35 LEU B N 1
ATOM 2935 C CA . LEU B 1 35 ? 0.639 25.868 -6.286 1.00 17.98 35 LEU B CA 1
ATOM 2936 C C . LEU B 1 35 ? -0.719 25.250 -6.555 1.00 18.83 35 LEU B C 1
ATOM 2937 O O . LEU B 1 35 ? -1.573 25.857 -7.204 1.00 17.36 35 LEU B O 1
ATOM 2942 N N . ARG B 1 36 ? -0.899 24.035 -6.048 1.00 21.03 36 ARG B N 1
ATOM 2943 C CA . ARG B 1 36 ? -2.139 23.282 -6.186 1.00 28.03 36 ARG B CA 1
ATOM 2944 C C . ARG B 1 36 ? -2.733 23.170 -4.782 1.00 24.72 36 ARG B C 1
ATOM 2945 O O . ARG B 1 36 ? -2.193 22.460 -3.936 1.00 27.50 36 ARG B O 1
ATOM 2953 N N . CYS B 1 37 ? -3.813 23.904 -4.528 1.00 23.77 37 CYS B N 1
ATOM 2954 C CA . CYS B 1 37 ? -4.458 23.897 -3.217 1.00 27.50 37 CYS B CA 1
ATOM 2955 C C . CYS B 1 37 ? -5.724 23.063 -3.179 1.00 29.17 37 CYS B C 1
ATOM 2956 O O . CYS B 1 37 ? -6.568 23.136 -4.077 1.00 32.84 37 CYS B O 1
ATOM 2959 N N . THR B 1 38 ? -5.869 22.316 -2.093 1.00 28.91 38 THR B N 1
ATOM 2960 C CA . THR B 1 38 ? -7.021 21.455 -1.868 1.00 26.76 38 THR B CA 1
ATOM 2961 C C . THR B 1 38 ? -7.529 21.707 -0.454 1.00 23.34 38 THR B C 1
ATOM 2962 O O . THR B 1 38 ? -6.749 21.987 0.456 1.00 20.50 38 THR B O 1
ATOM 2966 N N . GLU B 1 39 ? -8.840 21.629 -0.280 1.00 21.43 39 GLU B N 1
ATOM 2967 C CA . GLU B 1 39 ? -9.441 21.854 1.020 1.00 23.34 39 GLU B CA 1
ATOM 2968 C C . GLU B 1 39 ? -9.953 20.580 1.660 1.00 25.95 39 GLU B C 1
ATOM 2969 O O . GLU B 1 39 ? -10.547 19.736 0.995 1.00 27.47 39 GLU B O 1
ATOM 2975 N N . GLY B 1 40 ? -9.727 20.456 2.963 1.00 26.71 40 GLY B N 1
ATOM 2976 C CA . GLY B 1 40 ? -10.184 19.286 3.688 1.00 25.87 40 GLY B CA 1
ATOM 2977 C C . GLY B 1 40 ? -10.856 19.673 4.988 1.00 25.45 40 GLY B C 1
ATOM 2978 O O . GLY B 1 40 ? -10.922 20.851 5.343 1.00 24.45 40 GLY B O 1
ATOM 2979 N N . LEU B 1 41 ? -11.377 18.677 5.691 1.00 25.79 41 LEU B N 1
ATOM 2980 C CA . LEU B 1 41 ? -12.038 18.907 6.966 1.00 23.86 41 LEU B CA 1
ATOM 2981 C C . LEU B 1 41 ? -11.198 18.426 8.151 1.00 22.58 41 LEU B C 1
ATOM 2982 O O . LEU B 1 41 ? -10.536 17.382 8.100 1.00 17.21 41 LEU B O 1
ATOM 2987 N N . VAL B 1 42 ? -11.231 19.218 9.217 1.00 23.67 42 VAL B N 1
ATOM 2988 C CA . VAL B 1 42 ? -10.503 18.921 10.436 1.00 17.48 42 VAL B CA 1
ATOM 2989 C C . VAL B 1 42 ? -11.278 19.527 11.603 1.00 18.63 42 VAL B C 1
ATOM 2990 O O . VAL B 1 42 ? -11.994 20.522 11.431 1.00 17.45 42 VAL B O 1
ATOM 2994 N N . GLY B 1 43 ? -11.169 18.892 12.769 1.00 17.42 43 GLY B N 1
ATOM 2995 C CA . GLY B 1 43 ? -11.845 19.377 13.960 1.00 12.67 43 GLY B CA 1
ATOM 2996 C C . GLY B 1 43 ? -13.343 19.154 13.965 1.00 11.63 43 GLY B C 1
ATOM 2997 O O . GLY B 1 43 ? -13.839 18.161 13.423 1.00 8.09 43 GLY B O 1
ATOM 2998 N N . GLY B 1 44 ? -14.062 20.096 14.571 1.00 12.53 44 GLY B N 1
ATOM 2999 C CA . GLY B 1 44 ? -15.509 20.006 14.655 1.00 15.94 44 GLY B CA 1
ATOM 3000 C C . GLY B 1 44 ? -16.205 20.022 13.308 1.00 16.71 44 GLY B C 1
ATOM 3001 O O . GLY B 1 44 ? -17.308 19.486 13.170 1.00 16.80 44 GLY B O 1
ATOM 3002 N N . ALA B 1 45 ? -15.572 20.664 12.327 1.00 14.98 45 ALA B N 1
ATOM 3003 C CA . ALA B 1 45 ? -16.097 20.737 10.970 1.00 12.95 45 ALA B CA 1
ATOM 3004 C C . ALA B 1 45 ? -16.128 19.317 10.413 1.00 13.66 45 ALA B C 1
ATOM 3005 O O . ALA B 1 45 ? -17.090 18.913 9.750 1.00 13.47 45 ALA B O 1
ATOM 3007 N N . ALA B 1 46 ? -15.078 18.559 10.726 1.00 12.33 46 ALA B N 1
ATOM 3008 C CA . ALA B 1 46 ? -14.937 17.175 10.301 1.00 13.93 46 ALA B CA 1
ATOM 3009 C C . ALA B 1 46 ? -15.882 16.271 11.087 1.00 17.56 46 ALA B C 1
ATOM 3010 O O . ALA B 1 46 ? -16.323 15.235 10.590 1.00 17.34 46 ALA B O 1
ATOM 3012 N N . LEU B 1 47 ? -16.143 16.644 12.339 1.00 19.63 47 LEU B N 1
ATOM 3013 C CA . LEU B 1 47 ? -17.046 15.894 13.198 1.00 15.46 47 LEU B CA 1
ATOM 3014 C C . LEU B 1 47 ? -18.454 16.037 12.646 1.00 15.05 47 LEU B C 1
ATOM 3015 O O . LEU B 1 47 ? -19.155 15.045 12.447 1.00 16.43 47 LEU B O 1
ATOM 3020 N N . ASP B 1 48 ? -18.852 17.282 12.389 1.00 17.74 48 ASP B N 1
ATOM 3021 C CA . ASP B 1 48 ? -20.176 17.596 11.845 1.00 20.79 48 ASP B CA 1
ATOM 3022 C C . ASP B 1 48 ? -20.429 16.879 10.518 1.00 21.37 48 ASP B C 1
ATOM 3023 O O . ASP B 1 48 ? -21.562 16.528 10.193 1.00 21.90 48 ASP B O 1
ATOM 3028 N N . ALA B 1 49 ? -19.357 16.647 9.770 1.00 24.15 49 ALA B N 1
ATOM 3029 C CA . ALA B 1 49 ? -19.450 15.992 8.477 1.00 27.09 49 ALA B CA 1
ATOM 3030 C C . ALA B 1 49 ? -19.178 14.491 8.509 1.00 28.60 49 ALA B C 1
ATOM 3031 O O . ALA B 1 49 ? -19.831 13.724 7.794 1.00 26.82 49 ALA B O 1
ATOM 3033 N N . SER B 1 50 ? -18.237 14.072 9.352 1.00 26.62 50 SER B N 1
ATOM 3034 C CA . SER B 1 50 ? -17.861 12.667 9.411 1.00 26.56 50 SER B CA 1
ATOM 3035 C C . SER B 1 50 ? -17.838 12.005 10.776 1.00 27.22 50 SER B C 1
ATOM 3036 O O . SER B 1 50 ? -17.527 10.820 10.866 1.00 28.55 50 SER B O 1
ATOM 3039 N N . ASP B 1 51 ? -18.168 12.748 11.831 1.00 27.53 51 ASP B N 1
ATOM 3040 C CA . ASP B 1 51 ? -18.156 12.201 13.188 1.00 27.00 51 ASP B CA 1
ATOM 3041 C C . ASP B 1 51 ? -16.741 11.700 13.502 1.00 23.87 51 ASP B C 1
ATOM 3042 O O . ASP B 1 51 ? -16.552 10.665 14.130 1.00 27.65 51 ASP B O 1
ATOM 3047 N N . ASP B 1 52 ? -15.751 12.442 13.023 1.00 18.83 52 ASP B N 1
ATOM 3048 C CA . ASP B 1 52 ? -14.353 12.111 13.236 1.00 16.79 52 ASP B CA 1
ATOM 3049 C C . ASP B 1 52 ? -13.597 13.414 12.998 1.00 18.85 52 ASP B C 1
ATOM 3050 O O . ASP B 1 52 ? -13.751 14.039 11.946 1.00 19.26 52 ASP B O 1
ATOM 3055 N N . PRO B 1 53 ? -12.797 13.861 13.987 1.00 18.66 53 PRO B N 1
ATOM 3056 C CA . PRO B 1 53 ? -12.019 15.101 13.882 1.00 16.19 53 PRO B CA 1
ATOM 3057 C C . PRO B 1 53 ? -10.925 15.101 12.798 1.00 17.36 53 PRO B C 1
ATOM 3058 O O . PRO B 1 53 ? -10.488 16.162 12.362 1.00 20.51 53 PRO B O 1
ATOM 3062 N N . LEU B 1 54 ? -10.482 13.923 12.369 1.00 16.68 54 LEU B N 1
ATOM 3063 C CA . LEU B 1 54 ? -9.460 13.824 11.324 1.00 18.20 54 LEU B CA 1
ATOM 3064 C C . LEU B 1 54 ? -9.713 12.564 10.502 1.00 19.27 54 LEU B C 1
ATOM 3065 O O . LEU B 1 54 ? -9.042 11.546 10.688 1.00 18.73 54 LEU B O 1
ATOM 3070 N N . PRO B 1 55 ? -10.702 12.615 9.587 1.00 17.32 55 PRO B N 1
ATOM 3071 C CA . PRO B 1 55 ? -11.052 11.473 8.730 1.00 18.61 55 PRO B CA 1
ATOM 3072 C C . PRO B 1 55 ? -9.844 10.989 7.937 1.00 17.71 55 PRO B C 1
ATOM 3073 O O . PRO B 1 55 ? -8.913 11.754 7.684 1.00 19.11 55 PRO B O 1
ATOM 3077 N N . ALA B 1 56 ? -9.846 9.710 7.577 1.00 20.74 56 ALA B N 1
ATOM 3078 C CA . ALA B 1 56 ? -8.736 9.120 6.829 1.00 22.80 56 ALA B CA 1
ATOM 3079 C C . ALA B 1 56 ? -8.433 9.893 5.557 1.00 19.67 56 ALA B C 1
ATOM 3080 O O . ALA B 1 56 ? -7.279 10.010 5.160 1.00 22.62 56 ALA B O 1
ATOM 3082 N N . ALA B 1 57 ? -9.480 10.441 4.946 1.00 21.32 57 ALA B N 1
ATOM 3083 C CA . ALA B 1 57 ? -9.361 11.223 3.719 1.00 20.43 57 ALA B CA 1
ATOM 3084 C C . ALA B 1 57 ? -8.566 12.499 3.958 1.00 19.56 57 ALA B C 1
ATOM 3085 O O . ALA B 1 57 ? -7.759 12.902 3.123 1.00 19.89 57 ALA B O 1
ATOM 3087 N N . SER B 1 58 ? -8.818 13.138 5.097 1.00 20.52 58 SER B N 1
ATOM 3088 C CA . SER B 1 58 ? -8.124 14.364 5.462 1.00 16.84 58 SER B CA 1
ATOM 3089 C C . SER B 1 58 ? -6.662 14.076 5.736 1.00 14.23 58 SER B C 1
ATOM 3090 O O . SER B 1 58 ? -5.796 14.864 5.378 1.00 17.36 58 SER B O 1
ATOM 3093 N N . LEU B 1 59 ? -6.390 12.933 6.357 1.00 14.31 59 LEU B N 1
ATOM 3094 C CA . LEU B 1 59 ? -5.024 12.552 6.668 1.00 17.25 59 LEU B CA 1
ATOM 3095 C C . LEU B 1 59 ? -4.233 12.271 5.394 1.00 19.21 59 LEU B C 1
ATOM 3096 O O . LEU B 1 59 ? -3.076 12.670 5.284 1.00 20.33 59 LEU B O 1
ATOM 3101 N N . GLN B 1 60 ? -4.850 11.592 4.431 1.00 22.75 60 GLN B N 1
ATOM 3102 C CA . GLN B 1 60 ? -4.150 11.282 3.187 1.00 29.03 60 GLN B CA 1
ATOM 3103 C C . GLN B 1 60 ? -3.902 12.520 2.328 1.00 27.23 60 GLN B C 1
ATOM 3104 O O . GLN B 1 60 ? -2.888 12.603 1.636 1.00 29.32 60 GLN B O 1
ATOM 3110 N N . LEU B 1 61 ? -4.813 13.487 2.399 1.00 26.34 61 LEU B N 1
ATOM 3111 C CA . LEU B 1 61 ? -4.665 14.740 1.666 1.00 23.80 61 LEU B CA 1
ATOM 3112 C C . LEU B 1 61 ? -3.452 15.476 2.239 1.00 24.25 61 LEU B C 1
ATOM 3113 O O . LEU B 1 61 ? -2.603 15.972 1.501 1.00 21.81 61 LEU B O 1
ATOM 3118 N N . ALA B 1 62 ? -3.368 15.503 3.568 1.00 24.94 62 ALA B N 1
ATOM 3119 C CA . ALA B 1 62 ? -2.273 16.153 4.278 1.00 22.20 62 ALA B CA 1
ATOM 3120 C C . ALA B 1 62 ? -0.950 15.421 4.058 1.00 22.47 62 ALA B C 1
ATOM 3121 O O . ALA B 1 62 ? 0.102 16.055 3.951 1.00 24.18 62 ALA B O 1
ATOM 3123 N N . MET B 1 63 ? -1.006 14.091 4.005 1.00 24.74 63 MET B N 1
ATOM 3124 C CA . MET B 1 63 ? 0.180 13.257 3.773 1.00 25.78 63 MET B CA 1
ATOM 3125 C C . MET B 1 63 ? 0.716 13.409 2.341 1.00 26.95 63 MET B C 1
ATOM 3126 O O . MET B 1 63 ? 1.903 13.197 2.083 1.00 28.06 63 MET B O 1
ATOM 3131 N N . ALA B 1 64 ? -0.172 13.745 1.411 1.00 24.68 64 ALA B N 1
ATOM 3132 C CA . ALA B 1 64 ? 0.207 13.914 0.011 1.00 26.29 64 ALA B CA 1
ATOM 3133 C C . ALA B 1 64 ? 0.747 15.305 -0.288 1.00 26.22 64 ALA B C 1
ATOM 3134 O O . ALA B 1 64 ? 1.510 15.485 -1.235 1.00 27.61 64 ALA B O 1
ATOM 3136 N N . ALA B 1 65 ? 0.350 16.276 0.532 1.00 26.13 65 ALA B N 1
ATOM 3137 C CA . ALA B 1 65 ? 0.758 17.664 0.364 1.00 21.39 65 ALA B CA 1
ATOM 3138 C C . ALA B 1 65 ? 2.208 17.958 0.719 1.00 21.48 65 ALA B C 1
ATOM 3139 O O . ALA B 1 65 ? 2.901 17.137 1.322 1.00 20.39 65 ALA B O 1
ATOM 3141 N N . ASP B 1 66 ? 2.664 19.127 0.280 1.00 22.49 66 ASP B N 1
ATOM 3142 C CA . ASP B 1 66 ? 4.018 19.610 0.538 1.00 22.03 66 ASP B CA 1
ATOM 3143 C C . ASP B 1 66 ? 3.978 20.515 1.761 1.00 21.38 66 ASP B C 1
ATOM 3144 O O . ASP B 1 66 ? 4.941 20.591 2.518 1.00 22.80 66 ASP B O 1
ATOM 3149 N N . ALA B 1 67 ? 2.852 21.209 1.926 1.00 21.73 67 ALA B N 1
ATOM 3150 C CA . ALA B 1 67 ? 2.636 22.126 3.039 1.00 17.06 67 ALA B CA 1
ATOM 3151 C C . ALA B 1 67 ? 1.173 22.100 3.440 1.00 17.96 67 ALA B C 1
ATOM 3152 O O . ALA B 1 67 ? 0.299 21.987 2.585 1.00 24.08 67 ALA B O 1
ATOM 3154 N N . VAL B 1 68 ? 0.911 22.185 4.742 1.00 16.52 68 VAL B N 1
ATOM 3155 C CA . VAL B 1 68 ? -0.455 22.188 5.260 1.00 15.76 68 VAL B CA 1
ATOM 3156 C C . VAL B 1 68 ? -0.755 23.511 5.950 1.00 15.85 68 VAL B C 1
ATOM 3157 O O . VAL B 1 68 ? 0.091 24.078 6.634 1.00 14.67 68 VAL B O 1
ATOM 3161 N N . ILE B 1 69 ? -1.959 24.015 5.720 1.00 19.33 69 ILE B N 1
ATOM 3162 C CA . ILE B 1 69 ? -2.414 25.254 6.325 1.00 17.61 69 ILE B CA 1
ATOM 3163 C C . ILE B 1 69 ? -3.644 24.904 7.142 1.00 17.94 69 ILE B C 1
ATOM 3164 O O . ILE B 1 69 ? -4.574 24.266 6.652 1.00 13.61 69 ILE B O 1
ATOM 3169 N N . LEU B 1 70 ? -3.602 25.275 8.413 1.00 15.38 70 LEU B N 1
ATOM 3170 C CA . LEU B 1 70 ? -4.698 25.007 9.321 1.00 14.92 70 LEU B CA 1
ATOM 3171 C C . LEU B 1 70 ? -5.101 26.318 9.988 1.00 10.70 70 LEU B C 1
ATOM 3172 O O . LEU B 1 70 ? -4.246 27.121 10.351 1.00 11.14 70 LEU B O 1
ATOM 3177 N N . GLY B 1 71 ? -6.407 26.563 10.067 1.00 10.75 71 GLY B N 1
ATOM 3178 C CA . GLY B 1 71 ? -6.902 27.782 10.679 1.00 15.91 71 GLY B CA 1
ATOM 3179 C C . GLY B 1 71 ? -7.017 27.692 12.189 1.00 15.51 71 GLY B C 1
ATOM 3180 O O . GLY B 1 71 ? -6.201 28.254 12.915 1.00 18.68 71 GLY B O 1
ATOM 3181 N N . ALA B 1 72 ? -8.027 26.971 12.660 1.00 17.08 72 ALA B N 1
ATOM 3182 C CA . ALA B 1 72 ? -8.263 26.801 14.092 1.00 17.82 72 ALA B CA 1
ATOM 3183 C C . ALA B 1 72 ? -9.186 25.613 14.330 1.00 16.60 72 ALA B C 1
ATOM 3184 O O . ALA B 1 72 ? -9.982 25.271 13.463 1.00 15.78 72 ALA B O 1
ATOM 3186 N N . VAL B 1 73 ? -9.048 24.963 15.487 1.00 17.40 73 VAL B N 1
ATOM 3187 C CA . VAL B 1 73 ? -9.889 23.815 15.841 1.00 17.33 73 VAL B CA 1
ATOM 3188 C C . VAL B 1 73 ? -10.387 23.958 17.286 1.00 20.64 73 VAL B C 1
ATOM 3189 O O . VAL B 1 73 ? -9.673 24.487 18.145 1.00 21.21 73 VAL B O 1
ATOM 3193 N N . GLY B 1 74 ? -11.623 23.534 17.540 1.00 19.48 74 GLY B N 1
ATOM 3194 C CA . GLY B 1 74 ? -12.165 23.614 18.887 1.00 20.15 74 GLY B CA 1
ATOM 3195 C C . GLY B 1 74 ? -13.410 24.458 19.077 1.00 23.43 74 GLY B C 1
ATOM 3196 O O . GLY B 1 74 ? -13.695 25.364 18.287 1.00 23.44 74 GLY B O 1
ATOM 3197 N N . GLY B 1 75 ? -14.145 24.158 20.147 1.00 22.35 75 GLY B N 1
ATOM 3198 C CA . GLY B 1 75 ? -15.365 24.880 20.466 1.00 26.77 75 GLY B CA 1
ATOM 3199 C C . GLY B 1 75 ? -16.280 24.084 21.385 1.00 31.14 75 GLY B C 1
ATOM 3200 O O . GLY B 1 75 ? -16.249 22.854 21.362 1.00 34.90 75 GLY B O 1
ATOM 3201 N N . PRO B 1 76 ? -17.119 24.752 22.201 1.00 33.54 76 PRO B N 1
ATOM 3202 C CA . PRO B 1 76 ? -18.048 24.101 23.130 1.00 31.82 76 PRO B CA 1
ATOM 3203 C C . PRO B 1 76 ? -19.101 23.232 22.442 1.00 30.70 76 PRO B C 1
ATOM 3204 O O . PRO B 1 76 ? -19.721 22.373 23.072 1.00 31.25 76 PRO B O 1
ATOM 3208 N N . ARG B 1 77 ? -19.294 23.462 21.148 1.00 31.02 77 ARG B N 1
ATOM 3209 C CA . ARG B 1 77 ? -20.256 22.710 20.348 1.00 31.75 77 ARG B CA 1
ATOM 3210 C C . ARG B 1 77 ? -20.022 21.205 20.388 1.00 32.18 77 ARG B C 1
ATOM 3211 O O . ARG B 1 77 ? -20.973 20.418 20.308 1.00 31.56 77 ARG B O 1
ATOM 3219 N N . TRP B 1 78 ? -18.755 20.812 20.503 1.00 30.42 78 TRP B N 1
ATOM 3220 C CA . TRP B 1 78 ? -18.385 19.401 20.498 1.00 34.66 78 TRP B CA 1
ATOM 3221 C C . TRP B 1 78 ? -18.016 18.806 21.853 1.00 38.05 78 TRP B C 1
ATOM 3222 O O . TRP B 1 78 ? -17.325 17.784 21.927 1.00 38.23 78 TRP B O 1
ATOM 3233 N N . ASP B 1 79 ? -18.520 19.437 22.915 1.00 42.90 79 ASP B N 1
ATOM 3234 C CA . ASP B 1 79 ? -18.290 18.989 24.289 1.00 45.40 79 ASP B CA 1
ATOM 3235 C C . ASP B 1 79 ? -19.029 17.681 24.543 1.00 44.20 79 ASP B C 1
ATOM 3236 O O . ASP B 1 79 ? -18.644 16.889 25.409 1.00 45.11 79 ASP B O 1
ATOM 3241 N N . ALA B 1 80 ? -20.102 17.471 23.784 1.00 43.80 80 ALA B N 1
ATOM 3242 C CA . ALA B 1 80 ? -20.916 16.265 23.893 1.00 43.47 80 ALA B CA 1
ATOM 3243 C C . ALA B 1 80 ? -20.171 15.064 23.315 1.00 39.79 80 ALA B C 1
ATOM 3244 O O . ALA B 1 80 ? -20.584 13.918 23.499 1.00 39.33 80 ALA B O 1
ATOM 3246 N N . TYR B 1 81 ? -19.068 15.339 22.624 1.00 35.13 81 TYR B N 1
ATOM 3247 C CA . TYR B 1 81 ? -18.258 14.298 22.010 1.00 29.93 81 TYR B CA 1
ATOM 3248 C C . TYR B 1 81 ? -17.287 13.625 22.965 1.00 26.95 81 TYR B C 1
ATOM 3249 O O . TYR B 1 81 ? -16.751 14.258 23.873 1.00 27.59 81 TYR B O 1
ATOM 3258 N N . PRO B 1 82 ? -17.097 12.310 22.802 1.00 26.38 82 PRO B N 1
ATOM 3259 C CA . PRO B 1 82 ? -16.186 11.517 23.634 1.00 27.54 82 PRO B CA 1
ATOM 3260 C C . PRO B 1 82 ? -14.772 12.074 23.483 1.00 28.51 82 PRO B C 1
ATOM 3261 O O . PRO B 1 82 ? -14.397 12.525 22.401 1.00 24.37 82 PRO B O 1
ATOM 3265 N N . PRO B 1 83 ? -13.969 12.044 24.566 1.00 29.73 83 PRO B N 1
ATOM 3266 C CA . PRO B 1 83 ? -12.588 12.546 24.595 1.00 27.59 83 PRO B CA 1
ATOM 3267 C C . PRO B 1 83 ? -11.711 12.231 23.380 1.00 24.09 83 PRO B C 1
ATOM 3268 O O . PRO B 1 83 ? -10.950 13.082 22.924 1.00 23.38 83 PRO B O 1
ATOM 3272 N N . ALA B 1 84 ? -11.835 11.024 22.843 1.00 23.31 84 ALA B N 1
ATOM 3273 C CA . ALA B 1 84 ? -11.036 10.621 21.687 1.00 25.26 84 ALA B CA 1
ATOM 3274 C C . ALA B 1 84 ? -11.447 11.296 20.370 1.00 24.63 84 ALA B C 1
ATOM 3275 O O . ALA B 1 84 ? -10.684 11.299 19.399 1.00 26.35 84 ALA B O 1
ATOM 3277 N N . LYS B 1 85 ? -12.643 11.881 20.350 1.00 26.45 85 LYS B N 1
ATOM 3278 C CA . LYS B 1 85 ? -13.162 12.541 19.156 1.00 24.11 85 LYS B CA 1
ATOM 3279 C C . LYS B 1 85 ? -13.201 14.061 19.210 1.00 23.08 85 LYS B C 1
ATOM 3280 O O . LYS B 1 85 ? -13.603 14.694 18.240 1.00 25.22 85 LYS B O 1
ATOM 3286 N N . ARG B 1 86 ? -12.779 14.652 20.326 1.00 20.57 86 ARG B N 1
ATOM 3287 C CA . ARG B 1 86 ? -12.791 16.109 20.460 1.00 19.58 86 ARG B CA 1
ATOM 3288 C C . ARG B 1 86 ? -11.962 16.711 19.331 1.00 18.61 86 ARG B C 1
ATOM 3289 O O . ARG B 1 86 ? -10.960 16.123 18.920 1.00 17.55 86 ARG B O 1
ATOM 3297 N N . PRO B 1 87 ? -12.375 17.889 18.813 1.00 22.17 87 PRO B N 1
ATOM 3298 C CA . PRO B 1 87 ? -11.720 18.628 17.720 1.00 19.70 87 PRO B CA 1
ATOM 3299 C C . PRO B 1 87 ? -10.191 18.688 17.761 1.00 18.82 87 PRO B C 1
ATOM 3300 O O . PRO B 1 87 ? -9.547 18.574 16.715 1.00 14.01 87 PRO B O 1
ATOM 3304 N N . GLU B 1 88 ? -9.626 18.862 18.961 1.00 18.41 88 GLU B N 1
ATOM 3305 C CA . GLU B 1 88 ? -8.171 18.939 19.151 1.00 17.27 88 GLU B CA 1
ATOM 3306 C C . GLU B 1 88 ? -7.425 17.644 18.849 1.00 15.55 88 GLU B C 1
ATOM 3307 O O . GLU B 1 88 ? -6.210 17.658 18.666 1.00 18.87 88 GLU B O 1
ATOM 3313 N N . GLN B 1 89 ? -8.145 16.527 18.804 1.00 13.18 89 GLN B N 1
ATOM 3314 C CA . GLN B 1 89 ? -7.531 15.248 18.474 1.00 15.62 89 GLN B CA 1
ATOM 3315 C C . GLN B 1 89 ? -7.102 15.259 17.004 1.00 16.45 89 GLN B C 1
ATOM 3316 O O . GLN B 1 89 ? -6.080 14.674 16.644 1.00 15.39 89 GLN B O 1
ATOM 3322 N N . GLY B 1 90 ? -7.890 15.938 16.168 1.00 17.16 90 GLY B N 1
ATOM 3323 C CA . GLY B 1 90 ? -7.580 16.051 14.753 1.00 15.90 90 GLY B CA 1
ATOM 3324 C C . GLY B 1 90 ? -6.249 16.753 14.544 1.00 15.64 90 GLY B C 1
ATOM 3325 O O . GLY B 1 90 ? -5.448 16.355 13.694 1.00 15.73 90 GLY B O 1
ATOM 3326 N N . LEU B 1 91 ? -6.018 17.800 15.334 1.00 15.04 91 LEU B N 1
ATOM 3327 C CA . LEU B 1 91 ? -4.789 18.580 15.285 1.00 12.40 91 LEU B CA 1
ATOM 3328 C C . LEU B 1 91 ? -3.590 17.734 15.705 1.00 13.45 91 LEU B C 1
ATOM 3329 O O . LEU B 1 91 ? -2.579 17.690 15.000 1.00 15.08 91 LEU B O 1
ATOM 3334 N N . LEU B 1 92 ? -3.706 17.068 16.854 1.00 12.44 92 LEU B N 1
ATOM 3335 C CA . LEU B 1 92 ? -2.638 16.215 17.371 1.00 10.55 92 LEU B CA 1
ATOM 3336 C C . LEU B 1 92 ? -2.319 15.072 16.407 1.00 11.39 92 LEU B C 1
ATOM 3337 O O . LEU B 1 92 ? -1.154 14.729 16.204 1.00 12.35 92 LEU B O 1
ATOM 3342 N N . ARG B 1 93 ? -3.360 14.480 15.825 1.00 10.99 93 ARG B N 1
ATOM 3343 C CA . ARG B 1 93 ? -3.195 13.379 14.879 1.00 11.84 93 ARG B CA 1
ATOM 3344 C C . ARG B 1 93 ? -2.514 13.810 13.582 1.00 14.44 93 ARG B C 1
ATOM 3345 O O . ARG B 1 93 ? -1.854 12.998 12.933 1.00 18.47 93 ARG B O 1
ATOM 3353 N N . LEU B 1 94 ? -2.657 15.086 13.223 1.00 13.44 94 LEU B N 1
ATOM 3354 C CA . LEU B 1 94 ? -2.015 15.637 12.029 1.00 16.88 94 LEU B CA 1
ATOM 3355 C C . LEU B 1 94 ? -0.513 15.811 12.287 1.00 20.63 94 LEU B C 1
ATOM 3356 O O . LEU B 1 94 ? 0.329 15.379 11.486 1.00 20.80 94 LEU B O 1
ATOM 3361 N N . ARG B 1 95 ? -0.189 16.433 13.421 1.00 17.76 95 ARG B N 1
ATOM 3362 C CA . ARG B 1 95 ? 1.195 16.666 13.828 1.00 13.73 95 ARG B CA 1
ATOM 3363 C C . ARG B 1 95 ? 1.927 15.342 13.913 1.00 12.46 95 ARG B C 1
ATOM 3364 O O . ARG B 1 95 ? 3.063 15.209 13.463 1.00 14.85 95 ARG B O 1
ATOM 3372 N N . LYS B 1 96 ? 1.258 14.366 14.512 1.00 12.95 96 LYS B N 1
ATOM 3373 C CA . LYS B 1 96 ? 1.807 13.040 14.691 1.00 13.73 96 LYS B CA 1
ATOM 3374 C C . LYS B 1 96 ? 1.802 12.219 13.405 1.00 16.75 96 LYS B C 1
ATOM 3375 O O . LYS B 1 96 ? 2.757 11.499 13.132 1.00 18.96 96 LYS B O 1
ATOM 3381 N N . GLY B 1 97 ? 0.720 12.314 12.635 1.00 19.08 97 GLY B N 1
ATOM 3382 C CA . GLY B 1 97 ? 0.615 11.568 11.390 1.00 19.19 97 GLY B CA 1
ATOM 3383 C C . GLY B 1 97 ? 1.687 11.957 10.392 1.00 19.19 97 GLY B C 1
ATOM 3384 O O . GLY B 1 97 ? 2.280 11.100 9.727 1.00 19.13 97 GLY B O 1
ATOM 3385 N N . LEU B 1 98 ? 1.949 13.258 10.311 1.00 14.75 98 LEU B N 1
ATOM 3386 C CA . LEU B 1 98 ? 2.955 13.787 9.407 1.00 13.11 98 LEU B CA 1
ATOM 3387 C C . LEU B 1 98 ? 4.320 13.949 10.080 1.00 13.23 98 LEU B C 1
ATOM 3388 O O . LEU B 1 98 ? 5.251 14.466 9.471 1.00 15.73 98 LEU B O 1
ATOM 3393 N N . ASP B 1 99 ? 4.438 13.472 11.320 1.00 13.21 99 ASP B N 1
ATOM 3394 C CA . ASP B 1 99 ? 5.668 13.574 12.128 1.00 15.97 99 ASP B CA 1
ATOM 3395 C C . ASP B 1 99 ? 6.320 14.967 12.099 1.00 13.26 99 ASP B C 1
ATOM 3396 O O . ASP B 1 99 ? 7.519 15.115 11.838 1.00 11.26 99 ASP B O 1
ATOM 3401 N N . LEU B 1 100 ? 5.505 15.980 12.379 1.00 12.45 100 LEU B N 1
ATOM 3402 C CA . LEU B 1 100 ? 5.945 17.372 12.404 1.00 12.81 100 LEU B CA 1
ATOM 3403 C C . LEU B 1 100 ? 6.494 17.644 13.804 1.00 15.56 100 LEU B C 1
ATOM 3404 O O . LEU B 1 100 ? 5.821 18.228 14.656 1.00 13.58 100 LEU B O 1
ATOM 3409 N N . TYR B 1 101 ? 7.741 17.229 14.012 1.00 14.48 101 TYR B N 1
ATOM 3410 C CA . TYR B 1 101 ? 8.413 17.351 15.296 1.00 12.21 101 TYR B CA 1
ATOM 3411 C C . TYR B 1 101 ? 8.930 18.722 15.739 1.00 15.81 101 TYR B C 1
ATOM 3412 O O . TYR B 1 101 ? 9.073 18.960 16.940 1.00 13.82 101 TYR B O 1
ATOM 3421 N N . ALA B 1 102 ? 9.209 19.614 14.788 1.00 13.76 102 ALA B N 1
ATOM 3422 C CA . ALA B 1 102 ? 9.738 20.943 15.107 1.00 13.73 102 ALA B CA 1
ATOM 3423 C C . ALA B 1 102 ? 8.714 22.060 15.039 1.00 15.68 102 ALA B C 1
ATOM 3424 O O . ALA B 1 102 ? 8.349 22.506 13.952 1.00 18.69 102 ALA B O 1
ATOM 3426 N N . ASN B 1 103 ? 8.262 22.522 16.203 1.00 13.07 103 ASN B N 1
ATOM 3427 C CA . ASN B 1 103 ? 7.285 23.604 16.271 1.00 12.63 103 ASN B CA 1
ATOM 3428 C C . ASN B 1 103 ? 8.044 24.907 16.499 1.00 16.59 103 ASN B C 1
ATOM 3429 O O . ASN B 1 103 ? 8.843 25.021 17.436 1.00 14.50 103 ASN B O 1
ATOM 3434 N N . LEU B 1 104 ? 7.825 25.865 15.601 1.00 16.01 104 LEU B N 1
ATOM 3435 C CA . LEU B 1 104 ? 8.487 27.161 15.652 1.00 15.05 104 LEU B CA 1
ATOM 3436 C C . LEU B 1 104 ? 7.472 28.256 15.919 1.00 14.81 104 LEU B C 1
ATOM 3437 O O . LEU B 1 104 ? 6.542 28.451 15.140 1.00 12.98 104 LEU B O 1
ATOM 3442 N N . ARG B 1 105 ? 7.655 28.976 17.021 1.00 14.34 105 ARG B N 1
ATOM 3443 C CA . ARG B 1 105 ? 6.739 30.048 17.372 1.00 14.80 105 ARG B CA 1
ATOM 3444 C C . ARG B 1 105 ? 7.501 31.307 17.782 1.00 20.20 105 ARG B C 1
ATOM 3445 O O . ARG B 1 105 ? 7.892 31.452 18.947 1.00 18.11 105 ARG B O 1
ATOM 3453 N N . PRO B 1 106 ? 7.759 32.215 16.812 1.00 18.85 106 PRO B N 1
ATOM 3454 C CA . PRO B 1 106 ? 8.477 33.471 17.051 1.00 15.87 106 PRO B CA 1
ATOM 3455 C C . PRO B 1 106 ? 7.618 34.471 17.809 1.00 18.26 106 PRO B C 1
ATOM 3456 O O . PRO B 1 106 ? 6.477 34.748 17.432 1.00 15.76 106 PRO B O 1
ATOM 3460 N N . ALA B 1 107 ? 8.161 34.953 18.922 1.00 20.47 107 ALA B N 1
ATOM 3461 C CA . ALA B 1 107 ? 7.487 35.927 19.767 1.00 21.43 107 ALA B CA 1
ATOM 3462 C C . ALA B 1 107 ? 8.177 37.279 19.622 1.00 20.50 107 ALA B C 1
ATOM 3463 O O . ALA B 1 107 ? 9.234 37.533 20.202 1.00 17.71 107 ALA B O 1
ATOM 3465 N N . GLN B 1 108 ? 7.613 38.097 18.746 1.00 23.95 108 GLN B N 1
ATOM 3466 C CA . GLN B 1 108 ? 8.114 39.434 18.499 1.00 27.23 108 GLN B CA 1
ATOM 3467 C C . GLN B 1 108 ? 6.925 40.365 18.633 1.00 26.00 108 GLN B C 1
ATOM 3468 O O . GLN B 1 108 ? 5.777 39.958 18.438 1.00 25.98 108 GLN B O 1
ATOM 3474 N N . ILE B 1 109 ? 7.201 41.612 18.979 1.00 25.91 109 ILE B N 1
ATOM 3475 C CA . ILE B 1 109 ? 6.156 42.603 19.151 1.00 29.47 109 ILE B CA 1
ATOM 3476 C C . ILE B 1 109 ? 6.306 43.676 18.066 1.00 28.72 109 ILE B C 1
ATOM 3477 O O . ILE B 1 109 ? 7.420 44.109 17.781 1.00 31.25 109 ILE B O 1
ATOM 3482 N N . PHE B 1 110 ? 5.206 44.038 17.407 1.00 28.23 110 PHE B N 1
ATOM 3483 C CA . PHE B 1 110 ? 5.252 45.064 16.357 1.00 29.77 110 PHE B CA 1
ATOM 3484 C C . PHE B 1 110 ? 5.314 46.446 16.993 1.00 30.34 110 PHE B C 1
ATOM 3485 O O . PHE B 1 110 ? 4.543 46.747 17.906 1.00 32.76 110 PHE B O 1
ATOM 3493 N N . PRO B 1 111 ? 6.221 47.310 16.494 1.00 31.70 111 PRO B N 1
ATOM 3494 C CA . PRO B 1 111 ? 6.475 48.685 16.943 1.00 31.71 111 PRO B CA 1
ATOM 3495 C C . PRO B 1 111 ? 5.243 49.545 17.210 1.00 31.49 111 PRO B C 1
ATOM 3496 O O . PRO B 1 111 ? 5.215 50.317 18.169 1.00 31.79 111 PRO B O 1
ATOM 3500 N N . GLN B 1 112 ? 4.230 49.414 16.363 1.00 29.24 112 GLN B N 1
ATOM 3501 C CA . GLN B 1 112 ? 3.010 50.192 16.519 1.00 30.26 112 GLN B CA 1
ATOM 3502 C C . GLN B 1 112 ? 1.980 49.526 17.427 1.00 30.75 112 GLN B C 1
ATOM 3503 O O . GLN B 1 112 ? 0.954 50.130 17.759 1.00 31.08 112 GLN B O 1
ATOM 3509 N N . LEU B 1 113 ? 2.276 48.299 17.854 1.00 28.58 113 LEU B N 1
ATOM 3510 C CA . LEU B 1 113 ? 1.379 47.535 18.715 1.00 27.95 113 LEU B CA 1
ATOM 3511 C C . LEU B 1 113 ? 1.959 47.274 20.110 1.00 29.43 113 LEU B C 1
ATOM 3512 O O . LEU B 1 113 ? 1.499 46.382 20.827 1.00 29.71 113 LEU B O 1
ATOM 3517 N N . LEU B 1 114 ? 2.933 48.089 20.506 1.00 34.57 114 LEU B N 1
ATOM 3518 C CA . LEU B 1 114 ? 3.603 47.953 21.801 1.00 37.95 114 LEU B CA 1
ATOM 3519 C C . LEU B 1 114 ? 2.714 48.200 23.027 1.00 39.24 114 LEU B C 1
ATOM 3520 O O . LEU B 1 114 ? 2.955 47.630 24.094 1.00 39.68 114 LEU B O 1
ATOM 3525 N N . ASP B 1 115 ? 1.680 49.023 22.867 1.00 38.61 115 ASP B N 1
ATOM 3526 C CA . ASP B 1 115 ? 0.754 49.344 23.957 1.00 39.18 115 ASP B CA 1
ATOM 3527 C C . ASP B 1 115 ? -0.078 48.150 24.449 1.00 34.14 115 ASP B C 1
ATOM 3528 O O . ASP B 1 115 ? -0.608 48.176 25.563 1.00 32.89 115 ASP B O 1
ATOM 3533 N N . ALA B 1 116 ? -0.202 47.118 23.619 1.00 28.09 116 ALA B N 1
ATOM 3534 C CA . ALA B 1 116 ? -0.967 45.925 23.979 1.00 22.94 116 ALA B CA 1
ATOM 3535 C C . ALA B 1 116 ? -0.212 45.050 24.985 1.00 22.05 116 ALA B C 1
ATOM 3536 O O . ALA B 1 116 ? -0.818 44.264 25.711 1.00 21.38 116 ALA B O 1
ATOM 3538 N N . SER B 1 117 ? 1.111 45.196 25.017 1.00 21.42 117 SER B N 1
ATOM 3539 C CA . SER B 1 117 ? 1.965 44.435 25.925 1.00 23.13 117 SER B CA 1
ATOM 3540 C C . SER B 1 117 ? 1.651 44.718 27.396 1.00 24.60 117 SER B C 1
ATOM 3541 O O . SER B 1 117 ? 1.384 45.861 27.778 1.00 23.90 117 SER B O 1
ATOM 3544 N N . PRO B 1 118 ? 1.620 43.660 28.225 1.00 25.66 118 PRO B N 1
ATOM 3545 C CA . PRO B 1 118 ? 1.339 43.743 29.662 1.00 25.50 118 PRO B CA 1
ATOM 3546 C C . PRO B 1 118 ? 2.547 44.075 30.548 1.00 25.81 118 PRO B C 1
ATOM 3547 O O . PRO B 1 118 ? 2.383 44.452 31.712 1.00 25.76 118 PRO B O 1
ATOM 3551 N N . LEU B 1 119 ? 3.750 43.933 29.996 1.00 26.78 119 LEU B N 1
ATOM 3552 C CA . LEU B 1 119 ? 4.984 44.225 30.726 1.00 29.41 119 LEU B CA 1
ATOM 3553 C C . LEU B 1 119 ? 5.308 45.716 30.660 1.00 31.59 119 LEU B C 1
ATOM 3554 O O . LEU B 1 119 ? 4.754 46.439 29.832 1.00 33.68 119 LEU B O 1
ATOM 3559 N N . ARG B 1 120 ? 6.207 46.172 31.531 1.00 34.57 120 ARG B N 1
ATOM 3560 C CA . ARG B 1 120 ? 6.623 47.574 31.529 1.00 37.16 120 ARG B CA 1
ATOM 3561 C C . ARG B 1 120 ? 7.368 47.793 30.210 1.00 38.33 120 ARG B C 1
ATOM 3562 O O . ARG B 1 120 ? 8.375 47.134 29.946 1.00 38.83 120 ARG B O 1
ATOM 3570 N N . PRO B 1 121 ? 6.888 48.736 29.375 1.00 41.95 121 PRO B N 1
ATOM 3571 C CA . PRO B 1 121 ? 7.439 49.098 28.062 1.00 41.99 121 PRO B CA 1
ATOM 3572 C C . PRO B 1 121 ? 8.940 48.918 27.849 1.00 42.79 121 PRO B C 1
ATOM 3573 O O . PRO B 1 121 ? 9.356 48.433 26.801 1.00 48.38 121 PRO B O 1
ATOM 3577 N N . GLU B 1 122 ? 9.743 49.271 28.848 1.00 41.67 122 GLU B N 1
ATOM 3578 C CA . GLU B 1 122 ? 11.195 49.140 28.759 1.00 36.18 122 GLU B CA 1
ATOM 3579 C C . GLU B 1 122 ? 11.686 47.698 28.646 1.00 37.17 122 GLU B C 1
ATOM 3580 O O . GLU B 1 122 ? 12.756 47.450 28.082 1.00 37.57 122 GLU B O 1
ATOM 3586 N N . LEU B 1 123 ? 10.912 46.756 29.190 1.00 35.11 123 LEU B N 1
ATOM 3587 C CA . LEU B 1 123 ? 11.262 45.329 29.156 1.00 36.05 123 LEU B CA 1
ATOM 3588 C C . LEU B 1 123 ? 10.955 44.670 27.814 1.00 39.15 123 LEU B C 1
ATOM 3589 O O . LEU B 1 123 ? 11.817 44.029 27.208 1.00 40.17 123 LEU B O 1
ATOM 3594 N N . VAL B 1 124 ? 9.703 44.815 27.385 1.00 44.16 124 VAL B N 1
ATOM 3595 C CA . VAL B 1 124 ? 9.190 44.234 26.144 1.00 49.16 124 VAL B CA 1
ATOM 3596 C C . VAL B 1 124 ? 9.674 44.876 24.839 1.00 50.37 124 VAL B C 1
ATOM 3597 O O . VAL B 1 124 ? 9.756 44.203 23.813 1.00 51.31 124 VAL B O 1
ATOM 3601 N N . ARG B 1 125 ? 10.006 46.162 24.888 1.00 52.34 125 ARG B N 1
ATOM 3602 C CA . ARG B 1 125 ? 10.451 46.909 23.714 1.00 55.50 125 ARG B CA 1
ATOM 3603 C C . ARG B 1 125 ? 11.375 46.165 22.754 1.00 57.00 125 ARG B C 1
ATOM 3604 O O . ARG B 1 125 ? 11.235 46.294 21.536 1.00 59.26 125 ARG B O 1
ATOM 3612 N N . ASP B 1 126 ? 12.289 45.361 23.293 1.00 57.36 126 ASP B N 1
ATOM 3613 C CA . ASP B 1 126 ? 13.241 44.630 22.459 1.00 56.55 126 ASP B CA 1
ATOM 3614 C C . ASP B 1 126 ? 13.058 43.106 22.440 1.00 53.51 126 ASP B C 1
ATOM 3615 O O . ASP B 1 126 ? 13.987 42.378 22.077 1.00 54.56 126 ASP B O 1
ATOM 3620 N N . VAL B 1 127 ? 11.871 42.620 22.807 1.00 46.61 127 VAL B N 1
ATOM 3621 C CA . VAL B 1 127 ? 11.627 41.178 22.828 1.00 36.63 127 VAL B CA 1
ATOM 3622 C C . VAL B 1 127 ? 11.665 40.560 21.435 1.00 33.02 127 VAL B C 1
ATOM 3623 O O . VAL B 1 127 ? 10.954 40.996 20.536 1.00 34.38 127 VAL B O 1
ATOM 3627 N N . ASP B 1 128 ? 12.534 39.566 21.268 1.00 30.08 128 ASP B N 1
ATOM 3628 C CA . ASP B 1 128 ? 12.703 38.855 20.004 1.00 29.06 128 ASP B CA 1
ATOM 3629 C C . ASP B 1 128 ? 13.040 37.410 20.362 1.00 25.98 128 ASP B C 1
ATOM 3630 O O . ASP B 1 128 ? 14.204 37.027 20.450 1.00 23.06 128 ASP B O 1
ATOM 3635 N N . ILE B 1 129 ? 12.002 36.610 20.559 1.00 26.28 129 ILE B N 1
ATOM 3636 C CA . ILE B 1 129 ? 12.173 35.218 20.952 1.00 26.38 129 ILE B CA 1
ATOM 3637 C C . ILE B 1 129 ? 11.600 34.225 19.946 1.00 25.47 129 ILE B C 1
ATOM 3638 O O . ILE B 1 129 ? 10.614 34.505 19.264 1.00 26.79 129 ILE B O 1
ATOM 3643 N N . LEU B 1 130 ? 12.256 33.076 19.834 1.00 23.16 130 LEU B N 1
ATOM 3644 C CA . LEU B 1 130 ? 11.783 32.007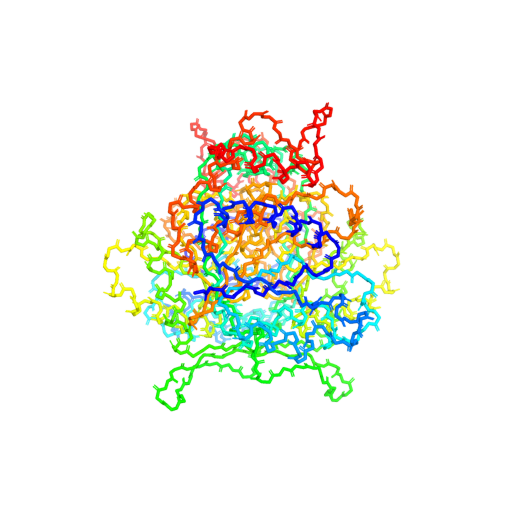 18.971 1.00 15.99 130 LEU B CA 1
ATOM 3645 C C . LEU B 1 130 ? 11.698 30.783 19.858 1.00 12.53 130 LEU B C 1
ATOM 3646 O O . LEU B 1 130 ? 12.698 30.361 20.433 1.00 12.76 130 LEU B O 1
ATOM 3651 N N . VAL B 1 131 ? 10.490 30.279 20.061 1.00 11.39 131 VAL B N 1
ATOM 3652 C CA . VAL B 1 131 ? 10.334 29.072 20.850 1.00 11.96 131 VAL B CA 1
ATOM 3653 C C . VAL B 1 131 ? 10.317 27.886 19.892 1.00 12.11 131 VAL B C 1
ATOM 3654 O O . VAL B 1 131 ? 9.552 27.869 18.923 1.00 13.53 131 VAL B O 1
ATOM 3658 N N . VAL B 1 132 ? 11.256 26.968 20.099 1.00 11.71 132 VAL B N 1
ATOM 3659 C CA . VAL B 1 132 ? 11.356 25.751 19.308 1.00 13.45 132 VAL B CA 1
ATOM 3660 C C . VAL B 1 132 ? 10.887 24.659 20.277 1.00 14.56 132 VAL B C 1
ATOM 3661 O O . VAL B 1 132 ? 11.564 24.342 21.255 1.00 13.41 132 VAL B O 1
ATOM 3665 N N . ARG B 1 133 ? 9.694 24.140 20.016 1.00 11.75 133 ARG B N 1
ATOM 3666 C CA . ARG B 1 133 ? 9.063 23.130 20.840 1.00 10.95 133 ARG B CA 1
ATOM 3667 C C . ARG B 1 133 ? 8.968 21.782 20.139 1.00 15.28 133 ARG B C 1
ATOM 3668 O O . ARG B 1 133 ? 8.508 21.704 18.993 1.00 13.73 133 ARG B O 1
ATOM 3676 N N . GLU B 1 134 ? 9.428 20.726 20.819 1.00 11.88 134 GLU B N 1
ATOM 3677 C CA . GLU B 1 134 ? 9.354 19.373 20.277 1.00 10.62 134 GLU B CA 1
ATOM 3678 C C . GLU B 1 134 ? 7.850 19.118 20.248 1.00 10.50 134 GLU B C 1
ATOM 3679 O O . GLU B 1 134 ? 7.165 19.337 21.240 1.00 13.15 134 GLU B O 1
ATOM 3685 N N . LEU B 1 135 ? 7.343 18.620 19.125 1.00 13.96 135 LEU B N 1
ATOM 3686 C CA . LEU B 1 135 ? 5.897 18.462 18.953 1.00 12.49 135 LEU B CA 1
ATOM 3687 C C . LEU B 1 135 ? 5.270 17.074 18.856 1.00 10.55 135 LEU B C 1
ATOM 3688 O O . LEU B 1 135 ? 4.054 16.934 19.027 1.00 11.89 135 LEU B O 1
ATOM 3693 N N . THR B 1 136 ? 6.076 16.050 18.598 1.00 13.05 136 THR B N 1
ATOM 3694 C CA . THR B 1 136 ? 5.526 14.707 18.421 1.00 17.04 136 THR B CA 1
ATOM 3695 C C . THR B 1 136 ? 5.799 13.663 19.499 1.00 15.45 136 THR B C 1
ATOM 3696 O O . THR B 1 136 ? 5.249 12.564 19.449 1.00 16.06 136 THR B O 1
ATOM 3700 N N . GLY B 1 137 ? 6.607 14.019 20.490 1.00 15.86 137 GLY B N 1
ATOM 3701 C CA . GLY B 1 137 ? 6.908 13.084 21.558 1.00 15.02 137 GLY B CA 1
ATOM 3702 C C . GLY B 1 137 ? 6.398 13.583 22.898 1.00 15.61 137 GLY B C 1
ATOM 3703 O O . GLY B 1 137 ? 5.339 14.223 22.972 1.00 14.77 137 GLY B O 1
ATOM 3704 N N . ASP B 1 138 ? 7.141 13.255 23.956 1.00 13.15 138 ASP B N 1
ATOM 3705 C CA . ASP B 1 138 ? 6.811 13.667 25.317 1.00 14.20 138 ASP B CA 1
ATOM 3706 C C . ASP B 1 138 ? 5.525 12.998 25.821 1.00 15.70 138 ASP B C 1
ATOM 3707 O O . ASP B 1 138 ? 4.961 12.102 25.171 1.00 12.33 138 ASP B O 1
ATOM 3712 N N . ILE B 1 139 ? 5.084 13.461 26.988 1.00 13.67 139 ILE B N 1
ATOM 3713 C CA . ILE B 1 139 ? 3.891 12.989 27.670 1.00 11.47 139 ILE B CA 1
ATOM 3714 C C . ILE B 1 139 ? 2.632 13.083 26.796 1.00 12.82 139 ILE B C 1
ATOM 3715 O O . ILE B 1 139 ? 1.659 12.367 27.027 1.00 14.36 139 ILE B O 1
ATOM 3720 N N . TYR B 1 140 ? 2.670 13.953 25.786 1.00 11.94 140 TYR B N 1
ATOM 3721 C CA . TYR B 1 140 ? 1.553 14.141 24.860 1.00 14.18 140 TYR B CA 1
ATOM 3722 C C . TYR B 1 140 ? 1.198 12.864 24.115 1.00 15.23 140 TYR B C 1
ATOM 3723 O O . TYR B 1 140 ? 0.019 12.566 23.885 1.00 17.67 140 TYR B O 1
ATOM 3732 N N . PHE B 1 141 ? 2.230 12.134 23.704 1.00 13.34 141 PHE B N 1
ATOM 3733 C CA . PHE B 1 141 ? 2.037 10.902 22.960 1.00 13.70 141 PHE B CA 1
ATOM 3734 C C . PHE B 1 141 ? 2.620 9.676 23.666 1.00 13.58 141 PHE B C 1
ATOM 3735 O O . PHE B 1 141 ? 2.752 8.611 23.062 1.00 16.01 141 PHE B O 1
ATOM 3743 N N . GLY B 1 142 ? 2.931 9.816 24.954 1.00 10.89 142 GLY B N 1
ATOM 3744 C CA . GLY B 1 142 ? 3.496 8.706 25.703 1.00 9.62 142 GLY B CA 1
ATOM 3745 C C . GLY B 1 142 ? 2.507 7.619 26.075 1.00 6.48 142 GLY B C 1
ATOM 3746 O O . GLY B 1 142 ? 1.358 7.891 26.413 1.00 10.13 142 GLY B O 1
ATOM 3747 N N . GLN B 1 143 ? 2.976 6.378 26.014 1.00 10.43 143 GLN B N 1
ATOM 3748 C CA . GLN B 1 143 ? 2.183 5.197 26.344 1.00 14.13 143 GLN B CA 1
ATOM 3749 C C . GLN B 1 143 ? 2.909 4.480 27.485 1.00 10.26 143 GLN B C 1
ATOM 3750 O O . GLN B 1 143 ? 4.141 4.431 27.495 1.00 9.44 143 GLN B O 1
ATOM 3756 N N . PRO B 1 144 ? 2.165 3.876 28.431 1.00 8.43 144 PRO B N 1
ATOM 3757 C CA . PRO B 1 144 ? 0.704 3.808 28.515 1.00 10.20 144 PRO B CA 1
ATOM 3758 C C . PRO B 1 144 ? 0.058 5.063 29.083 1.00 9.41 144 PRO B C 1
ATOM 3759 O O . PRO B 1 144 ? 0.720 5.919 29.668 1.00 14.49 144 PRO B O 1
ATOM 3763 N N . ARG B 1 145 ? -1.255 5.145 28.939 1.00 6.56 145 ARG B N 1
ATOM 3764 C CA . ARG B 1 145 ? -1.998 6.303 29.396 1.00 6.33 145 ARG B CA 1
ATOM 3765 C C . ARG B 1 145 ? -3.440 5.887 29.552 1.00 6.87 145 ARG B C 1
ATOM 3766 O O . ARG B 1 145 ? -3.858 4.882 28.985 1.00 13.45 145 ARG B O 1
ATOM 3774 N N . GLY B 1 146 ? -4.205 6.649 30.319 1.00 6.33 146 GLY B N 1
ATOM 3775 C CA . GLY B 1 146 ? -5.602 6.314 30.466 1.00 7.97 146 GLY B CA 1
ATOM 3776 C C . GLY B 1 146 ? -6.186 6.560 31.830 1.00 7.94 146 GLY B C 1
ATOM 3777 O O . GLY B 1 146 ? -5.610 7.251 32.660 1.00 8.47 146 GLY B O 1
ATOM 3778 N N . LEU B 1 147 ? -7.371 6.004 32.028 1.00 12.05 147 LEU B N 1
ATOM 3779 C CA . LEU B 1 147 ? -8.096 6.125 33.276 1.00 16.36 147 LEU B CA 1
ATOM 3780 C C . LEU B 1 147 ? -8.594 4.739 33.647 1.00 17.78 147 LEU B C 1
ATOM 3781 O O . LEU B 1 147 ? -9.242 4.065 32.840 1.00 20.66 147 LEU B O 1
ATOM 3786 N N . GLU B 1 148 ? -8.255 4.303 34.857 1.00 15.39 148 GLU B N 1
ATOM 3787 C CA . GLU B 1 148 ? -8.671 2.992 35.338 1.00 14.08 148 GLU B CA 1
ATOM 3788 C C . GLU B 1 148 ? -9.190 3.077 36.772 1.00 14.40 148 GLU B C 1
ATOM 3789 O O . GLU B 1 148 ? -9.189 4.144 37.384 1.00 12.03 148 GLU B O 1
ATOM 3795 N N . VAL B 1 149 ? -9.683 1.951 37.274 1.00 14.15 149 VAL B N 1
ATOM 3796 C CA . VAL B 1 149 ? -10.184 1.863 38.636 1.00 14.68 149 VAL B CA 1
ATOM 3797 C C . VAL B 1 149 ? -9.417 0.750 39.330 1.00 16.95 149 VAL B C 1
ATOM 3798 O O . VAL B 1 149 ? -9.395 -0.388 38.856 1.00 18.52 149 VAL B O 1
ATOM 3802 N N . ILE B 1 150 ? -8.728 1.098 40.411 1.00 17.76 150 ILE B N 1
ATOM 3803 C CA . ILE B 1 150 ? -7.979 0.116 41.181 1.00 20.10 150 ILE B CA 1
ATOM 3804 C C . ILE B 1 150 ? -8.574 0.124 42.583 1.00 23.48 150 ILE B C 1
ATOM 3805 O O . ILE B 1 150 ? -8.676 1.177 43.216 1.00 24.27 150 ILE B O 1
ATOM 3810 N N . ASP B 1 151 ? -9.003 -1.049 43.040 1.00 23.83 151 ASP B N 1
ATOM 3811 C CA . ASP B 1 151 ? -9.604 -1.196 44.359 1.00 24.27 151 ASP B CA 1
ATOM 3812 C C . ASP B 1 151 ? -10.712 -0.184 44.580 1.00 22.25 151 ASP B C 1
ATOM 3813 O O . ASP B 1 151 ? -10.766 0.479 45.618 1.00 23.62 151 ASP B O 1
ATOM 3818 N N . GLY B 1 152 ? -11.564 -0.039 43.570 1.00 21.16 152 GLY B N 1
ATOM 3819 C CA . GLY B 1 152 ? -12.679 0.888 43.653 1.00 19.66 152 GLY B CA 1
ATOM 3820 C C . GLY B 1 152 ? -12.352 2.365 43.531 1.00 17.56 152 GLY B C 1
ATOM 3821 O O . GLY B 1 152 ? -13.248 3.195 43.685 1.00 18.24 152 GLY B O 1
ATOM 3822 N N . LYS B 1 153 ? -11.088 2.702 43.264 1.00 15.85 153 LYS B N 1
ATOM 3823 C CA . LYS B 1 153 ? -10.683 4.103 43.124 1.00 15.78 153 LYS B CA 1
ATOM 3824 C C . LYS B 1 153 ? -10.157 4.448 41.732 1.00 11.08 153 LYS B C 1
ATOM 3825 O O . LYS B 1 153 ? -9.320 3.739 41.182 1.00 13.66 153 LYS B O 1
ATOM 3831 N N . ARG B 1 154 ? -10.633 5.560 41.188 1.00 9.09 154 ARG B N 1
ATOM 3832 C CA . ARG B 1 154 ? -10.204 6.032 39.874 1.00 10.24 154 ARG B CA 1
ATOM 3833 C C . ARG B 1 154 ? -8.749 6.498 39.869 1.00 14.87 154 ARG B C 1
ATOM 3834 O O . ARG B 1 154 ? -8.329 7.273 40.732 1.00 13.35 154 ARG B O 1
ATOM 3842 N N . ARG B 1 155 ? -7.999 6.034 38.871 1.00 13.65 155 ARG B N 1
ATOM 3843 C CA . ARG B 1 155 ? -6.592 6.377 38.709 1.00 10.60 155 ARG B CA 1
ATOM 3844 C C . ARG B 1 155 ? -6.341 6.876 37.282 1.00 14.03 155 ARG B C 1
ATOM 3845 O O . ARG B 1 155 ? -6.716 6.226 36.307 1.00 14.67 155 ARG B O 1
ATOM 3853 N N . GLY B 1 156 ? -5.743 8.057 37.179 1.00 14.54 156 GLY B N 1
ATOM 3854 C CA . GLY B 1 156 ? -5.435 8.637 35.887 1.00 14.59 156 GLY B CA 1
ATOM 3855 C C . GLY B 1 156 ? -3.939 8.611 35.702 1.00 15.30 156 GLY B C 1
ATOM 3856 O O . GLY B 1 156 ? -3.190 8.964 36.612 1.00 11.27 156 GLY B O 1
ATOM 3857 N N . PHE B 1 157 ? -3.502 8.205 34.516 1.00 17.50 157 PHE B N 1
ATOM 3858 C CA . PHE B 1 157 ? -2.082 8.108 34.217 1.00 15.16 157 PHE B CA 1
ATOM 3859 C C . PHE B 1 157 ? -1.718 8.493 32.769 1.00 19.56 157 PHE B C 1
ATOM 3860 O O . PHE B 1 157 ? -2.550 8.424 31.850 1.00 20.02 157 PHE B O 1
ATOM 3868 N N . ASN B 1 158 ? -0.485 8.970 32.605 1.00 16.61 158 ASN B N 1
ATOM 3869 C CA . ASN B 1 158 ? 0.082 9.379 31.320 1.00 13.92 158 ASN B CA 1
ATOM 3870 C C . ASN B 1 158 ? 1.575 9.133 31.413 1.00 13.91 158 ASN B C 1
ATOM 3871 O O . ASN B 1 158 ? 2.157 9.236 32.494 1.00 10.20 158 ASN B O 1
ATOM 3876 N N . THR B 1 159 ? 2.207 8.838 30.284 1.00 12.20 159 THR B N 1
ATOM 3877 C CA . THR B 1 159 ? 3.640 8.587 30.300 1.00 13.66 159 THR B CA 1
ATOM 3878 C C . THR B 1 159 ? 4.467 9.631 29.564 1.00 13.41 159 THR B C 1
ATOM 3879 O O . THR B 1 159 ? 4.239 9.901 28.380 1.00 11.39 159 THR B O 1
ATOM 3883 N N . MET B 1 160 ? 5.375 10.263 30.304 1.00 11.40 160 MET B N 1
ATOM 3884 C CA . MET B 1 160 ? 6.296 11.238 29.738 1.00 10.84 160 MET B CA 1
ATOM 3885 C C . MET B 1 160 ? 7.479 10.398 29.276 1.00 13.53 160 MET B C 1
ATOM 3886 O O . MET B 1 160 ? 7.979 9.561 30.037 1.00 10.34 160 MET B O 1
ATOM 3891 N N . VAL B 1 161 ? 7.931 10.616 28.041 1.00 14.77 161 VAL B N 1
ATOM 3892 C CA . VAL B 1 161 ? 9.033 9.831 27.504 1.00 12.28 161 VAL B CA 1
ATOM 3893 C C . VAL B 1 161 ? 9.734 10.463 26.299 1.00 12.75 161 VAL B C 1
ATOM 3894 O O . VAL B 1 161 ? 9.096 11.087 25.450 1.00 8.91 161 VAL B O 1
ATOM 3898 N N . TYR B 1 162 ? 11.058 10.308 26.264 1.00 12.66 162 TYR B N 1
ATOM 3899 C CA . TYR B 1 162 ? 11.902 10.798 25.169 1.00 12.12 162 TYR B CA 1
ATOM 3900 C C . TYR B 1 162 ? 13.118 9.886 25.002 1.00 15.02 162 TYR B C 1
ATOM 3901 O O . TYR B 1 162 ? 13.631 9.358 25.989 1.00 11.78 162 TYR B O 1
ATOM 3910 N N . ASP B 1 163 ? 13.502 9.619 23.752 1.00 12.45 163 ASP B N 1
ATOM 3911 C CA . ASP B 1 163 ? 14.705 8.843 23.487 1.00 12.86 163 ASP B CA 1
ATOM 3912 C C . ASP B 1 163 ? 15.709 9.827 22.877 1.00 12.17 163 ASP B C 1
ATOM 3913 O O . ASP B 1 163 ? 15.333 10.944 22.487 1.00 10.85 163 ASP B O 1
ATOM 3918 N N . GLU B 1 164 ? 16.975 9.435 22.805 1.00 11.53 164 GLU B N 1
ATOM 3919 C CA . GLU B 1 164 ? 18.001 10.332 22.288 1.00 13.04 164 GLU B CA 1
ATOM 3920 C C . GLU B 1 164 ? 17.846 10.834 20.854 1.00 14.83 164 GLU B C 1
ATOM 3921 O O . GLU B 1 164 ? 18.356 11.902 20.529 1.00 18.95 164 GLU B O 1
ATOM 3927 N N . ASP B 1 165 ? 17.161 10.074 20.003 1.00 14.28 165 ASP B N 1
ATOM 3928 C CA . ASP B 1 165 ? 16.954 10.487 18.614 1.00 17.35 165 ASP B CA 1
ATOM 3929 C C . ASP B 1 165 ? 15.943 11.621 18.542 1.00 16.77 165 ASP B C 1
ATOM 3930 O O . ASP B 1 165 ? 16.110 12.560 17.763 1.00 18.52 165 ASP B O 1
ATOM 3935 N N . GLU B 1 166 ? 14.895 11.527 19.357 1.00 17.11 166 GLU B N 1
ATOM 3936 C CA . GLU B 1 166 ? 13.857 12.553 19.407 1.00 16.18 166 GLU B CA 1
ATOM 3937 C C . GLU B 1 166 ? 14.431 13.887 19.856 1.00 15.49 166 GLU B C 1
ATOM 3938 O O . GLU B 1 166 ? 14.036 14.956 19.371 1.00 12.49 166 GLU B O 1
ATOM 3944 N N . ILE B 1 167 ? 15.353 13.819 20.807 1.00 14.67 167 ILE B N 1
ATOM 3945 C CA . ILE B 1 167 ? 15.974 15.019 21.350 1.00 15.62 167 ILE B CA 1
ATOM 3946 C C . ILE B 1 167 ? 17.005 15.567 20.373 1.00 12.80 167 ILE B C 1
ATOM 3947 O O . ILE B 1 167 ? 17.089 16.775 20.157 1.00 13.81 167 ILE B O 1
ATOM 3952 N N . ARG B 1 168 ? 17.756 14.667 19.752 1.00 13.95 168 ARG B N 1
ATOM 3953 C CA . ARG B 1 168 ? 18.790 15.056 18.810 1.00 13.50 168 ARG B CA 1
ATOM 3954 C C . ARG B 1 168 ? 18.213 15.822 17.623 1.00 16.59 168 ARG B C 1
ATOM 3955 O O . ARG B 1 168 ? 18.746 16.863 17.243 1.00 17.51 168 ARG B O 1
ATOM 3963 N N . ARG B 1 169 ? 17.103 15.350 17.061 1.00 15.06 169 ARG B N 1
ATOM 3964 C CA . ARG B 1 169 ? 16.529 16.052 15.918 1.00 14.97 169 ARG B CA 1
ATOM 3965 C C . ARG B 1 169 ? 15.970 17.440 16.238 1.00 12.30 169 ARG B C 1
ATOM 3966 O O . ARG B 1 169 ? 16.222 18.388 15.492 1.00 14.04 169 ARG B O 1
ATOM 3974 N N . ILE B 1 170 ? 15.266 17.585 17.360 1.00 9.37 170 ILE B N 1
ATOM 3975 C CA . ILE B 1 170 ? 14.726 18.897 17.728 1.00 12.10 170 ILE B CA 1
ATOM 3976 C C . ILE B 1 170 ? 15.849 19.840 18.181 1.00 10.57 170 ILE B C 1
ATOM 3977 O O . ILE B 1 170 ? 15.767 21.054 17.988 1.00 13.05 170 ILE B O 1
ATOM 3982 N N . ALA B 1 171 ? 16.915 19.266 18.743 1.00 16.66 171 ALA B N 1
ATOM 3983 C CA . ALA B 1 171 ? 18.069 20.038 19.200 1.00 18.28 171 ALA B CA 1
ATOM 3984 C C . ALA B 1 171 ? 18.773 20.656 18.000 1.00 14.77 171 ALA B C 1
ATOM 3985 O O . ALA B 1 171 ? 19.231 21.789 18.054 1.00 17.87 171 ALA B O 1
ATOM 3987 N N . HIS B 1 172 ? 18.860 19.893 16.918 1.00 19.19 172 HIS B N 1
ATOM 3988 C CA . HIS B 1 172 ? 19.504 20.364 15.701 1.00 19.45 172 HIS B CA 1
ATOM 3989 C C . HIS B 1 172 ? 18.771 21.552 15.098 1.00 20.17 172 HIS B C 1
ATOM 3990 O O . HIS B 1 172 ? 19.395 22.540 14.713 1.00 25.02 172 HIS B O 1
ATOM 3997 N N . VAL B 1 173 ? 17.444 21.471 15.053 1.00 19.49 173 VAL B N 1
ATOM 3998 C CA . VAL B 1 173 ? 16.637 22.562 14.518 1.00 18.64 173 VAL B CA 1
ATOM 3999 C C . VAL B 1 173 ? 16.853 23.830 15.342 1.00 18.67 173 VAL B C 1
ATOM 4000 O O . VAL B 1 173 ? 17.022 24.918 14.786 1.00 20.91 173 VAL B O 1
ATOM 4004 N N . ALA B 1 174 ? 16.861 23.675 16.666 1.00 16.25 174 ALA B N 1
ATOM 4005 C CA . ALA B 1 174 ? 17.044 24.795 17.583 1.00 11.24 174 ALA B CA 1
ATOM 4006 C C . ALA B 1 174 ? 18.440 25.386 17.493 1.00 7.55 174 ALA B C 1
ATOM 4007 O O . ALA B 1 174 ? 18.591 26.599 17.534 1.00 8.32 174 ALA B O 1
ATOM 4009 N N . PHE B 1 175 ? 19.460 24.538 17.404 1.00 12.07 175 PHE B N 1
ATOM 4010 C CA . PHE B 1 175 ? 20.832 25.036 17.306 1.00 15.94 175 PHE B CA 1
ATOM 4011 C C . PHE B 1 175 ? 21.036 25.778 15.999 1.00 16.91 175 PHE B C 1
ATOM 4012 O O . PHE B 1 175 ? 21.677 26.828 15.968 1.00 17.18 175 PHE B O 1
ATOM 4020 N N . ARG B 1 176 ? 20.458 25.235 14.930 1.00 19.32 176 ARG B N 1
ATOM 4021 C CA . ARG B 1 176 ? 20.530 25.837 13.605 1.00 19.26 176 ARG B CA 1
ATOM 4022 C C . ARG B 1 176 ? 19.790 27.176 13.581 1.00 18.92 176 ARG B C 1
ATOM 4023 O O . ARG B 1 176 ? 20.283 28.162 13.030 1.00 18.28 176 ARG B O 1
ATOM 4031 N N . ALA B 1 177 ? 18.610 27.212 14.191 1.00 16.71 177 ALA B N 1
ATOM 4032 C CA . ALA B 1 177 ? 17.820 28.434 14.246 1.00 15.81 177 ALA B CA 1
ATOM 4033 C C . ALA B 1 177 ? 18.583 29.531 14.991 1.00 16.37 177 ALA B C 1
ATOM 4034 O O . ALA B 1 177 ? 18.601 30.684 14.560 1.00 17.36 177 ALA B O 1
ATOM 4036 N N . ALA B 1 178 ? 19.237 29.156 16.089 1.00 13.64 178 ALA B N 1
ATOM 4037 C CA . ALA B 1 178 ? 20.012 30.092 16.896 1.00 14.46 178 ALA B CA 1
ATOM 4038 C C . ALA B 1 178 ? 21.177 30.692 16.105 1.00 16.98 178 ALA B C 1
ATOM 4039 O O . ALA B 1 178 ? 21.476 31.874 16.246 1.00 20.66 178 ALA B O 1
ATOM 4041 N N . GLN B 1 179 ? 21.839 29.883 15.281 1.00 18.77 179 GLN B N 1
ATOM 4042 C CA . GLN B 1 179 ? 22.955 30.370 14.466 1.00 21.80 179 GLN B CA 1
ATOM 4043 C C . GLN B 1 179 ? 22.534 31.559 13.602 1.00 25.46 179 GLN B C 1
ATOM 4044 O O . GLN B 1 179 ? 23.222 32.582 13.555 1.00 28.32 179 GLN B O 1
ATOM 4050 N N . GLY B 1 180 ? 21.403 31.403 12.914 1.00 26.63 180 GLY B N 1
ATOM 4051 C CA . GLY B 1 180 ? 20.886 32.446 12.048 1.00 24.82 180 GLY B CA 1
ATOM 4052 C C . GLY B 1 180 ? 20.327 33.639 12.794 1.00 27.44 180 GLY B C 1
ATOM 4053 O O . GLY B 1 180 ? 19.899 34.614 12.174 1.00 27.87 180 GLY B O 1
ATOM 4054 N N . ARG B 1 181 ? 20.301 33.552 14.123 1.00 26.04 181 ARG B N 1
ATOM 4055 C CA . ARG B 1 181 ? 19.805 34.640 14.961 1.00 22.75 181 ARG B CA 1
ATOM 4056 C C . ARG B 1 181 ? 20.954 35.187 15.824 1.00 24.00 181 ARG B C 1
ATOM 4057 O O . ARG B 1 181 ? 22.042 35.453 15.310 1.00 21.50 181 ARG B O 1
ATOM 4065 N N . ARG B 1 182 ? 20.730 35.341 17.124 1.00 22.27 182 ARG B N 1
ATOM 4066 C CA . ARG B 1 182 ? 21.767 35.862 18.007 1.00 25.66 182 ARG B CA 1
ATOM 4067 C C . ARG B 1 182 ? 22.741 34.817 18.550 1.00 25.98 182 ARG B C 1
ATOM 4068 O O . ARG B 1 182 ? 23.555 35.125 19.419 1.00 28.97 182 ARG B O 1
ATOM 4076 N N . LYS B 1 183 ? 22.668 33.596 18.027 1.00 22.94 183 LYS B N 1
ATOM 4077 C CA . LYS B 1 183 ? 23.548 32.502 18.448 1.00 22.46 183 LYS B CA 1
ATOM 4078 C C . LYS B 1 183 ? 23.495 32.214 19.956 1.00 21.80 183 LYS B C 1
ATOM 4079 O O . LYS B 1 183 ? 24.511 31.932 20.599 1.00 16.02 183 LYS B O 1
ATOM 4085 N N . GLN B 1 184 ? 22.290 32.291 20.508 1.00 22.51 184 GLN B N 1
ATOM 4086 C CA . GLN B 1 184 ? 22.058 32.048 21.924 1.00 21.34 184 GLN B CA 1
ATOM 4087 C C . GLN B 1 184 ? 20.888 31.091 22.092 1.00 18.13 184 GLN B C 1
ATOM 4088 O O . GLN B 1 184 ? 19.765 31.371 21.657 1.00 16.18 184 GLN B O 1
ATOM 4094 N N . LEU B 1 185 ? 21.161 29.953 22.719 1.00 11.62 185 LEU B N 1
ATOM 4095 C CA . LEU B 1 185 ? 20.134 28.952 22.934 1.00 10.83 185 LEU B CA 1
ATOM 4096 C C . LEU B 1 185 ? 19.952 28.594 24.409 1.00 12.21 185 LEU B C 1
ATOM 4097 O O . LEU B 1 185 ? 20.914 28.263 25.102 1.00 11.81 185 LEU B O 1
ATOM 4102 N N . CYS B 1 186 ? 18.708 28.656 24.874 1.00 13.37 186 CYS B N 1
ATOM 4103 C CA . CYS B 1 186 ? 18.378 28.292 26.248 1.00 15.24 186 CYS B CA 1
ATOM 4104 C C . CYS B 1 186 ? 17.507 27.032 26.227 1.00 11.49 186 CYS B C 1
ATOM 4105 O O . CYS B 1 186 ? 16.412 27.032 25.661 1.00 8.34 186 CYS B O 1
ATOM 4108 N N . SER B 1 187 ? 18.025 25.947 26.792 1.00 11.29 187 SER B N 1
ATOM 4109 C CA . SER B 1 187 ? 17.282 24.694 26.849 1.00 10.79 187 SER B CA 1
ATOM 4110 C C . SER B 1 187 ? 16.580 24.589 28.202 1.00 12.53 187 SER B C 1
ATOM 4111 O O . SER B 1 187 ? 17.212 24.655 29.255 1.00 13.27 187 SER B O 1
ATOM 4114 N N . VAL B 1 188 ? 15.261 24.454 28.154 1.00 14.67 188 VAL B N 1
ATOM 4115 C CA . VAL B 1 188 ? 14.429 24.359 29.347 1.00 14.70 188 VAL B CA 1
ATOM 4116 C C . VAL B 1 188 ? 14.030 22.910 29.676 1.00 15.17 188 VAL B C 1
ATOM 4117 O O . VAL B 1 188 ? 13.512 22.183 28.819 1.00 13.53 188 VAL B O 1
ATOM 4121 N N . ASP B 1 189 ? 14.277 22.520 30.931 1.00 12.75 189 ASP B N 1
ATOM 4122 C CA . ASP B 1 189 ? 13.973 21.185 31.449 1.00 9.85 189 ASP B CA 1
ATOM 4123 C C . ASP B 1 189 ? 13.621 21.265 32.950 1.00 12.36 189 ASP B C 1
ATOM 4124 O O . ASP B 1 189 ? 13.319 22.339 33.472 1.00 13.54 189 ASP B O 1
ATOM 4129 N N . LYS B 1 190 ? 13.628 20.112 33.615 1.00 10.75 190 LYS B N 1
ATOM 4130 C CA . LYS B 1 190 ? 13.379 19.999 35.056 1.00 12.71 190 LYS B CA 1
ATOM 4131 C C . LYS B 1 190 ? 14.280 18.823 35.417 1.00 9.39 190 LYS B C 1
ATOM 4132 O O . LYS B 1 190 ? 13.859 17.856 36.056 1.00 11.40 190 LYS B O 1
ATOM 4138 N N . ALA B 1 191 ? 15.527 18.924 34.962 1.00 8.49 191 ALA B N 1
ATOM 4139 C CA . ALA B 1 191 ? 16.530 17.885 35.134 1.00 9.21 191 ALA B CA 1
ATOM 4140 C C . ALA B 1 191 ? 16.815 17.442 36.563 1.00 10.56 191 ALA B C 1
ATOM 4141 O O . ALA B 1 191 ? 17.341 16.354 36.772 1.00 17.01 191 ALA B O 1
ATOM 4143 N N . ASN B 1 192 ? 16.438 18.258 37.543 1.00 18.02 192 ASN B N 1
ATOM 4144 C CA . ASN B 1 192 ? 16.669 17.915 38.949 1.00 16.01 192 ASN B CA 1
ATOM 4145 C C . ASN B 1 192 ? 15.522 17.137 39.605 1.00 17.96 192 ASN B C 1
ATOM 4146 O O . ASN B 1 192 ? 15.623 16.739 40.769 1.00 19.92 192 ASN B O 1
ATOM 4151 N N . VAL B 1 193 ? 14.444 16.905 38.853 1.00 15.54 193 VAL B N 1
ATOM 4152 C CA . VAL B 1 193 ? 13.291 16.167 39.368 1.00 14.74 193 VAL B CA 1
ATOM 4153 C C . VAL B 1 193 ? 12.810 15.126 38.375 1.00 16.36 193 VAL B C 1
ATOM 4154 O O . VAL B 1 193 ? 12.440 14.020 38.764 1.00 17.40 193 VAL B O 1
ATOM 4158 N N . LEU B 1 194 ? 12.793 15.489 37.095 1.00 14.59 194 LEU B N 1
ATOM 4159 C CA . LEU B 1 194 ? 12.327 14.580 36.054 1.00 13.97 194 LEU B CA 1
ATOM 4160 C C . LEU B 1 194 ? 13.457 14.006 35.208 1.00 14.26 194 LEU B C 1
ATOM 4161 O O . LEU B 1 194 ? 14.104 14.726 34.459 1.00 13.72 194 LEU B O 1
ATOM 4166 N N . GLU B 1 195 ? 13.659 12.696 35.303 1.00 15.11 195 GLU B N 1
ATOM 4167 C CA . GLU B 1 195 ? 14.712 12.007 34.558 1.00 13.67 195 GLU B CA 1
ATOM 4168 C C . GLU B 1 195 ? 14.615 12.147 33.035 1.00 13.68 195 GLU B C 1
ATOM 4169 O O . GLU B 1 195 ? 15.638 12.220 32.367 1.00 15.39 195 GLU B O 1
ATOM 4175 N N . THR B 1 196 ? 13.400 12.166 32.488 1.00 14.19 196 THR B N 1
ATOM 4176 C CA . THR B 1 196 ? 13.220 12.318 31.043 1.00 12.12 196 THR B CA 1
ATOM 4177 C C . THR B 1 196 ? 13.902 13.606 30.584 1.00 14.25 196 THR B C 1
ATOM 4178 O O . THR B 1 196 ? 14.602 13.620 29.571 1.00 14.04 196 THR B O 1
ATOM 4182 N N . THR B 1 197 ? 13.726 14.671 31.366 1.00 12.19 197 THR B N 1
ATOM 4183 C CA . THR B 1 197 ? 14.308 15.975 31.047 1.00 10.23 197 THR B CA 1
ATOM 4184 C C . THR B 1 197 ? 15.794 16.093 31.411 1.00 9.65 197 THR B C 1
ATOM 4185 O O . THR B 1 197 ? 16.443 17.081 31.073 1.00 10.21 197 THR B O 1
ATOM 4189 N N . ARG B 1 198 ? 16.327 15.101 32.118 1.00 9.47 198 ARG B N 1
ATOM 4190 C CA . ARG B 1 198 ? 17.747 15.113 32.445 1.00 13.61 198 ARG B CA 1
ATOM 4191 C C . ARG B 1 198 ? 18.460 14.537 31.224 1.00 12.44 198 ARG B C 1
ATOM 4192 O O . ARG B 1 198 ? 19.561 14.959 30.886 1.00 8.48 198 ARG B O 1
ATOM 4200 N N . LEU B 1 199 ? 17.838 13.545 30.588 1.00 14.10 199 LEU B N 1
ATOM 4201 C CA . LEU B 1 199 ? 18.402 12.955 29.375 1.00 15.49 199 LEU B CA 1
ATOM 4202 C C . LEU B 1 199 ? 18.373 14.058 28.316 1.00 15.01 199 LEU B C 1
ATOM 4203 O O . LEU B 1 199 ? 19.325 14.221 27.553 1.00 19.59 199 LEU B O 1
ATOM 4208 N N . TRP B 1 200 ? 17.274 14.815 28.295 1.00 15.21 200 TRP B N 1
ATOM 4209 C CA . TRP B 1 200 ? 17.087 15.939 27.370 1.00 14.48 200 TRP B CA 1
ATOM 4210 C C . TRP B 1 200 ? 18.267 16.903 27.486 1.00 16.10 200 TRP B C 1
ATOM 4211 O O . TRP B 1 200 ? 18.866 17.286 26.485 1.00 13.67 200 TRP B O 1
ATOM 4222 N N . ARG B 1 201 ? 18.593 17.294 28.718 1.00 16.20 201 ARG B N 1
ATOM 4223 C CA . ARG B 1 201 ? 19.707 18.199 28.962 1.00 15.33 201 ARG B CA 1
ATOM 4224 C C . ARG B 1 201 ? 21.016 17.597 28.461 1.00 15.75 201 ARG B C 1
ATOM 4225 O O . ARG B 1 201 ? 21.797 18.277 27.805 1.00 15.67 201 ARG B O 1
ATOM 4233 N N . GLU B 1 202 ? 21.242 16.320 28.765 1.00 16.08 202 GLU B N 1
ATOM 4234 C CA . GLU B 1 202 ? 22.464 15.631 28.364 1.00 17.37 202 GLU B CA 1
ATOM 4235 C C . GLU B 1 202 ? 22.660 15.506 26.865 1.00 16.28 202 GLU B C 1
ATOM 4236 O O . GLU B 1 202 ? 23.766 15.716 26.371 1.00 15.96 202 GLU B O 1
ATOM 4242 N N . VAL B 1 203 ? 21.604 15.119 26.154 1.00 17.03 203 VAL B N 1
ATOM 4243 C CA . VAL B 1 203 ? 21.670 14.978 24.702 1.00 14.98 203 VAL B CA 1
ATOM 4244 C C . VAL B 1 203 ? 21.883 16.352 24.048 1.00 13.73 203 VAL B C 1
ATOM 4245 O O . VAL B 1 203 ? 22.681 16.478 23.126 1.00 16.25 203 VAL B O 1
ATOM 4249 N N . VAL B 1 204 ? 21.182 17.376 24.540 1.00 16.54 204 VAL B N 1
ATOM 4250 C CA . VAL B 1 204 ? 21.322 18.742 24.019 1.00 16.22 204 VAL B CA 1
ATOM 4251 C C . VAL B 1 204 ? 22.771 19.220 24.217 1.00 18.17 204 VAL B C 1
ATOM 4252 O O . VAL B 1 204 ? 23.366 19.821 23.315 1.00 13.37 204 VAL B O 1
ATOM 4256 N N . THR B 1 205 ? 23.339 18.898 25.382 1.00 19.07 205 THR B N 1
ATOM 4257 C CA . THR B 1 205 ? 24.722 19.241 25.728 1.00 19.70 205 THR B CA 1
ATOM 4258 C C . THR B 1 205 ? 25.674 18.565 24.738 1.00 19.98 205 THR B C 1
ATOM 4259 O O . THR B 1 205 ? 26.700 19.133 24.360 1.00 21.91 205 THR B O 1
ATOM 4263 N N . GLU B 1 206 ? 25.307 17.362 24.307 1.00 20.13 206 GLU B N 1
ATOM 4264 C CA . GLU B 1 206 ? 26.098 16.600 23.345 1.00 22.46 206 GLU B CA 1
ATOM 4265 C C . GLU B 1 206 ? 26.113 17.254 21.964 1.00 20.56 206 GLU B C 1
ATOM 4266 O O . GLU B 1 206 ? 27.177 17.495 21.397 1.00 21.69 206 GLU B O 1
ATOM 4272 N N . VAL B 1 207 ? 24.926 17.539 21.436 1.00 20.29 207 VAL B N 1
ATOM 4273 C CA . VAL B 1 207 ? 24.771 18.171 20.126 1.00 18.13 207 VAL B CA 1
ATOM 4274 C C . VAL B 1 207 ? 25.380 19.578 20.104 1.00 19.42 207 VAL B C 1
ATOM 4275 O O . VAL B 1 207 ? 25.781 20.078 19.046 1.00 19.10 207 VAL B O 1
ATOM 4279 N N . ALA B 1 208 ? 25.456 20.206 21.276 1.00 17.15 208 ALA B N 1
ATOM 4280 C CA . ALA B 1 208 ? 26.017 21.550 21.407 1.00 17.31 208 ALA B CA 1
ATOM 4281 C C . ALA B 1 208 ? 27.449 21.617 20.889 1.00 19.81 208 ALA B C 1
ATOM 4282 O O . ALA B 1 208 ? 27.929 22.683 20.489 1.00 18.97 208 ALA B O 1
ATOM 4284 N N . ARG B 1 209 ? 28.123 20.470 20.904 1.00 21.48 209 ARG B N 1
ATOM 4285 C CA . ARG B 1 209 ? 29.499 20.381 20.441 1.00 28.30 209 ARG B CA 1
ATOM 4286 C C . ARG B 1 209 ? 29.598 20.638 18.935 1.00 28.88 209 ARG B C 1
ATOM 4287 O O . ARG B 1 209 ? 30.652 21.028 18.434 1.00 32.87 209 ARG B O 1
ATOM 4295 N N . ASP B 1 210 ? 28.493 20.425 18.226 1.00 28.16 210 ASP B N 1
ATOM 4296 C CA . ASP B 1 210 ? 28.443 20.638 16.783 1.00 26.59 210 ASP B CA 1
ATOM 4297 C C . ASP B 1 210 ? 28.209 22.105 16.428 1.00 25.97 210 ASP B C 1
ATOM 4298 O O . ASP B 1 210 ? 28.380 22.508 15.272 1.00 26.69 210 ASP B O 1
ATOM 4303 N N . TYR B 1 211 ? 27.818 22.899 17.421 1.00 20.42 211 TYR B N 1
ATOM 4304 C CA . TYR B 1 211 ? 27.541 24.310 17.202 1.00 19.69 211 TYR B CA 1
ATOM 4305 C C . TYR B 1 211 ? 28.355 25.194 18.128 1.00 20.77 211 TYR B C 1
ATOM 4306 O O . TYR B 1 211 ? 27.809 25.841 19.023 1.00 23.30 211 TYR B O 1
ATOM 4315 N N . PRO B 1 212 ? 29.674 25.276 17.889 1.00 24.17 212 PRO B N 1
ATOM 4316 C CA . PRO B 1 212 ? 30.593 26.087 18.697 1.00 25.86 212 PRO B CA 1
ATOM 4317 C C . PRO B 1 212 ? 30.325 27.595 18.667 1.00 25.38 212 PRO B C 1
ATOM 4318 O O . PRO B 1 212 ? 30.758 28.324 19.554 1.00 25.08 212 PRO B O 1
ATOM 4322 N N . ASP B 1 213 ? 29.604 28.051 17.648 1.00 27.51 213 ASP B N 1
ATOM 4323 C CA . ASP B 1 213 ? 29.286 29.464 17.493 1.00 28.14 213 ASP B CA 1
ATOM 4324 C C . ASP B 1 213 ? 28.110 29.908 18.356 1.00 27.69 213 ASP B C 1
ATOM 4325 O O . ASP B 1 213 ? 27.938 31.101 18.610 1.00 28.33 213 ASP B O 1
ATOM 4330 N N . VAL B 1 214 ? 27.289 28.955 18.789 1.00 27.15 214 VAL B N 1
ATOM 4331 C CA . VAL B 1 214 ? 26.138 29.290 19.623 1.00 26.83 214 VAL B CA 1
ATOM 4332 C C . VAL B 1 214 ? 26.351 28.971 21.113 1.00 24.87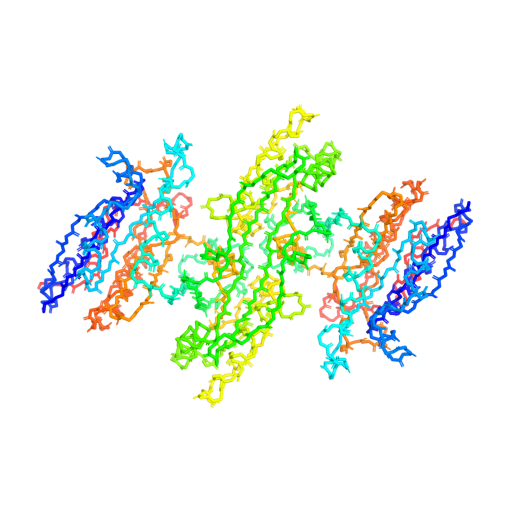 214 VAL B C 1
ATOM 4333 O O . VAL B 1 214 ? 26.879 27.917 21.477 1.00 23.57 214 VAL B O 1
ATOM 4337 N N . ARG B 1 215 ? 26.014 29.943 21.956 1.00 23.52 215 ARG B N 1
ATOM 4338 C CA . ARG B 1 215 ? 26.148 29.819 23.406 1.00 21.65 215 ARG B CA 1
ATOM 4339 C C . ARG B 1 215 ? 24.945 29.064 23.975 1.00 18.91 215 ARG B C 1
ATOM 4340 O O . ARG B 1 215 ? 23.803 29.494 23.807 1.00 17.49 215 ARG B O 1
ATOM 4348 N N . LEU B 1 216 ? 25.210 27.929 24.622 1.00 16.24 216 LEU B N 1
ATOM 4349 C CA . LEU B 1 216 ? 24.163 27.109 25.230 1.00 17.29 216 LEU B CA 1
ATOM 4350 C C . LEU B 1 216 ? 24.103 27.248 26.754 1.00 17.21 216 LEU B C 1
ATOM 4351 O O . LEU B 1 216 ? 25.128 27.196 27.440 1.00 17.20 216 LEU B O 1
ATOM 4356 N N . SER B 1 217 ? 22.892 27.420 27.272 1.00 15.24 217 SER B N 1
ATOM 4357 C CA . SER B 1 217 ? 22.674 27.512 28.708 1.00 17.77 217 SER B CA 1
ATOM 4358 C C . SER B 1 217 ? 21.414 26.722 29.050 1.00 16.84 217 SER B C 1
ATOM 4359 O O . SER B 1 217 ? 20.490 26.633 28.241 1.00 17.71 217 SER B O 1
ATOM 4362 N N . HIS B 1 218 ? 21.409 26.111 30.231 1.00 18.20 218 HIS B N 1
ATOM 4363 C CA . HIS B 1 218 ? 20.274 25.322 30.708 1.00 17.51 218 HIS B CA 1
ATOM 4364 C C . HIS B 1 218 ? 19.519 26.082 31.791 1.00 17.17 218 HIS B C 1
ATOM 4365 O O . HIS B 1 218 ? 20.109 26.864 32.532 1.00 20.00 218 HIS B O 1
ATOM 4372 N N . MET B 1 219 ? 18.215 25.842 31.882 1.00 19.45 219 MET B N 1
ATOM 4373 C CA . MET B 1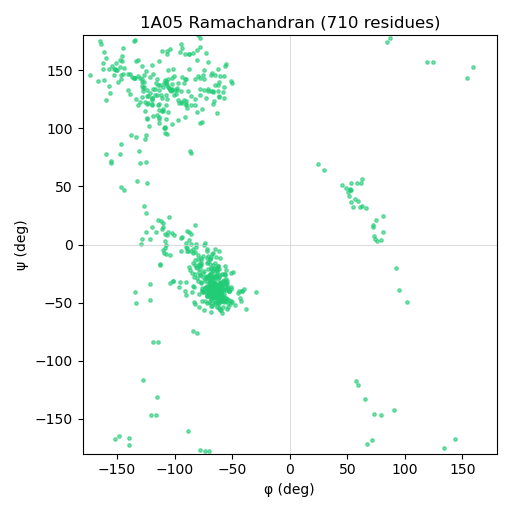 219 ? 17.361 26.524 32.854 1.00 16.13 219 MET B CA 1
ATOM 4374 C C . MET B 1 219 ? 16.181 25.631 33.201 1.00 15.81 219 MET B C 1
ATOM 4375 O O . MET B 1 219 ? 15.694 24.873 32.360 1.00 11.84 219 MET B O 1
ATOM 4380 N N . TYR B 1 220 ? 15.743 25.702 34.453 1.00 12.01 220 TYR B N 1
ATOM 4381 C CA . TYR B 1 220 ? 14.604 24.914 34.897 1.00 9.94 220 TYR B CA 1
ATOM 4382 C C . TYR B 1 220 ? 13.339 25.621 34.442 1.00 6.45 220 TYR B C 1
ATOM 4383 O O . TYR B 1 220 ? 13.292 26.850 34.423 1.00 10.50 220 TYR B O 1
ATOM 4392 N N . VAL B 1 221 ? 12.327 24.833 34.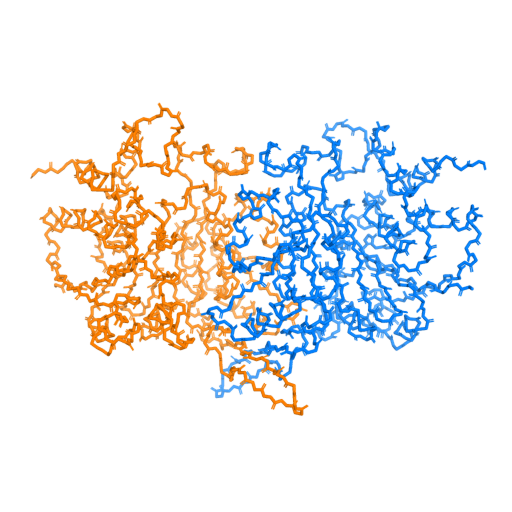083 1.00 9.99 221 VAL B N 1
ATOM 4393 C CA . VAL B 1 221 ? 11.048 25.334 33.578 1.00 10.72 221 VAL B CA 1
ATOM 4394 C C . VAL B 1 221 ? 10.358 26.383 34.445 1.00 13.67 221 VAL B C 1
ATOM 4395 O O . VAL B 1 221 ? 9.759 27.329 33.928 1.00 16.33 221 VAL B O 1
ATOM 4399 N N . ASP B 1 222 ? 10.403 26.194 35.759 1.00 15.50 222 ASP B N 1
ATOM 4400 C CA . ASP B 1 222 ? 9.794 27.145 36.676 1.00 9.11 222 ASP B CA 1
ATOM 4401 C C . ASP B 1 222 ? 10.544 28.466 36.613 1.00 8.42 222 ASP B C 1
ATOM 4402 O O . ASP B 1 222 ? 9.934 29.526 36.506 1.00 8.95 222 ASP B O 1
ATOM 4407 N N . ASN B 1 223 ? 11.872 28.398 36.602 1.00 8.58 223 ASN B N 1
ATOM 4408 C CA . ASN B 1 223 ? 12.670 29.611 36.528 1.00 10.70 223 ASN B CA 1
ATOM 4409 C C . ASN B 1 223 ? 12.449 30.343 35.201 1.00 15.06 223 ASN B C 1
ATOM 4410 O O . ASN B 1 223 ? 12.479 31.575 35.164 1.00 15.74 223 ASN B O 1
ATOM 4415 N N . ALA B 1 224 ? 12.238 29.587 34.121 1.00 11.84 224 ALA B N 1
ATOM 4416 C CA . ALA B 1 224 ? 11.993 30.174 32.804 1.00 9.90 224 ALA B CA 1
ATOM 4417 C C . ALA B 1 224 ? 10.691 30.971 32.824 1.00 11.27 224 ALA B C 1
ATOM 4418 O O . ALA B 1 224 ? 10.597 32.033 32.210 1.00 13.52 224 ALA B O 1
ATOM 4420 N N . ALA B 1 225 ? 9.686 30.458 33.533 1.00 11.39 225 ALA B N 1
ATOM 4421 C CA . ALA B 1 225 ? 8.404 31.149 33.655 1.00 11.78 225 ALA B CA 1
ATOM 4422 C C . ALA B 1 225 ? 8.606 32.500 34.342 1.00 13.08 225 ALA B C 1
ATOM 4423 O O . ALA B 1 225 ? 7.857 33.438 34.109 1.00 19.02 225 ALA B O 1
ATOM 4425 N N . MET B 1 226 ? 9.632 32.602 35.178 1.00 14.56 226 MET B N 1
ATOM 4426 C CA . MET B 1 226 ? 9.925 33.858 35.856 1.00 17.57 226 MET B CA 1
ATOM 4427 C C . MET B 1 226 ? 10.728 34.758 34.933 1.00 18.20 226 MET B C 1
ATOM 4428 O O . MET B 1 226 ? 10.421 35.939 34.764 1.00 22.44 226 MET B O 1
ATOM 4433 N N . GLN B 1 227 ? 11.781 34.184 34.363 1.00 18.03 227 GLN B N 1
ATOM 4434 C CA . GLN B 1 227 ? 12.694 34.895 33.479 1.00 19.60 227 GLN B CA 1
ATOM 4435 C C . GLN B 1 227 ? 12.070 35.525 32.249 1.00 20.02 227 GLN B C 1
ATOM 4436 O O . GLN B 1 227 ? 12.553 36.557 31.782 1.00 20.59 227 GLN B O 1
ATOM 4442 N N . LEU B 1 228 ? 11.009 34.907 31.726 1.00 19.03 228 LEU B N 1
ATOM 4443 C CA . LEU B 1 228 ? 10.313 35.428 30.549 1.00 18.46 228 LEU B CA 1
ATOM 4444 C C . LEU B 1 228 ? 9.736 36.811 30.797 1.00 19.21 228 LEU B C 1
ATOM 4445 O O . LEU B 1 228 ? 9.834 37.675 29.934 1.00 20.15 228 LEU B O 1
ATOM 4450 N N . ILE B 1 229 ? 9.136 37.026 31.967 1.00 20.59 229 ILE B N 1
ATOM 4451 C CA . ILE B 1 229 ? 8.566 38.339 32.276 1.00 21.69 229 ILE B CA 1
ATOM 4452 C C . ILE B 1 229 ? 9.542 39.296 32.961 1.00 23.02 229 ILE B C 1
ATOM 4453 O O . ILE B 1 229 ? 9.495 40.507 32.723 1.00 21.68 229 ILE B O 1
ATOM 4458 N N . ARG B 1 230 ? 10.453 38.748 33.764 1.00 22.67 230 ARG B N 1
ATOM 4459 C CA . ARG B 1 230 ? 11.439 39.557 34.474 1.00 23.82 230 ARG B CA 1
ATOM 4460 C C . ARG B 1 230 ? 12.405 40.253 33.516 1.00 25.37 230 ARG B C 1
ATOM 4461 O O . ARG B 1 230 ? 12.719 41.433 33.687 1.00 25.45 230 ARG B O 1
ATOM 4469 N N . ALA B 1 231 ? 12.896 39.506 32.531 1.00 24.18 231 ALA B N 1
ATOM 4470 C CA . ALA B 1 231 ? 13.835 40.038 31.550 1.00 23.70 231 ALA B CA 1
ATOM 4471 C C . ALA B 1 231 ? 13.760 39.245 30.244 1.00 25.37 231 ALA B C 1
ATOM 4472 O O . ALA B 1 231 ? 14.689 38.518 29.892 1.00 24.26 231 ALA B O 1
ATOM 4474 N N . PRO B 1 232 ? 12.665 39.420 29.485 1.00 25.47 232 PRO B N 1
ATOM 4475 C CA . PRO B 1 232 ? 12.435 38.731 28.207 1.00 24.24 232 PRO B CA 1
ATOM 4476 C C . PRO B 1 232 ? 13.515 38.905 27.135 1.00 23.46 232 PRO B C 1
ATOM 4477 O O . PRO B 1 232 ? 13.672 38.043 26.272 1.00 22.41 232 PRO B O 1
ATOM 4481 N N . ALA B 1 233 ? 14.258 40.008 27.191 1.00 23.68 233 ALA B N 1
ATOM 4482 C CA . ALA B 1 233 ? 15.312 40.285 26.214 1.00 23.05 233 ALA B CA 1
ATOM 4483 C C . ALA B 1 233 ? 16.541 39.397 26.371 1.00 24.64 233 ALA B C 1
ATOM 4484 O O . ALA B 1 233 ? 17.475 39.466 25.572 1.00 26.15 233 ALA B O 1
ATOM 4486 N N . GLN B 1 234 ? 16.550 38.577 27.417 1.00 25.23 234 GLN B N 1
ATOM 4487 C CA . GLN B 1 234 ? 17.657 37.662 27.670 1.00 22.69 234 GLN B CA 1
ATOM 4488 C C . GLN B 1 234 ? 17.552 36.436 26.760 1.00 21.71 234 GLN B C 1
ATOM 4489 O O . GLN B 1 234 ? 18.529 35.709 26.565 1.00 19.86 234 GLN B O 1
ATOM 4495 N N . PHE B 1 235 ? 16.356 36.209 26.219 1.00 21.42 235 PHE B N 1
ATOM 4496 C CA . PHE B 1 235 ? 16.099 35.062 25.352 1.00 22.22 235 PHE B CA 1
ATOM 4497 C C . PHE B 1 235 ? 16.175 35.341 23.852 1.00 21.41 235 PHE B C 1
ATOM 4498 O O . PHE B 1 235 ? 15.715 36.372 23.364 1.00 18.32 235 PHE B O 1
ATOM 4506 N N . ASP B 1 236 ? 16.777 34.395 23.141 1.00 20.85 236 ASP B N 1
ATOM 4507 C CA . ASP B 1 236 ? 16.895 34.434 21.694 1.00 20.29 236 ASP B CA 1
ATOM 4508 C C . ASP B 1 236 ? 16.053 33.233 21.278 1.00 18.57 236 ASP B C 1
ATOM 4509 O O . ASP B 1 236 ? 14.868 33.370 20.972 1.00 21.31 236 ASP B O 1
ATOM 4514 N N . VAL B 1 237 ? 16.666 32.052 21.301 1.00 18.28 237 VAL B N 1
ATOM 4515 C CA . VAL B 1 237 ? 15.963 30.820 20.969 1.00 16.05 237 VAL B CA 1
ATOM 4516 C C . VAL B 1 237 ? 15.834 30.009 22.255 1.00 14.37 237 VAL B C 1
ATOM 4517 O O . VAL B 1 237 ? 16.807 29.808 22.977 1.00 11.99 237 VAL B O 1
ATOM 4521 N N . LEU B 1 238 ? 14.604 29.629 22.572 1.00 13.96 238 LEU B N 1
ATOM 4522 C CA . LEU B 1 238 ? 14.310 28.843 23.763 1.00 13.97 238 LEU B CA 1
ATOM 4523 C C . LEU B 1 238 ? 13.869 27.451 23.309 1.00 14.45 238 LEU B C 1
ATOM 4524 O O . LEU B 1 238 ? 12.843 27.311 22.647 1.00 8.63 238 LEU B O 1
ATOM 4529 N N . LEU B 1 239 ? 14.660 26.434 23.645 1.00 12.56 239 LEU B N 1
ATOM 4530 C CA . LEU B 1 239 ? 14.349 25.056 23.281 1.00 12.46 239 LEU B CA 1
ATOM 4531 C C . LEU B 1 239 ? 13.786 24.276 24.463 1.00 15.89 239 LEU B C 1
ATOM 4532 O O . LEU B 1 239 ? 14.327 24.331 25.567 1.00 15.47 239 LEU B O 1
ATOM 4537 N N . THR B 1 240 ? 12.700 23.553 24.221 1.00 13.54 240 THR B N 1
ATOM 4538 C CA . THR B 1 240 ? 12.081 22.736 25.250 1.00 14.99 240 THR B CA 1
ATOM 4539 C C . THR B 1 240 ? 11.096 21.726 24.663 1.00 16.34 240 THR B C 1
ATOM 4540 O O . THR B 1 240 ? 10.850 21.706 23.448 1.00 12.82 240 THR B O 1
ATOM 4544 N N . GLY B 1 241 ? 10.571 20.868 25.539 1.00 17.05 241 GLY B N 1
ATOM 4545 C CA . GLY B 1 241 ? 9.644 19.818 25.147 1.00 11.31 241 GLY B CA 1
ATOM 4546 C C . GLY B 1 241 ? 8.223 20.204 24.788 1.00 12.34 241 GLY B C 1
ATOM 4547 O O . GLY B 1 241 ? 7.854 21.374 24.808 1.00 14.12 241 GLY B O 1
ATOM 4548 N N . ASN B 1 242 ? 7.419 19.187 24.490 1.00 11.51 242 ASN B N 1
ATOM 4549 C CA . ASN B 1 242 ? 6.024 19.359 24.096 1.00 9.61 242 ASN B CA 1
ATOM 4550 C C . ASN B 1 242 ? 5.192 20.070 25.166 1.00 11.62 242 ASN B C 1
ATOM 4551 O O . ASN B 1 242 ? 4.637 21.146 24.923 1.00 11.18 242 ASN B O 1
ATOM 4556 N N . MET B 1 243 ? 5.136 19.484 26.360 1.00 12.49 243 MET B N 1
ATOM 4557 C CA . MET B 1 243 ? 4.374 20.067 27.461 1.00 11.37 243 MET B CA 1
ATOM 4558 C C . MET B 1 243 ? 4.903 21.438 27.908 1.00 8.70 243 MET B C 1
ATOM 4559 O O . MET B 1 243 ? 4.137 22.401 28.003 1.00 9.88 243 MET B O 1
ATOM 4564 N N . PHE B 1 244 ? 6.199 21.510 28.216 1.00 9.93 244 PHE B N 1
ATOM 4565 C CA . PHE B 1 244 ? 6.825 22.759 28.660 1.00 10.74 244 PHE B CA 1
ATOM 4566 C C . PHE B 1 244 ? 6.709 23.805 27.559 1.00 15.17 244 PHE B C 1
ATOM 4567 O O . PHE B 1 244 ? 6.365 24.961 27.817 1.00 14.65 244 PHE B O 1
ATOM 4575 N N . GLY B 1 245 ? 6.984 23.378 26.326 1.00 14.69 245 GLY B N 1
ATOM 4576 C CA . GLY B 1 245 ? 6.900 24.274 25.188 1.00 12.35 245 GLY B CA 1
ATOM 4577 C C . GLY B 1 245 ? 5.502 24.824 25.069 1.00 8.05 245 GLY B C 1
ATOM 4578 O O . GLY B 1 245 ? 5.323 25.991 24.747 1.00 7.38 245 GLY B O 1
ATOM 4579 N N . ASP B 1 246 ? 4.514 23.988 25.379 1.00 10.91 246 ASP B N 1
ATOM 4580 C CA . ASP B 1 246 ? 3.108 24.386 25.328 1.00 10.50 246 ASP B CA 1
ATOM 4581 C C . ASP B 1 246 ? 2.826 25.566 26.266 1.00 14.16 246 ASP B C 1
ATOM 4582 O O . ASP B 1 246 ? 2.211 26.562 25.882 1.00 12.84 246 ASP B O 1
ATOM 4587 N N . ILE B 1 247 ? 3.287 25.446 27.503 1.00 13.71 247 ILE B N 1
ATOM 4588 C CA . ILE B 1 247 ? 3.069 26.483 28.503 1.00 13.25 247 ILE B CA 1
ATOM 4589 C C . ILE B 1 247 ? 3.895 27.744 28.273 1.00 10.51 247 ILE B C 1
ATOM 4590 O O . ILE B 1 247 ? 3.352 28.850 28.256 1.00 8.08 247 ILE B O 1
ATOM 4595 N N . LEU B 1 248 ? 5.199 27.568 28.072 1.00 10.80 248 LEU B N 1
ATOM 4596 C CA . LEU B 1 248 ? 6.108 28.697 27.879 1.00 12.82 248 LEU B CA 1
ATOM 4597 C C . LEU B 1 248 ? 5.842 29.546 26.641 1.00 14.83 248 LEU B C 1
ATOM 4598 O O . LEU B 1 248 ? 5.964 30.769 26.693 1.00 12.42 248 LEU B O 1
ATOM 4603 N N . SER B 1 249 ? 5.462 28.901 25.541 1.00 15.84 249 SER B N 1
ATOM 4604 C CA . SER B 1 249 ? 5.166 29.615 24.299 1.00 16.36 249 SER B CA 1
ATOM 4605 C C . SER B 1 249 ? 3.950 30.514 24.458 1.00 13.31 249 SER B C 1
ATOM 4606 O O . SER B 1 249 ? 3.889 31.588 23.863 1.00 14.09 249 SER B O 1
ATOM 4609 N N . ASP B 1 250 ? 2.964 30.049 25.217 1.00 13.83 250 ASP B N 1
ATOM 4610 C CA . ASP B 1 250 ? 1.760 30.835 25.466 1.00 15.41 250 ASP B CA 1
ATOM 4611 C C . ASP B 1 250 ? 2.089 32.033 26.338 1.00 14.43 250 ASP B C 1
ATOM 4612 O O . ASP B 1 250 ? 1.515 33.109 26.166 1.00 18.30 250 ASP B O 1
ATOM 4617 N N . GLU B 1 251 ? 3.029 31.850 27.259 1.00 14.96 251 GLU B N 1
ATOM 4618 C CA . GLU B 1 251 ? 3.450 32.931 28.136 1.00 14.50 251 GLU B CA 1
ATOM 4619 C C . GLU B 1 251 ? 4.222 33.975 27.312 1.00 14.44 251 GLU B C 1
ATOM 4620 O O . GLU B 1 251 ? 4.055 35.188 27.507 1.00 13.16 251 GLU B O 1
ATOM 4626 N N . ALA B 1 252 ? 5.060 33.503 26.391 1.00 12.57 252 ALA B N 1
ATOM 4627 C CA . ALA B 1 252 ? 5.828 34.403 25.533 1.00 14.04 252 ALA B CA 1
ATOM 4628 C C . ALA B 1 252 ? 4.893 35.155 24.572 1.00 15.21 252 ALA B C 1
ATOM 4629 O O . ALA B 1 252 ? 5.146 36.312 24.227 1.00 15.19 252 ALA B O 1
ATOM 4631 N N . SER B 1 253 ? 3.796 34.506 24.181 1.00 14.89 253 SER B N 1
ATOM 4632 C CA . SER B 1 253 ? 2.809 35.106 23.288 1.00 15.30 253 SER B CA 1
ATOM 4633 C C . SER B 1 253 ? 2.059 36.232 23.975 1.00 15.84 253 SER B C 1
ATOM 4634 O O . SER B 1 253 ? 1.748 37.250 23.362 1.00 12.77 253 SER B O 1
ATOM 4637 N N . GLN B 1 254 ? 1.744 36.033 25.250 1.00 18.74 254 GLN B N 1
ATOM 4638 C CA . GLN B 1 254 ? 1.013 37.033 26.012 1.00 17.10 254 GLN B CA 1
ATOM 4639 C C . GLN B 1 254 ? 1.774 38.328 26.234 1.00 17.55 254 GLN B C 1
ATOM 4640 O O . GLN B 1 254 ? 1.184 39.405 26.177 1.00 21.55 254 GLN B O 1
ATOM 4646 N N . LEU B 1 255 ? 3.074 38.233 26.496 1.00 18.67 255 LEU B N 1
ATOM 4647 C CA . LEU B 1 255 ? 3.865 39.430 26.731 1.00 18.70 255 LEU B CA 1
ATOM 4648 C C . LEU B 1 255 ? 4.064 40.302 25.495 1.00 19.94 255 LEU B C 1
ATOM 4649 O O . LEU B 1 255 ? 4.463 41.457 25.621 1.00 20.41 255 LEU B O 1
ATOM 4654 N N . THR B 1 256 ? 3.815 39.756 24.303 1.00 18.64 256 THR B N 1
ATOM 4655 C CA . THR B 1 256 ? 3.925 40.566 23.085 1.00 16.03 256 THR B CA 1
ATOM 4656 C C . THR B 1 256 ? 2.683 41.442 23.078 1.00 16.97 256 THR B C 1
ATOM 4657 O O . THR B 1 256 ? 2.692 42.549 22.539 1.00 22.45 256 THR B O 1
ATOM 4661 N N . GLY B 1 257 ? 1.620 40.932 23.702 1.00 18.82 257 GLY B N 1
ATOM 4662 C CA . GLY B 1 257 ? 0.371 41.660 23.806 1.00 17.63 257 GLY B CA 1
ATOM 4663 C C . GLY B 1 257 ? -0.742 41.248 22.864 1.00 22.06 257 GLY B C 1
ATOM 4664 O O . GLY B 1 257 ? -1.877 41.023 23.298 1.00 24.08 257 GLY B O 1
ATOM 4665 N N . SER B 1 258 ? -0.426 41.138 21.577 1.00 24.46 258 SER B N 1
ATOM 4666 C CA . SER B 1 258 ? -1.422 40.785 20.567 1.00 22.99 258 SER B CA 1
ATOM 4667 C C . SER B 1 258 ? -1.270 39.376 20.001 1.00 23.19 258 SER B C 1
ATOM 4668 O O . SER B 1 258 ? -0.458 39.121 19.108 1.00 17.19 258 SER B O 1
ATOM 4671 N N . ILE B 1 259 ? -2.099 38.477 20.514 1.00 22.31 259 ILE B N 1
ATOM 4672 C CA . ILE B 1 259 ? -2.110 37.079 20.106 1.00 22.90 259 ILE B CA 1
ATOM 4673 C C . ILE B 1 259 ? -2.528 36.909 18.622 1.00 24.70 259 ILE B C 1
ATOM 4674 O O . ILE B 1 259 ? -2.124 35.955 17.953 1.00 24.13 259 ILE B O 1
ATOM 4679 N N . GLY B 1 260 ? -3.310 37.859 18.112 1.00 20.96 260 GLY B N 1
ATOM 4680 C CA . GLY B 1 260 ? -3.765 37.796 16.735 1.00 21.65 260 GLY B CA 1
ATOM 4681 C C . GLY B 1 260 ? -2.706 38.108 15.692 1.00 19.56 260 GLY B C 1
ATOM 4682 O O . GLY B 1 260 ? -3.001 38.088 14.501 1.00 20.53 260 GLY B O 1
ATOM 4683 N N . MET B 1 261 ? -1.479 38.377 16.134 1.00 17.58 261 MET B N 1
ATOM 4684 C CA . MET B 1 261 ? -0.372 38.697 15.235 1.00 18.04 261 MET B CA 1
ATOM 4685 C C . MET B 1 261 ? 0.669 37.594 15.144 1.00 16.52 261 MET B C 1
ATOM 4686 O O . MET B 1 261 ? 1.567 37.668 14.307 1.00 19.79 261 MET B O 1
ATOM 4691 N N . LEU B 1 262 ? 0.528 36.565 15.980 1.00 17.66 262 LEU B N 1
ATOM 4692 C CA . LEU B 1 262 ? 1.500 35.471 16.063 1.00 16.16 262 LEU B CA 1
ATOM 4693 C C . LEU B 1 262 ? 1.350 34.226 15.184 1.00 15.80 262 LEU B C 1
ATOM 4694 O O . LEU B 1 262 ? 0.370 33.489 15.281 1.00 17.20 262 LEU B O 1
ATOM 4699 N N . PRO B 1 263 ? 2.360 33.962 14.339 1.00 14.27 263 PRO B N 1
ATOM 4700 C CA . PRO B 1 263 ? 2.400 32.819 13.422 1.00 16.88 263 PRO B CA 1
ATOM 4701 C C . PRO B 1 263 ? 3.118 31.600 14.011 1.00 17.60 263 PRO B C 1
ATOM 4702 O O . PRO B 1 263 ? 3.791 31.692 15.042 1.00 17.44 263 PRO B O 1
ATOM 4706 N N . SER B 1 264 ? 2.992 30.465 13.331 1.00 16.97 264 SER B N 1
ATOM 4707 C CA . SER B 1 264 ? 3.659 29.248 13.773 1.00 18.43 264 SER B CA 1
ATOM 4708 C C . SER B 1 264 ? 3.919 28.298 12.606 1.00 17.64 264 SER B C 1
ATOM 4709 O O . SER B 1 264 ? 3.236 28.344 11.578 1.00 15.63 264 SER B O 1
ATOM 4712 N N . ALA B 1 265 ? 4.947 27.473 12.760 1.00 15.37 265 ALA B N 1
ATOM 4713 C CA . ALA B 1 265 ? 5.317 26.494 11.750 1.00 14.46 265 ALA B CA 1
ATOM 4714 C C . ALA B 1 265 ? 5.686 25.192 12.449 1.00 14.92 265 ALA B C 1
ATOM 4715 O O . ALA B 1 265 ? 6.443 25.195 13.415 1.00 16.12 265 ALA B O 1
ATOM 4717 N N . SER B 1 266 ? 5.088 24.094 11.998 1.00 17.28 266 SER B N 1
ATOM 4718 C CA . SER B 1 266 ? 5.370 22.774 12.545 1.00 14.87 266 SER B CA 1
ATOM 4719 C C . SER B 1 266 ? 6.047 22.022 11.418 1.00 16.51 266 SER B C 1
ATOM 4720 O O . SER B 1 266 ? 5.402 21.604 10.459 1.00 14.56 266 SER B O 1
ATOM 4723 N N . LEU B 1 267 ? 7.361 21.872 11.537 1.00 16.68 267 LEU B N 1
ATOM 4724 C CA . LEU B 1 267 ? 8.155 21.226 10.505 1.00 16.39 267 LEU B CA 1
ATOM 4725 C C . LEU B 1 267 ? 8.552 19.786 10.753 1.00 16.39 267 LEU B C 1
ATOM 4726 O O . LEU B 1 267 ? 8.840 19.381 11.880 1.00 15.24 267 LEU B O 1
ATOM 4731 N N . GLY B 1 268 ? 8.582 19.030 9.664 1.00 16.86 268 GLY B N 1
ATOM 4732 C CA . GLY B 1 268 ? 8.983 17.637 9.697 1.00 20.64 268 GLY B CA 1
ATOM 4733 C C . GLY B 1 268 ? 9.840 17.383 8.469 1.00 24.73 268 GLY B C 1
ATOM 4734 O O . GLY B 1 268 ? 10.199 18.322 7.755 1.00 28.53 268 GLY B O 1
ATOM 4735 N N . GLU B 1 269 ? 10.197 16.130 8.224 1.00 27.50 269 GLU B N 1
ATOM 4736 C CA . GLU B 1 269 ? 10.994 15.799 7.052 1.00 27.03 269 GLU B CA 1
ATOM 4737 C C . GLU B 1 269 ? 10.140 15.814 5.788 1.00 24.56 269 GLU B C 1
ATOM 4738 O O . GLU B 1 269 ? 9.324 14.919 5.567 1.00 25.10 269 GLU B O 1
ATOM 4744 N N . GLY B 1 270 ? 10.318 16.859 4.984 1.00 24.65 270 GLY B N 1
ATOM 4745 C CA . GLY B 1 270 ? 9.573 16.999 3.743 1.00 23.60 270 GLY B CA 1
ATOM 4746 C C . GLY B 1 270 ? 8.125 17.424 3.903 1.00 25.75 270 GLY B C 1
ATOM 4747 O O . GLY B 1 270 ? 7.396 17.521 2.913 1.00 26.23 270 GLY B O 1
ATOM 4748 N N . ARG B 1 271 ? 7.707 17.675 5.144 1.00 24.86 271 ARG B N 1
ATOM 4749 C CA . ARG B 1 271 ? 6.337 18.090 5.446 1.00 22.64 271 ARG B CA 1
ATOM 4750 C C . ARG B 1 271 ? 6.348 19.294 6.366 1.00 20.36 271 ARG B C 1
ATOM 4751 O O . ARG B 1 271 ? 7.338 19.544 7.060 1.00 16.98 271 ARG B O 1
ATOM 4759 N N . ALA B 1 272 ? 5.240 20.030 6.371 1.00 19.84 272 ALA B N 1
ATOM 4760 C CA . ALA B 1 272 ? 5.103 21.222 7.201 1.00 15.82 272 ALA B CA 1
ATOM 4761 C C . ALA B 1 272 ? 3.663 21.687 7.269 1.00 15.40 272 ALA B C 1
ATOM 4762 O O . ALA B 1 272 ? 2.941 21.612 6.280 1.00 15.77 272 ALA B O 1
ATOM 4764 N N . MET B 1 273 ? 3.246 22.131 8.453 1.00 13.73 273 MET B N 1
ATOM 4765 C CA . MET B 1 273 ? 1.896 22.652 8.669 1.00 10.01 273 MET B CA 1
ATOM 4766 C C . MET B 1 273 ? 2.027 24.024 9.298 1.00 9.99 273 MET B C 1
ATOM 4767 O O . MET B 1 273 ? 2.900 24.255 10.135 1.00 13.44 273 MET B O 1
ATOM 4772 N N . TYR B 1 274 ? 1.186 24.948 8.855 1.00 12.96 274 TYR B N 1
ATOM 4773 C CA . TYR B 1 274 ? 1.220 26.315 9.347 1.00 10.58 274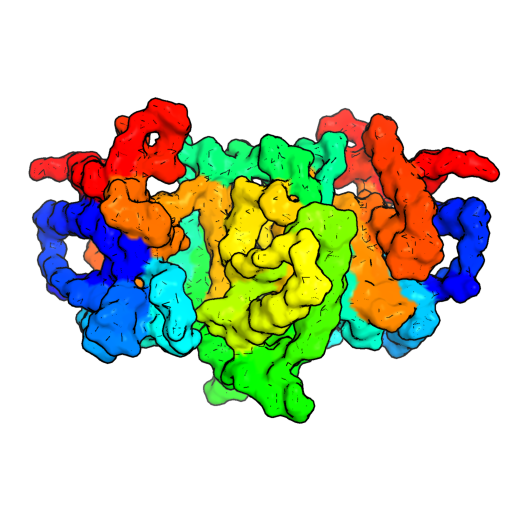 TYR B CA 1
ATOM 4774 C C . TYR B 1 274 ? -0.136 26.707 9.900 1.00 14.77 274 TYR B C 1
ATOM 4775 O O . TYR B 1 274 ? -1.168 26.540 9.242 1.00 14.98 274 TYR B O 1
ATOM 4784 N N . GLU B 1 275 ? -0.128 27.207 11.129 1.00 13.34 275 GLU B N 1
ATOM 4785 C CA . GLU B 1 275 ? -1.355 27.603 11.802 1.00 13.62 275 GLU B CA 1
ATOM 4786 C C . GLU B 1 275 ? -1.088 28.776 12.722 1.00 15.36 275 GLU B C 1
ATOM 4787 O O . GLU B 1 275 ? 0.050 29.006 13.133 1.00 17.05 275 GLU B O 1
ATOM 4793 N N . PRO B 1 276 ? -2.116 29.597 12.979 1.00 14.78 276 PRO B N 1
ATOM 4794 C CA . PRO B 1 276 ? -1.923 30.728 13.884 1.00 17.64 276 PRO B CA 1
ATOM 4795 C C . PRO B 1 276 ? -1.965 30.094 15.290 1.00 20.03 276 PRO B C 1
ATOM 4796 O O . PRO B 1 276 ? -2.147 28.875 15.415 1.00 15.82 276 PRO B O 1
ATOM 4800 N N . ILE B 1 277 ? -1.773 30.877 16.346 1.00 24.14 277 ILE B N 1
ATOM 4801 C CA . ILE B 1 277 ? -1.809 30.286 17.686 1.00 27.05 277 ILE B CA 1
ATOM 4802 C C . ILE B 1 277 ? -2.786 30.982 18.642 1.00 28.81 277 ILE B C 1
ATOM 4803 O O . ILE B 1 277 ? -2.574 31.009 19.862 1.00 35.09 277 ILE B O 1
ATOM 4808 N N . HIS B 1 278 ? -3.889 31.479 18.089 1.00 22.86 278 HIS B N 1
ATOM 4809 C CA . HIS B 1 278 ? -4.887 32.193 18.868 1.00 18.91 278 HIS B CA 1
ATOM 4810 C C . HIS B 1 278 ? -6.158 31.420 19.190 1.00 19.05 278 HIS B C 1
ATOM 4811 O O . HIS B 1 278 ? -6.981 31.879 19.992 1.00 24.04 278 HIS B O 1
ATOM 4818 N N . GLY B 1 279 ? -6.317 30.248 18.582 1.00 19.86 279 GLY B N 1
ATOM 4819 C CA . GLY B 1 279 ? -7.506 29.453 18.831 1.00 17.45 279 GLY B CA 1
ATOM 4820 C C . GLY B 1 279 ? -8.635 29.847 17.904 1.00 19.80 279 GLY B C 1
ATOM 4821 O O . GLY B 1 279 ? -8.507 30.808 17.141 1.00 20.40 279 GLY B O 1
ATOM 4822 N N . SER B 1 280 ? -9.761 29.149 18.017 1.00 18.31 280 SER B N 1
ATOM 4823 C CA . SER B 1 280 ? -10.916 29.384 17.154 1.00 19.51 280 SER B CA 1
ATOM 4824 C C . SER B 1 280 ? -11.864 30.527 17.485 1.00 18.85 280 SER B C 1
ATOM 4825 O O . SER B 1 280 ? -12.823 30.730 16.747 1.00 16.28 280 SER B O 1
ATOM 4828 N N . ALA B 1 281 ? -11.620 31.242 18.587 1.00 19.04 281 ALA B N 1
ATOM 4829 C CA . ALA B 1 281 ? -12.464 32.369 19.020 1.00 15.48 281 ALA B CA 1
ATOM 4830 C C . ALA B 1 281 ? -13.927 32.205 18.592 1.00 19.54 281 ALA B C 1
ATOM 4831 O O . ALA B 1 281 ? -14.452 33.000 17.813 1.00 21.03 281 ALA B O 1
ATOM 4833 N N . PRO B 1 282 ? -14.608 31.173 19.118 1.00 22.80 282 PRO B N 1
ATOM 4834 C CA . PRO B 1 282 ? -16.009 30.866 18.805 1.00 25.29 282 PRO B CA 1
ATOM 4835 C C . PRO B 1 282 ? -17.010 32.015 18.923 1.00 27.70 282 PRO B C 1
ATOM 4836 O O . PRO B 1 282 ? -17.942 32.107 18.121 1.00 32.80 282 PRO B O 1
ATOM 4840 N N . ASP B 1 283 ? -16.816 32.879 19.918 1.00 30.04 283 ASP B N 1
ATOM 4841 C CA . ASP B 1 283 ? -17.702 34.022 20.175 1.00 31.51 283 ASP B CA 1
ATOM 4842 C C . ASP B 1 283 ? -17.830 35.048 19.034 1.00 29.53 283 ASP B C 1
ATOM 4843 O O . ASP B 1 283 ? -18.905 35.620 18.820 1.00 28.20 283 ASP B O 1
ATOM 4848 N N . ILE B 1 284 ? -16.738 35.274 18.309 1.00 27.94 284 ILE B N 1
ATOM 4849 C CA . ILE B 1 284 ? -16.732 36.220 17.193 1.00 24.84 284 ILE B CA 1
ATOM 4850 C C . ILE B 1 284 ? -16.695 35.482 15.854 1.00 25.73 284 ILE B C 1
ATOM 4851 O O . ILE B 1 284 ? -16.537 36.101 14.799 1.00 28.76 284 ILE B O 1
ATOM 4856 N N . ALA B 1 285 ? -16.847 34.161 15.908 1.00 25.77 285 ALA B N 1
ATOM 4857 C CA . ALA B 1 285 ? -16.821 33.325 14.717 1.00 26.57 285 ALA B CA 1
ATOM 4858 C C . ALA B 1 285 ? -17.863 33.750 13.700 1.00 29.25 285 ALA B C 1
ATOM 4859 O O . ALA B 1 285 ? -19.041 33.898 14.033 1.00 29.23 285 ALA B O 1
ATOM 4861 N N . GLY B 1 286 ? -17.406 33.993 12.471 1.00 31.82 286 GLY B N 1
ATOM 4862 C CA . GLY B 1 286 ? -18.299 34.386 11.393 1.00 31.87 286 GLY B CA 1
ATOM 4863 C C . GLY B 1 286 ? -18.818 35.810 11.413 1.00 33.38 286 GLY B C 1
ATOM 4864 O O . GLY B 1 286 ? -19.836 36.104 10.787 1.00 36.53 286 GLY B O 1
ATOM 4865 N N . GLN B 1 287 ? -18.125 36.697 12.119 1.00 33.25 287 GLN B N 1
ATOM 4866 C CA . GLN B 1 287 ? -18.533 38.096 12.199 1.00 31.95 287 GLN B CA 1
ATOM 4867 C C . GLN B 1 287 ? -17.594 39.012 11.417 1.00 29.76 287 GLN B C 1
ATOM 4868 O O . GLN B 1 287 ? -17.751 40.229 11.435 1.00 31.93 287 GLN B O 1
ATOM 4874 N N . ASP B 1 288 ? -16.614 38.415 10.743 1.00 27.53 288 ASP B N 1
ATOM 4875 C CA . ASP B 1 288 ? -15.640 39.152 9.943 1.00 26.04 288 ASP B CA 1
ATOM 4876 C C . ASP B 1 288 ? -14.867 40.101 10.852 1.00 23.87 288 ASP B C 1
ATOM 4877 O O . ASP B 1 288 ? -14.438 41.167 10.427 1.00 23.90 288 ASP B O 1
ATOM 4882 N N . LYS B 1 289 ? -14.674 39.684 12.102 1.00 21.36 289 LYS B N 1
ATOM 4883 C CA . LYS B 1 289 ? -13.970 40.496 13.093 1.00 22.93 289 LYS B CA 1
ATOM 4884 C C . LYS B 1 289 ? -12.556 40.024 13.366 1.00 22.12 289 LYS B C 1
ATOM 4885 O O . LYS B 1 289 ? -11.665 40.830 13.653 1.00 23.18 289 LYS B O 1
ATOM 4891 N N . ALA B 1 290 ? -12.363 38.713 13.277 1.00 23.49 290 ALA B N 1
ATOM 4892 C CA . ALA B 1 290 ? -11.076 38.073 13.535 1.00 22.51 290 ALA B CA 1
ATOM 4893 C C . ALA B 1 290 ? -9.877 38.667 12.801 1.00 23.57 290 ALA B C 1
ATOM 4894 O O . ALA B 1 290 ? -9.966 39.027 11.628 1.00 22.84 290 ALA B O 1
ATOM 4896 N N . ASN B 1 291 ? -8.759 38.776 13.515 1.00 23.29 291 ASN B N 1
ATOM 4897 C CA . ASN B 1 291 ? -7.516 39.288 12.945 1.00 24.28 291 ASN B CA 1
ATOM 4898 C C . ASN B 1 291 ? -6.921 38.156 12.091 1.00 25.03 291 ASN B C 1
ATOM 4899 O O . ASN B 1 291 ? -6.607 37.076 12.603 1.00 24.52 291 ASN B O 1
ATOM 4904 N N . PRO B 1 292 ? -6.806 38.369 10.770 1.00 22.54 292 PRO B N 1
ATOM 4905 C CA . PRO B 1 292 ? -6.246 37.311 9.923 1.00 22.03 292 PRO B CA 1
ATOM 4906 C C . PRO B 1 292 ? -4.732 37.392 9.765 1.00 19.38 292 PRO B C 1
ATOM 4907 O O . PRO B 1 292 ? -4.135 36.546 9.100 1.00 17.22 292 PRO B O 1
ATOM 4911 N N . LEU B 1 293 ? -4.120 38.381 10.421 1.00 18.94 293 LEU B N 1
ATOM 4912 C CA . LEU B 1 293 ? -2.680 38.619 10.331 1.00 15.02 293 LEU B CA 1
ATOM 4913 C C . LEU B 1 293 ? -1.737 37.535 10.810 1.00 13.53 293 LEU B C 1
ATOM 4914 O O . LEU B 1 293 ? -0.658 37.374 10.242 1.00 16.97 293 LEU B O 1
ATOM 4919 N N . ALA B 1 294 ? -2.117 36.805 11.854 1.00 13.67 294 ALA B N 1
ATOM 4920 C CA . ALA B 1 294 ? -1.280 35.722 12.369 1.00 12.09 294 ALA B CA 1
ATOM 4921 C C . ALA B 1 294 ? -1.183 34.603 11.329 1.00 15.99 294 ALA B C 1
ATOM 4922 O O . ALA B 1 294 ? -0.122 34.012 11.130 1.00 16.30 294 ALA B O 1
ATOM 4924 N N . THR B 1 295 ? -2.307 34.316 10.677 1.00 20.48 295 THR B N 1
ATOM 4925 C CA . THR B 1 295 ? -2.381 33.282 9.648 1.00 19.28 295 THR B CA 1
ATOM 4926 C C . THR B 1 295 ? -1.622 33.732 8.394 1.00 17.98 295 THR B C 1
ATOM 4927 O O . THR B 1 295 ? -0.958 32.924 7.739 1.00 17.63 295 THR B O 1
ATOM 4931 N N . ILE B 1 296 ? -1.744 35.019 8.057 1.00 18.05 296 ILE B N 1
ATOM 4932 C CA . ILE B 1 296 ? -1.053 35.593 6.899 1.00 15.99 296 ILE B CA 1
ATOM 4933 C C . ILE B 1 296 ? 0.452 35.456 7.132 1.00 18.88 296 ILE B C 1
ATOM 4934 O O . ILE B 1 296 ? 1.184 35.010 6.246 1.00 19.78 296 ILE B O 1
ATOM 4939 N N . LEU B 1 297 ? 0.899 35.784 8.344 1.00 16.76 297 LEU B N 1
ATOM 4940 C CA . LEU B 1 297 ? 2.311 35.664 8.689 1.00 15.48 297 LEU B CA 1
ATOM 4941 C C . LEU B 1 297 ? 2.730 34.198 8.749 1.00 14.99 297 LEU B C 1
ATOM 4942 O O . LEU B 1 297 ? 3.914 33.886 8.641 1.00 19.91 297 LEU B O 1
ATOM 4947 N N . SER B 1 298 ? 1.757 33.303 8.918 1.00 16.64 298 SER B N 1
ATOM 4948 C CA . SER B 1 298 ? 2.022 31.864 8.944 1.00 15.67 298 SER B CA 1
ATOM 4949 C C . SER B 1 298 ? 2.239 31.424 7.494 1.00 16.26 298 SER B C 1
ATOM 4950 O O . SER B 1 298 ? 3.013 30.502 7.220 1.00 15.16 298 SER B O 1
ATOM 4953 N N . VAL B 1 299 ? 1.529 32.077 6.571 1.00 17.88 299 VAL B N 1
ATOM 4954 C CA . VAL B 1 299 ? 1.674 31.800 5.141 1.00 17.77 299 VAL B CA 1
ATOM 4955 C C . VAL B 1 299 ? 3.073 32.284 4.741 1.00 19.22 299 VAL B C 1
ATOM 4956 O O . VAL B 1 299 ? 3.750 31.655 3.922 1.00 23.36 299 VAL B O 1
ATOM 4960 N N . ALA B 1 300 ? 3.510 33.384 5.357 1.00 17.35 300 ALA B N 1
ATOM 4961 C CA . ALA B 1 300 ? 4.838 33.934 5.104 1.00 16.64 300 ALA B CA 1
ATOM 4962 C C . ALA B 1 300 ? 5.895 32.918 5.563 1.00 19.65 300 ALA B C 1
ATOM 4963 O O . ALA B 1 300 ? 6.930 32.755 4.914 1.00 24.52 300 ALA B O 1
ATOM 4965 N N . MET B 1 301 ? 5.626 32.226 6.673 1.00 15.73 301 MET B N 1
ATOM 4966 C CA . MET B 1 301 ? 6.553 31.212 7.183 1.00 14.61 301 MET B CA 1
ATOM 4967 C C . MET B 1 301 ? 6.614 30.040 6.214 1.00 11.86 301 MET B C 1
ATOM 4968 O O . MET B 1 301 ? 7.657 29.403 6.063 1.00 11.95 301 MET B O 1
ATOM 4973 N N . MET B 1 302 ? 5.479 29.756 5.573 1.00 14.90 302 MET B N 1
ATOM 4974 C CA . MET B 1 302 ? 5.375 28.674 4.595 1.00 15.24 302 MET B CA 1
ATOM 4975 C C . MET B 1 302 ? 6.165 28.999 3.328 1.00 15.96 302 MET B C 1
ATOM 4976 O O . MET B 1 302 ? 6.820 28.128 2.755 1.00 19.49 302 MET B O 1
ATOM 4981 N N . LEU B 1 303 ? 6.105 30.255 2.894 1.00 17.19 303 LEU B N 1
ATOM 4982 C CA . LEU B 1 303 ? 6.838 30.676 1.702 1.00 13.65 303 LEU B CA 1
ATOM 4983 C C . LEU B 1 303 ? 8.328 30.438 1.920 1.00 13.49 303 LEU B C 1
ATOM 4984 O O . LEU B 1 303 ? 9.012 29.904 1.053 1.00 17.86 303 LEU B O 1
ATOM 4989 N N . ARG B 1 304 ? 8.790 30.744 3.127 1.00 15.20 304 ARG B N 1
ATOM 4990 C CA . ARG B 1 304 ? 10.187 30.579 3.525 1.00 13.60 304 ARG B CA 1
ATOM 4991 C C . ARG B 1 304 ? 10.613 29.131 3.814 1.00 17.96 304 ARG B C 1
ATOM 4992 O O . ARG B 1 304 ? 11.645 28.670 3.311 1.00 18.81 304 ARG B O 1
ATOM 5000 N N . HIS B 1 305 ? 9.814 28.422 4.614 1.00 16.79 305 HIS B N 1
ATOM 5001 C CA . HIS B 1 305 ? 10.127 27.049 5.011 1.00 18.13 305 HIS B CA 1
ATOM 5002 C C . HIS B 1 305 ? 9.705 25.893 4.115 1.00 17.20 305 HIS B C 1
ATOM 5003 O O . HIS B 1 305 ? 10.268 24.804 4.224 1.00 16.60 305 HIS B O 1
ATOM 5010 N N . SER B 1 306 ? 8.715 26.106 3.255 1.00 15.78 306 SER B N 1
ATOM 5011 C CA . SER B 1 306 ? 8.253 25.040 2.378 1.00 16.12 306 SER B CA 1
ATOM 5012 C C . SER B 1 306 ? 8.343 25.342 0.885 1.00 15.61 306 SER B C 1
ATOM 5013 O O . SER B 1 306 ? 8.842 24.533 0.114 1.00 16.91 306 SER B O 1
ATOM 5016 N N . LEU B 1 307 ? 7.867 26.513 0.482 1.00 22.70 307 LEU B N 1
ATOM 5017 C CA . LEU B 1 307 ? 7.848 26.876 -0.932 1.00 21.49 307 LEU B CA 1
ATOM 5018 C C . LEU B 1 307 ? 9.123 27.492 -1.481 1.00 22.98 307 LEU B C 1
ATOM 5019 O O . LEU B 1 307 ? 9.191 27.825 -2.666 1.00 24.28 307 LEU B O 1
ATOM 5024 N N . ASN B 1 308 ? 10.134 27.625 -0.628 1.00 22.27 308 ASN B N 1
ATOM 5025 C CA . ASN B 1 308 ? 11.421 28.192 -1.027 1.00 23.63 308 ASN B CA 1
ATOM 5026 C C . ASN B 1 308 ? 11.236 29.551 -1.710 1.00 22.99 308 ASN B C 1
ATOM 5027 O O . ASN B 1 308 ? 11.815 29.817 -2.764 1.00 26.84 308 ASN B O 1
ATOM 5032 N N . ALA B 1 309 ? 10.414 30.400 -1.098 1.00 18.76 309 ALA B N 1
ATOM 5033 C CA . ALA B 1 309 ? 10.131 31.731 -1.614 1.00 14.64 309 ALA B CA 1
ATOM 5034 C C . ALA B 1 309 ? 10.439 32.803 -0.572 1.00 11.11 309 ALA B C 1
ATOM 5035 O O . ALA B 1 309 ? 9.602 33.655 -0.267 1.00 12.16 309 ALA B O 1
ATOM 5037 N N . GLU B 1 310 ? 11.657 32.759 -0.045 1.00 14.97 310 GLU B N 1
ATOM 5038 C CA . GLU B 1 310 ? 12.129 33.719 0.956 1.00 22.71 310 GLU B CA 1
ATOM 5039 C C . GLU B 1 310 ? 11.854 35.191 0.607 1.00 22.08 310 GLU B C 1
ATOM 5040 O O . GLU B 1 310 ? 11.316 35.928 1.437 1.00 23.93 310 GLU B O 1
ATOM 5046 N N . PRO B 1 311 ? 12.245 35.647 -0.608 1.00 22.34 311 PRO B N 1
ATOM 5047 C CA . PRO B 1 311 ? 11.989 37.047 -0.963 1.00 21.60 311 PRO B CA 1
ATOM 5048 C C . PRO B 1 311 ? 10.510 37.379 -0.917 1.00 21.97 311 PRO B C 1
ATOM 5049 O O . PRO B 1 311 ? 10.135 38.487 -0.535 1.00 23.68 311 PRO B O 1
ATOM 5053 N N . TRP B 1 312 ? 9.677 36.415 -1.307 1.00 21.64 312 TRP B N 1
ATOM 5054 C CA . TRP B 1 312 ? 8.233 36.595 -1.276 1.00 18.51 312 TRP B CA 1
ATOM 5055 C C . TRP B 1 312 ? 7.698 36.422 0.157 1.00 19.39 312 TRP B C 1
ATOM 5056 O O . TRP B 1 312 ? 6.652 36.972 0.510 1.00 18.82 312 TRP B O 1
ATOM 5067 N N . ALA B 1 313 ? 8.440 35.696 0.991 1.00 16.68 313 ALA B N 1
ATOM 5068 C CA . ALA B 1 313 ? 8.054 35.528 2.389 1.00 18.56 313 ALA B CA 1
ATOM 5069 C C . ALA B 1 313 ? 8.255 36.899 3.054 1.00 21.10 313 ALA B C 1
ATOM 5070 O O . ALA B 1 313 ? 7.402 37.362 3.814 1.00 23.86 313 ALA B O 1
ATOM 5072 N N . GLN B 1 314 ? 9.357 37.566 2.703 1.00 20.84 314 GLN B N 1
ATOM 5073 C CA . GLN B 1 314 ? 9.685 38.893 3.229 1.00 22.02 314 GLN B CA 1
ATOM 5074 C C . GLN B 1 314 ? 8.693 39.964 2.782 1.00 22.44 314 GLN B C 1
ATOM 5075 O O . GLN B 1 314 ? 8.350 40.856 3.551 1.00 21.56 314 GLN B O 1
ATOM 5081 N N . ARG B 1 315 ? 8.259 39.883 1.525 1.00 25.17 315 ARG B N 1
ATOM 5082 C CA . ARG B 1 315 ? 7.306 40.841 0.959 1.00 25.62 315 ARG B CA 1
ATOM 5083 C C . ARG B 1 315 ? 5.945 40.772 1.647 1.00 21.48 315 ARG B C 1
ATOM 5084 O O . ARG B 1 315 ? 5.272 41.794 1.818 1.00 16.00 315 ARG B O 1
ATOM 5092 N N . VAL B 1 316 ? 5.533 39.561 2.015 1.00 19.58 316 VAL B N 1
ATOM 5093 C CA . VAL B 1 316 ? 4.274 39.374 2.720 1.00 19.38 316 VAL B CA 1
ATOM 5094 C C . VAL B 1 316 ? 4.453 40.006 4.104 1.00 20.54 316 VAL B C 1
ATOM 5095 O O . VAL B 1 316 ? 3.598 40.756 4.578 1.00 20.58 316 VAL B O 1
ATOM 5099 N N . GLU B 1 317 ? 5.610 39.749 4.712 1.00 20.91 317 GLU B N 1
ATOM 5100 C CA . GLU B 1 317 ? 5.938 40.286 6.027 1.00 16.47 317 GLU B CA 1
ATOM 5101 C C . GLU B 1 317 ? 6.063 41.803 5.970 1.00 15.35 317 GLU B C 1
ATOM 5102 O O . GLU B 1 317 ? 5.623 42.496 6.884 1.00 15.25 317 GLU B O 1
ATOM 5108 N N . ALA B 1 318 ? 6.630 42.312 4.876 1.00 19.24 318 ALA B N 1
ATOM 5109 C CA . ALA B 1 318 ? 6.794 43.754 4.667 1.00 16.41 318 ALA B CA 1
ATOM 5110 C C . ALA B 1 318 ? 5.439 44.433 4.440 1.00 18.34 318 ALA B C 1
ATOM 5111 O O . ALA B 1 318 ? 5.234 45.578 4.847 1.00 17.98 318 ALA B O 1
ATOM 5113 N N . ALA B 1 319 ? 4.512 43.704 3.815 1.00 21.26 319 ALA B N 1
ATOM 5114 C CA . ALA B 1 319 ? 3.164 44.202 3.534 1.00 21.17 319 ALA B CA 1
ATOM 5115 C C . ALA B 1 319 ? 2.323 44.319 4.805 1.00 23.39 319 ALA B C 1
ATOM 5116 O O . ALA B 1 319 ? 1.469 45.202 4.912 1.00 24.73 319 ALA B O 1
ATOM 5118 N N . VAL B 1 320 ? 2.552 43.405 5.749 1.00 24.57 320 VAL B N 1
ATOM 5119 C CA . VAL B 1 320 ? 1.841 43.393 7.027 1.00 25.39 320 VAL B CA 1
ATOM 5120 C C . VAL B 1 320 ? 2.287 44.592 7.861 1.00 25.05 320 VAL B C 1
ATOM 5121 O O . VAL B 1 320 ? 1.491 45.201 8.579 1.00 25.76 320 VAL B O 1
ATOM 5125 N N . GLN B 1 321 ? 3.569 44.923 7.757 1.00 24.57 321 GLN B N 1
ATOM 5126 C CA . GLN B 1 321 ? 4.127 46.058 8.469 1.00 26.52 321 GLN B CA 1
ATOM 5127 C C . GLN B 1 321 ? 3.539 47.334 7.854 1.00 29.05 321 GLN B C 1
ATOM 5128 O O . GLN B 1 321 ? 3.081 48.227 8.567 1.00 30.18 321 GLN B O 1
ATOM 5134 N N . ARG B 1 322 ? 3.527 47.394 6.523 1.00 30.34 322 ARG B N 1
ATOM 5135 C CA . ARG B 1 322 ? 2.978 48.539 5.802 1.00 31.00 322 ARG B CA 1
ATOM 5136 C C . ARG B 1 322 ? 1.538 48.814 6.220 1.00 24.89 322 ARG B C 1
ATOM 5137 O O . ARG B 1 322 ? 1.171 49.950 6.493 1.00 22.84 322 ARG B O 1
ATOM 5145 N N . VAL B 1 323 ? 0.735 47.759 6.282 1.00 25.44 323 VAL B N 1
ATOM 5146 C CA . VAL B 1 323 ? -0.669 47.868 6.666 1.00 24.90 323 VAL B CA 1
ATOM 5147 C C . VAL B 1 323 ? -0.820 48.504 8.051 1.00 25.19 323 VAL B C 1
ATOM 5148 O O . VAL B 1 323 ? -1.707 49.329 8.267 1.00 24.48 323 VAL B O 1
ATOM 5152 N N . LEU B 1 324 ? 0.071 48.141 8.972 1.00 26.62 324 LEU B N 1
ATOM 5153 C CA . LEU B 1 324 ? 0.045 48.684 10.329 1.00 28.69 324 LEU B CA 1
ATOM 5154 C C . LEU B 1 324 ? 0.456 50.152 10.351 1.00 29.74 324 LEU B C 1
ATOM 5155 O O . LEU B 1 324 ? -0.110 50.944 11.106 1.00 32.95 324 LEU B O 1
ATOM 5160 N N . ASP B 1 325 ? 1.443 50.509 9.531 1.00 28.18 325 ASP B N 1
ATOM 5161 C CA . ASP B 1 325 ? 1.904 51.893 9.445 1.00 27.96 325 ASP B CA 1
ATOM 5162 C C . ASP B 1 325 ? 0.788 52.767 8.902 1.00 30.65 325 ASP B C 1
ATOM 5163 O O . ASP B 1 325 ? 0.669 53.938 9.260 1.00 32.57 325 ASP B O 1
ATOM 5168 N N . GLN B 1 326 ? -0.020 52.184 8.020 1.00 32.27 326 GLN B N 1
ATOM 5169 C CA . GLN B 1 326 ? -1.143 52.882 7.413 1.00 33.14 326 GLN B CA 1
ATOM 5170 C C . GLN B 1 326 ? -2.244 53.105 8.438 1.00 31.49 326 GLN B C 1
ATOM 5171 O O . GLN B 1 326 ? -3.211 53.825 8.177 1.00 34.50 326 GLN B O 1
ATOM 5177 N N . GLY B 1 327 ? -2.093 52.479 9.601 1.00 28.01 327 GLY B N 1
ATOM 5178 C CA . GLY B 1 327 ? -3.074 52.627 10.658 1.00 25.38 327 GLY B CA 1
ATOM 5179 C C . GLY B 1 327 ? -4.295 51.746 10.507 1.00 24.90 327 GLY B C 1
ATOM 5180 O O . GLY B 1 327 ? -5.370 52.080 11.003 1.00 28.85 327 GLY B O 1
ATOM 5181 N N . LEU B 1 328 ? -4.147 50.635 9.797 1.00 25.22 328 LEU B N 1
ATOM 5182 C CA . LEU B 1 328 ? -5.258 49.712 9.615 1.00 27.02 328 LEU B CA 1
ATOM 5183 C C . LEU B 1 328 ? -5.265 48.783 10.823 1.00 27.38 328 LEU B C 1
ATOM 5184 O O . LEU B 1 328 ? -4.239 48.202 11.171 1.00 28.37 328 LEU B O 1
ATOM 5189 N N . ARG B 1 329 ? -6.418 48.669 11.476 1.00 29.41 329 ARG B N 1
ATOM 5190 C CA . ARG B 1 329 ? -6.533 47.851 12.677 1.00 27.32 329 ARG B CA 1
ATOM 5191 C C . ARG B 1 329 ? -7.826 47.059 12.783 1.00 27.36 329 ARG B C 1
ATOM 5192 O O . ARG B 1 329 ? -8.908 47.601 12.580 1.00 28.44 329 ARG B O 1
ATOM 5200 N N . THR B 1 330 ? -7.708 45.774 13.108 1.00 27.40 330 THR B N 1
ATOM 5201 C CA . THR B 1 330 ? -8.886 44.943 13.331 1.00 26.23 330 THR B CA 1
ATOM 5202 C C . THR B 1 330 ? -9.190 45.170 14.816 1.00 24.91 330 THR B C 1
ATOM 5203 O O . THR B 1 330 ? -8.333 45.672 15.548 1.00 23.31 330 THR B O 1
ATOM 5207 N N . ALA B 1 331 ? -10.393 44.810 15.254 1.00 22.66 331 ALA B N 1
ATOM 5208 C CA . ALA B 1 331 ? -10.823 45.019 16.640 1.00 23.83 331 ALA B CA 1
ATOM 5209 C C . ALA B 1 331 ? -9.807 44.709 17.733 1.00 27.31 331 ALA B C 1
ATOM 5210 O O . ALA B 1 331 ? -9.573 45.537 18.618 1.00 28.69 331 ALA B O 1
ATOM 5212 N N . ASP B 1 332 ? -9.181 43.539 17.640 1.00 26.43 332 ASP B N 1
ATOM 5213 C CA . ASP B 1 332 ? -8.204 43.083 18.626 1.00 25.92 332 ASP B CA 1
ATOM 5214 C C . ASP B 1 332 ? -6.974 43.961 18.813 1.00 25.84 332 ASP B C 1
ATOM 5215 O O . ASP B 1 332 ? -6.429 44.034 19.912 1.00 27.41 332 ASP B O 1
ATOM 5220 N N . ILE B 1 333 ? -6.514 44.597 17.743 1.00 26.19 333 ILE B N 1
ATOM 5221 C CA . ILE B 1 333 ? -5.333 45.456 17.828 1.00 25.10 333 ILE B CA 1
ATOM 5222 C C . ILE B 1 333 ? -5.668 46.936 17.681 1.00 27.50 333 ILE B C 1
ATOM 5223 O O . ILE B 1 333 ? -4.780 47.757 17.460 1.00 31.30 333 ILE B O 1
ATOM 5228 N N . ALA B 1 334 ? -6.946 47.276 17.816 1.00 28.83 334 ALA B N 1
ATOM 5229 C CA . ALA B 1 334 ? -7.370 48.665 17.690 1.00 32.34 334 ALA B CA 1
ATOM 5230 C C . ALA B 1 334 ? -7.530 49.346 19.037 1.00 35.05 334 ALA B C 1
ATOM 5231 O O . ALA B 1 334 ? -8.094 48.772 19.973 1.00 38.18 334 ALA B O 1
ATOM 5233 N N . ALA B 1 335 ? -7.003 50.562 19.139 1.00 37.91 335 ALA B N 1
ATOM 5234 C CA . ALA B 1 335 ? -7.116 51.342 20.363 1.00 39.86 335 ALA B CA 1
ATOM 5235 C C . ALA B 1 335 ? -8.563 51.837 20.420 1.00 43.67 335 ALA B C 1
ATOM 5236 O O . ALA B 1 335 ? -9.208 51.989 19.383 1.00 46.35 335 ALA B O 1
ATOM 5238 N N . PRO B 1 336 ? -9.114 52.035 21.629 1.00 46.83 336 PRO B N 1
ATOM 5239 C CA . PRO B 1 336 ? -10.499 52.509 21.747 1.00 48.87 336 PRO B CA 1
ATOM 5240 C C . PRO B 1 336 ? -10.697 53.847 21.034 1.00 50.00 336 PRO B C 1
ATOM 5241 O O . PRO B 1 336 ? -9.892 54.770 21.198 1.00 48.48 336 PRO B O 1
ATOM 5245 N N . GLY B 1 337 ? -11.752 53.924 20.220 1.00 51.82 337 GLY B N 1
ATOM 5246 C CA . GLY B 1 337 ? -12.048 55.135 19.466 1.00 51.34 337 GLY B CA 1
ATOM 5247 C C . GLY B 1 337 ? -11.225 55.269 18.192 1.00 49.92 337 GLY B C 1
ATOM 5248 O O . GLY B 1 337 ? -11.196 56.330 17.562 1.00 50.73 337 GLY B O 1
ATOM 5249 N N . THR B 1 338 ? -10.539 54.185 17.835 1.00 49.77 338 THR B N 1
ATOM 5250 C CA . THR B 1 338 ? -9.696 54.110 16.644 1.00 48.72 338 THR B CA 1
ATOM 5251 C C . THR B 1 338 ? -10.469 53.366 15.553 1.00 47.01 338 THR B C 1
ATOM 5252 O O . THR B 1 338 ? -11.372 52.581 15.857 1.00 46.70 338 THR B O 1
ATOM 5256 N N . PRO B 1 339 ? -10.191 53.674 14.271 1.00 45.56 339 PRO B N 1
ATOM 5257 C CA . PRO B 1 339 ? -10.876 53.007 13.158 1.00 43.25 339 PRO B CA 1
ATOM 5258 C C . PRO B 1 339 ? -10.596 51.507 13.189 1.00 39.80 339 PRO B C 1
ATOM 5259 O O . PRO B 1 339 ? -9.473 51.085 13.471 1.00 39.01 339 PRO B O 1
ATOM 5263 N N . VAL B 1 340 ? -11.622 50.711 12.906 1.00 36.21 340 VAL B N 1
ATOM 5264 C CA . VAL B 1 340 ? -11.494 49.258 12.914 1.00 34.68 340 VAL B CA 1
ATOM 5265 C C . VAL B 1 340 ? -12.000 48.659 11.610 1.00 33.44 340 VAL B C 1
ATOM 5266 O O . VAL B 1 340 ? -13.084 49.008 11.146 1.00 33.83 340 VAL B O 1
ATOM 5270 N N . ILE B 1 341 ? -11.211 47.759 11.025 1.00 31.35 341 ILE B N 1
ATOM 5271 C CA . ILE B 1 341 ? -11.597 47.088 9.788 1.00 29.21 341 ILE B CA 1
ATOM 5272 C C . ILE B 1 341 ? -11.830 45.592 10.014 1.00 27.27 341 ILE B C 1
ATOM 5273 O O . ILE B 1 341 ? -11.334 45.015 10.980 1.00 26.94 341 ILE B O 1
ATOM 5278 N N . GLY B 1 342 ? -12.597 44.976 9.120 1.00 25.87 342 GLY B N 1
ATOM 5279 C CA . GLY B 1 342 ? -12.893 43.560 9.235 1.00 25.20 342 GLY B CA 1
ATOM 5280 C C . GLY B 1 342 ? -11.797 42.624 8.759 1.00 24.23 342 GLY B C 1
ATOM 5281 O O . GLY B 1 342 ? -10.737 43.058 8.294 1.00 26.30 342 GLY B O 1
ATOM 5282 N N . THR B 1 343 ? -12.073 41.326 8.868 1.00 23.36 343 THR B N 1
ATOM 5283 C CA . THR B 1 343 ? -11.146 40.267 8.468 1.00 23.25 343 THR B CA 1
ATOM 5284 C C . THR B 1 343 ? -10.820 40.339 6.976 1.00 24.74 343 THR B C 1
ATOM 5285 O O . THR B 1 343 ? -9.651 40.408 6.584 1.00 26.09 343 THR B O 1
ATOM 5289 N N . LYS B 1 344 ? -11.870 40.323 6.159 1.00 24.57 344 LYS B N 1
ATOM 5290 C CA . LYS B 1 344 ? -11.758 40.373 4.704 1.00 26.69 344 LYS B CA 1
ATOM 5291 C C . LYS B 1 344 ? -11.001 41.600 4.212 1.00 25.18 344 LYS B C 1
ATOM 5292 O O . LYS B 1 344 ? -10.076 41.474 3.408 1.00 29.23 344 LYS B O 1
ATOM 5298 N N . ALA B 1 345 ? -11.369 42.774 4.719 1.00 22.79 345 ALA B N 1
ATOM 5299 C CA . ALA B 1 345 ? -10.715 44.026 4.342 1.00 21.15 345 ALA B CA 1
ATOM 5300 C C . ALA B 1 345 ? -9.232 44.021 4.719 1.00 21.58 345 ALA B C 1
ATOM 5301 O O . ALA B 1 345 ? -8.384 44.482 3.950 1.00 20.71 345 ALA B O 1
ATOM 5303 N N . MET B 1 346 ? -8.924 43.504 5.907 1.00 22.28 346 MET B N 1
ATOM 5304 C CA . MET B 1 346 ? -7.543 43.449 6.368 1.00 19.63 346 MET B CA 1
ATOM 5305 C C . MET B 1 346 ? -6.717 42.570 5.434 1.00 20.67 346 MET B C 1
ATOM 5306 O O . MET B 1 346 ? -5.540 42.848 5.184 1.00 21.75 346 MET B O 1
ATOM 5311 N N . GLY B 1 347 ? -7.343 41.520 4.907 1.00 17.46 347 GLY B N 1
ATOM 5312 C CA . GLY B 1 347 ? -6.653 40.630 3.986 1.00 20.38 347 GLY B CA 1
ATOM 5313 C C . GLY B 1 347 ? -6.378 41.305 2.649 1.00 21.74 347 GLY B C 1
ATOM 5314 O O . GLY B 1 347 ? -5.319 41.115 2.049 1.00 19.09 347 GLY B O 1
ATOM 5315 N N . ALA B 1 348 ? -7.345 42.098 2.191 1.00 25.27 348 ALA B N 1
ATOM 5316 C CA . ALA B 1 348 ? -7.245 42.833 0.933 1.00 24.90 348 ALA B CA 1
ATOM 5317 C C . ALA B 1 348 ? -6.200 43.933 1.067 1.00 27.08 348 ALA B C 1
ATOM 5318 O O . ALA B 1 348 ? -5.455 44.217 0.126 1.00 25.47 348 ALA B O 1
ATOM 5320 N N . ALA B 1 349 ? -6.149 44.540 2.252 1.00 26.72 349 ALA B N 1
ATOM 5321 C CA . ALA B 1 349 ? -5.196 45.603 2.540 1.00 23.82 349 ALA B CA 1
ATOM 5322 C C . ALA B 1 349 ? -3.771 45.083 2.387 1.00 22.13 349 ALA B C 1
ATOM 5323 O O . ALA B 1 349 ? -2.915 45.755 1.805 1.00 25.02 349 ALA B O 1
ATOM 5325 N N . VAL B 1 350 ? -3.526 43.875 2.886 1.00 18.76 350 VAL B N 1
ATOM 5326 C CA . VAL B 1 350 ? -2.199 43.266 2.795 1.00 16.88 350 VAL B CA 1
ATOM 5327 C C . VAL B 1 350 ? -1.857 42.993 1.332 1.00 17.50 350 VAL B C 1
ATOM 5328 O O . VAL B 1 350 ? -0.765 43.322 0.889 1.00 18.06 350 VAL B O 1
ATOM 5332 N N . VAL B 1 351 ? -2.807 42.433 0.581 1.00 21.31 351 VAL B N 1
ATOM 5333 C CA . VAL B 1 351 ? -2.604 42.142 -0.844 1.00 26.52 351 VAL B CA 1
ATOM 5334 C C . VAL B 1 351 ? -2.296 43.442 -1.586 1.00 27.71 351 VAL B C 1
ATOM 5335 O O . VAL B 1 351 ? -1.413 43.491 -2.446 1.00 26.76 351 VAL B O 1
ATOM 5339 N N . ASN B 1 352 ? -3.042 44.490 -1.257 1.00 31.17 352 ASN B N 1
ATOM 5340 C CA . ASN B 1 352 ? -2.826 45.788 -1.877 1.00 37.28 352 ASN B CA 1
ATOM 5341 C C . ASN B 1 352 ? -1.464 46.335 -1.441 1.00 38.01 352 ASN B C 1
ATOM 5342 O O . ASN B 1 352 ? -0.680 46.801 -2.274 1.00 38.12 352 ASN B O 1
ATOM 5347 N N . ALA B 1 353 ? -1.156 46.199 -0.150 1.00 34.83 353 ALA B N 1
ATOM 5348 C CA . ALA B 1 353 ? 0.113 46.670 0.393 1.00 34.96 353 ALA B CA 1
ATOM 5349 C C . ALA B 1 353 ? 1.315 45.914 -0.166 1.00 36.42 353 ALA B C 1
ATOM 5350 O O . ALA B 1 353 ? 2.455 46.232 0.173 1.00 37.69 353 ALA B O 1
ATOM 5352 N N . LEU B 1 354 ? 1.054 44.898 -0.992 1.00 37.63 354 LEU B N 1
ATOM 5353 C CA . LEU B 1 354 ? 2.114 44.115 -1.623 1.00 38.72 354 LEU B CA 1
ATOM 5354 C C . LEU B 1 354 ? 2.708 44.919 -2.782 1.00 41.53 354 LEU B C 1
ATOM 5355 O O . LEU B 1 354 ? 3.783 44.586 -3.286 1.00 42.33 354 LEU B O 1
ATOM 5360 N N . ASN B 1 355 ? 1.980 45.954 -3.212 1.00 43.67 355 ASN B N 1
ATOM 5361 C CA . ASN B 1 355 ? 2.397 46.848 -4.300 1.00 44.61 355 ASN B CA 1
ATOM 5362 C C . ASN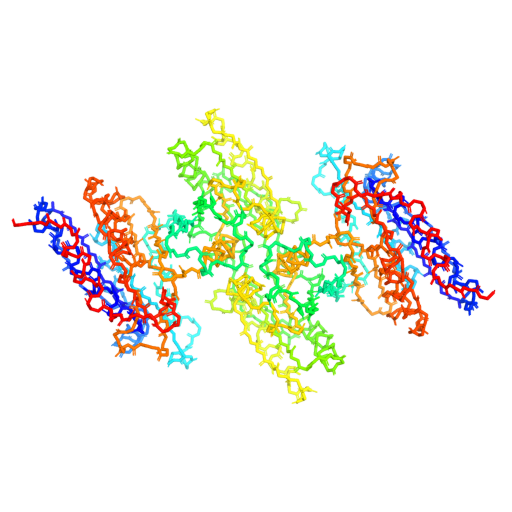 B 1 355 ? 2.775 46.121 -5.576 1.00 44.51 355 ASN B C 1
ATOM 5363 O O . ASN B 1 355 ? 3.855 46.335 -6.132 1.00 42.35 355 ASN B O 1
ATOM 5368 N N . LEU B 1 356 ? 1.863 45.268 -6.032 1.00 46.78 356 LEU B N 1
ATOM 5369 C CA . LEU B 1 356 ? 2.052 44.469 -7.239 1.00 50.33 356 LEU B CA 1
ATOM 5370 C C . LEU B 1 356 ? 1.561 45.235 -8.472 1.00 55.36 356 LEU B C 1
ATOM 5371 O O . LEU B 1 356 ? 1.430 46.461 -8.437 1.00 56.96 356 LEU B O 1
ATOM 5376 N N . LYS B 1 357 ? 1.307 44.499 -9.555 1.00 62.23 357 LYS B N 1
ATOM 5377 C CA . LYS B 1 357 ? 0.795 45.057 -10.810 1.00 67.33 357 LYS B CA 1
ATOM 5378 C C . LYS B 1 357 ? 0.508 43.947 -11.830 1.00 68.47 357 LYS B C 1
ATOM 5379 O O . LYS B 1 357 ? 1.456 43.486 -12.508 1.00 68.12 357 LYS B O 1
#

Nearest PDB structures (foldseek):
  1a05-assembly1_B  TM=1.002E+00  e=7.876E-73  Acidithiobacillus ferrooxidans
  3r8w-assembly2_D  TM=9.454E-01  e=5.238E-50  Arabidopsis thaliana
  6xxy-assembly1_B  TM=9.469E-01  e=4.087E-46  Haemophilus influenzae Rd KW20
  1v53-assembly1_A  TM=9.098E-01  e=1.547E-43  Heyndrickxia coagulans
  1v5b-assembly4_H  TM=9.023E-01  e=1.377E-43  Heyndrickxia coagulans

Radius of gyration: 26.43 Å; Cα contacts (8 Å, |Δi|>4): 1747; chains: 2; bounding box: 53×56×87 Å

Foldseek 3Di:
DFEEEEEQEDFQSVLLVVLLVLQVVLLCVQVVLVYHYHYDYAAPRCCVPPVARADPVNLVSQVPGLEYEYEFHDDPVCVVDDPCRGRCVNVLCNCQSNVLFWKKWWFAAQPLQQVLFPADSVQRVGQTEIETEGRHAFQSPAPDFDWDADPNRIDGDTDGADDLVSLQVSLVVLQVQLVVWVQEEEEEAQLVPDVRRVVSVVSSVVSVVVRVSHHYHYYYLVVLLVCCRVHSVVHYYYYYYNVSSVVSSVSSCVRSRQQLQIWMWRHDVSYIYIYRPNHNPNVCGPVLQGRSNRSSLSVLVCCVPRSVNPVSSVLLVQLLSVCVVVPEAGPSRDDPPGDYDGSNVSSVSSSVSSVRD/DFEEEEEQEDFQSVLLVVLLVLLVVLLCVQVVLPYHYDYDYAAVRCCVVPVARADPVNLVSQLPGLEYEYEFHADPVCVVPDPCRGRVVRVLCNCQSNVLFWKKWWQAAFPLLLVLFPADSVQRVQFTEIETEGRHAFQVPAPDFDWDADPNRIDGDTDGADDLVSLLVSLVVQQVQLVVWVLEEEEEFQLVPDVRRVVSVVSSVVCVVVRPSHDYDYDYLVVLLVCCRVHNNVHYYYYYYNVSSVVNSVSSCVRSRFQLQIWMWRHDVSYIYIYRPPHNPNVCGPVLQRRSNRSSLSVLVCCVPRSVNPVSSVLLVVLLSVCVVVVEAGPRSADPPGDHDGSNVSSVSSSVSSVGD

Secondary structure (DSSP, 8-state):
--EEEEEEESTTHHHHHHHHHHHHHHHHHHHT---EEEE---HHHHHHHHSSSS-HHHHHHHHH-SEEEEEE---GGGTTS-GGGSHHHHHHHHHHHHT--EEEEEEE--TTSGGG-SB-HHHHTT-EEEEEEE-SSSTTT-SS-EEEEETTEEEEEEEEEEEHHHHHHHHHHHHHHHHTTTSEEEEEE-TTT-HHHHHHHHHHHHHGGG-TTSEEEEEEHHHHHHHHHH-GGG-SEEEE-HHHHHHHHHHHHHTTS-GGG-EEEEE-SS-EEEEESS---GGGTTTT-S--HHHHHHHHHHHHHTSS-HHHHHHHHHHHHHHHHTT---GGG--TTS----HHHHHHHHHHTTT--/-EEEEEEEESTTHHHHHHHHHHHHHHHHHHHT--EEEEE---THHHHHHHSSSS-HHHHHHHHH-SEEEEEE---GGGTTS-GGGSHHHHHHHHHHHTT--EEEEEEE--GGGGGG-SB-HHHHTT-EEEEEEE-SSGGGT-SS-EEEEETTEEEEEEEEEEEHHHHHHHHHHHHHHHHTTTSEEEEEE-TTT-HHHHHHHHHHHHHGGG-TTSEEEEEEHHHHHHHHHH-GGG-SEEEE-HHHHHHHHHHHHHHHS-GGG---EEE-SS-EEE--SS---GGGTTTT-S--HHHHHHHHHHHHHTS--HHHHHHHHHHHHHHHHTT---GGGPPTTS----HHHHHHHHHHTT---

Sequence (714 aa):
MKKIAIFAGDGIGPEIVAAARQVLDAVDQAAHLGLRCTEGLVGGAALDASDDPLPAASLQLAMAADAVILGAVGGPRWDAYPPAKRPEQGLLRLRKGLDLYANLRPAQIFPQLLDASPLRPELVRDVDILVVRELTGDIYFGQPRGLEVIDGKRRGFNTMVYDEDEIRRIAHVAFRAAQGRRKQLCSVDKANVLETTRLWREVVTEVARDYPDVRLSHMYVDNAAMQLIRAPAQFDVLLTGNMFGDILSDEASQLTGSIGMLPSASLGEGRAMYEPIHGSAPDIAGQDKANPLATILSVAMMLRHSLNAEPWAQRVEAAVQRVLDQGLRTADIAAPGTPVIGTKAMGAAVVNALNLKMKKIAIFAGDGIGPEIVAAARQVLDAVDQAAHLGLRCTEGLVGGAALDASDDPLPAASLQLAMAADAVILGAVGGPRWDAYPPAKRPEQGLLRLRKGLDLYANLRPAQIFPQLLDASPLRPELVRDVDILVVRELTGDIYFGQPRGLEVIDGKRRGFNTMVYDEDEIRRIAHVAFRAAQGRRKQLCSVDKANVLETTRLWREVVTEVARDYPDVRLSHMYVDNAAMQLIRAPAQFDVLLTGNMFGDILSDEASQLTGSIGMLPSASLGEGRAMYEPIHGSAPDIAGQDKANPLATILSVAMMLRHSLNAEPWAQRVEAAVQRVLDQGLRTADIAAPGTPVIGTKAMGAAVVNALNLK

B-factor: mean 22.67, std 11.38, range [2.0, 84.12]

Solvent-accessible surface area: 26284 Å² total; per-residue (Å²): 129,72,70,0,0,1,0,23,10,5,25,6,0,64,31,0,7,56,1,2,66,44,0,2,62,13,0,27,130,41,29,150,46,48,24,133,35,50,126,16,84,0,0,0,24,0,3,105,71,61,73,41,0,4,22,85,64,8,49,117,44,0,74,71,7,38,0,1,8,0,1,5,22,10,19,75,168,24,85,105,52,75,56,77,68,59,5,36,42,0,20,17,98,0,12,90,39,4,55,0,25,1,0,11,22,38,3,70,10,38,100,55,8,50,131,47,1,5,1,53,72,91,43,0,142,106,0,51,0,17,1,0,4,0,0,1,5,7,0,8,46,4,118,92,60,15,70,60,100,87,143,63,86,64,64,0,28,0,11,5,25,6,45,16,62,37,0,71,72,0,0,48,16,0,0,140,23,0,71,69,74,101,100,51,0,7,0,2,1,14,9,31,16,0,28,0,12,54,0,6,61,73,0,0,62,49,7,21,177,95,19,121,61,15,114,43,40,59,35,73,0,23,54,0,0,10,26,0,0,117,24,0,57,63,5,2,1,0,0,0,7,0,2,7,0,8,0,0,2,16,0,1,5,15,0,3,20,11,61,5,5,8,14,0,0,1,34,16,153,70,72,2,0,2,12,4,20,28,37,8,34,56,120,47,38,68,88,61,100,3,7,0,0,0,1,0,14,2,2,0,14,0,0,71,79,24,10,144,6,67,98,53,0,98,92,0,56,47,1,0,57,117,0,0,103,104,39,45,31,0,53,83,19,22,61,140,90,57,111,75,42,18,1,129,48,0,0,34,12,0,30,105,9,3,92,64,246,160,72,83,0,0,0,0,18,9,6,27,5,0,66,32,0,5,55,2,1,66,59,0,3,69,17,0,26,128,41,27,153,45,44,29,148,38,54,125,18,76,0,0,0,25,0,4,85,67,60,71,41,0,5,19,84,65,7,56,122,43,0,78,53,10,42,0,2,4,0,1,5,22,7,23,95,149,18,83,100,52,79,63,76,70,61,2,38,36,0,23,16,91,0,13,95,34,4,57,0,18,1,0,10,22,34,3,66,9,33,101,56,12,37,116,48,2,6,0,59,52,97,32,0,132,100,0,59,1,16,1,0,4,0,1,2,5,6,1,7,43,1,118,89,61,14,66,59,95,90,140,63,88,60,68,0,30,0,8,5,26,6,44,15,62,34,0,70,69,0,0,51,12,0,0,127,24,0,62,74,76,106,86,58,0,8,0,2,0,13,14,36,16,0,32,0,12,58,0,6,57,75,0,0,62,44,8,20,179,95,21,122,62,11,112,44,42,58,35,74,0,22,53,0,0,12,23,0,0,111,25,0,54,67,4,2,0,0,0,0,6,0,2,7,0,11,0,0,2,18,0,0,3,14,0,4,19,12,63,5,4,5,13,0,0,1,33,16,145,73,62,3,1,1,13,4,23,34,39,8,30,64,116,50,35,65,88,54,102,3,8,0,0,0,0,0,14,2,1,0,15,0,0,73,77,21,12,134,5,63,77,51,0,94,125,0,54,58,2,0,55,132,0,1,86,106,34,46,28,0,55,77,15,22,58,140,93,48,102,84,42,21,1,143,49,0,0,34,15,0,29,106,11,11,123,66,254

GO terms:
  GO:0003862 3-isopropylmalate dehydrogenase activity (F, EXP)

CATH classification: 3.40.718.10